Protein AF-A0A9W8XH09-F1 (afdb_monomer)

Radius of gyration: 34.44 Å; Cα contacts (8 Å, |Δi|>4): 381; chains: 1; bounding box: 134×80×91 Å

Organism: NCBI:txid1932322

Sequence (505 aa):
MRRDLTEDRRKELAERFPGVMVKEAPVPQAPKRQAAPEYPVKKPSGLRTAVFELDKDATTKDDALEVNIRKQFPWATIAPSVDVTTGPRKLDDVEILLQDLATFTADYPPDGVFDVDIPHTPMWKQVPLTQRFRFAYARAIQVGRCGEVRQPATRCGHCKIHNFTCKVFRNDFIERAASTVGINLSKRCQHCRLLGKRCDLQPRSRSIFPTAGNNLGFTESTGVARGNSMGLSTEATVASTRPSRQPSLADGTSKERLPSVSHPLSGKFNRRGDVVDLGRQLGLTLQQPDVLWSIYDGWDRTGEIRAKPDHMDLQDYYIYLVDLNIMARTIGNRKLEFVTLLKFQVTIFEQQDLPEIDKSVIRAFKHLPVDAPLCRWIVIVFSYDWDLVKGGDYNKFVEKNVDLDPLALSKFLYGVAYIRDPYTKGGIEAVLQRFYEVHDHSPGSAEDIQCMFARRACENIMEESEHLENKSKSAQNKSKKRALDECSGSKNRKKLKRNGQQHGT

Mean predicted aligned error: 18.7 Å

Solvent-accessible surface area (backbone atoms only — not comparable to full-atom values): 31672 Å² total; per-residue (Å²): 136,85,80,75,85,50,70,70,58,52,52,53,49,44,71,75,38,80,90,64,82,86,73,78,74,77,73,76,70,74,75,71,77,67,75,72,75,92,64,59,57,76,81,63,91,87,67,88,80,51,74,48,70,42,51,62,74,56,53,75,73,33,67,63,54,61,52,49,48,46,56,41,34,71,84,47,45,77,41,74,45,74,75,79,70,82,59,90,70,81,66,50,71,62,58,50,48,55,52,46,38,62,58,37,51,73,52,76,81,64,87,80,74,52,103,59,92,74,77,77,71,67,58,66,90,73,50,53,68,74,57,37,48,30,46,11,54,26,49,48,31,64,75,46,83,51,19,40,77,46,55,84,90,70,36,31,63,69,31,57,77,71,70,45,86,34,28,30,67,32,66,73,52,49,58,57,37,61,73,43,87,88,57,80,80,64,71,49,31,29,66,31,40,61,72,71,45,87,48,69,61,44,76,72,81,71,76,80,66,78,86,77,74,92,78,88,81,89,83,89,81,90,82,88,82,90,80,90,79,87,84,85,88,84,88,84,90,79,92,78,95,75,86,87,77,80,90,70,92,68,86,76,67,73,80,81,69,70,82,78,69,92,62,85,58,63,68,63,77,88,48,68,64,50,56,52,52,48,32,54,76,71,70,49,86,68,89,53,60,67,57,48,42,50,48,49,57,44,20,78,74,68,76,47,68,77,75,84,55,91,91,52,60,69,57,61,50,42,35,46,40,41,53,48,29,53,50,21,54,73,46,64,21,60,69,57,26,49,50,34,44,53,46,55,54,48,47,35,58,76,65,74,53,79,68,47,56,91,60,32,50,36,49,41,43,66,77,42,59,72,84,36,42,61,45,42,44,52,28,51,45,49,41,47,64,57,63,58,80,83,54,50,57,72,65,53,42,46,66,77,47,64,91,49,62,67,65,19,47,48,55,48,53,51,46,22,56,72,69,41,50,99,77,68,70,58,37,69,62,50,43,59,76,49,63,64,78,50,60,92,65,57,88,85,34,74,65,35,52,51,50,52,53,50,50,52,53,42,53,52,50,49,55,54,50,52,52,53,48,54,52,50,55,51,51,54,52,53,51,55,50,51,56,53,55,60,67,67,64,67,84,76,83,80,84,78,79,84,77,82,84,79,89,79,135

Secondary structure (DSSP, 8-state):
------HHHHHHHHHHSTT---PPPPP----------SSPPPPPTT----EEEE-HHHHHH-HHHHHHHHHH-TTSEEEE------S-----HHHHHHHHHHHHTSSPPPTTSSSSPPP--S-GGGS-HHHHHHHHHHHHHHTSSSEEEPPGGGS-HHHHHTT---EEE-HHHHHHHHTSTT----S--HHHHHTT---TTS------------------------------------------PPPPTTTT---------SS---SS--SHHHHHHHHHHTT---S-HHHHHHHHHHHHHHSSPPPPPTTS-HHHHHHHHHHHHHHHHHTT-HHHHHHHHHHHHHHHHHH--PPPIIIIIHHHHHHS-TTSHHHHHHHHHHHHH--HHHH-SHHHHHHHTTTS-HHHHHHHHHHHHHH--TT---HHHHHHHTTTTT----TTSHHHHHHHHHHHHHHHHHHHHHHHHHHHHHHHHHHHHHHHHHHHGGGG-------------

Structure (mmCIF, N/CA/C/O backbone):
data_AF-A0A9W8XH09-F1
#
_entry.id   AF-A0A9W8XH09-F1
#
loop_
_atom_site.group_PDB
_atom_site.id
_atom_site.type_symbol
_atom_site.label_atom_id
_atom_site.label_alt_id
_atom_site.label_comp_id
_atom_site.label_asym_id
_atom_site.label_entity_id
_atom_site.label_seq_id
_atom_site.pdbx_PDB_ins_code
_atom_site.Cartn_x
_atom_site.Cartn_y
_atom_site.Cartn_z
_atom_site.occupancy
_atom_site.B_iso_or_equiv
_atom_site.auth_seq_id
_atom_site.auth_comp_id
_atom_site.auth_asym_id
_atom_site.auth_atom_id
_atom_site.pdbx_PDB_model_num
ATOM 1 N N . MET A 1 1 ? 14.964 29.332 -19.547 1.00 32.59 1 MET A N 1
ATOM 2 C CA . MET A 1 1 ? 16.027 29.694 -20.511 1.00 32.59 1 MET A CA 1
ATOM 3 C C . MET A 1 1 ? 15.740 29.007 -21.839 1.00 32.59 1 MET A C 1
ATOM 5 O O . MET A 1 1 ? 15.958 27.806 -21.940 1.00 32.59 1 MET A O 1
ATOM 9 N N . ARG A 1 2 ? 15.188 29.721 -22.828 1.00 39.53 2 ARG A N 1
ATOM 10 C CA . ARG A 1 2 ? 15.147 29.232 -24.216 1.00 39.53 2 ARG A CA 1
ATOM 11 C C . ARG A 1 2 ? 16.499 29.573 -24.845 1.00 39.53 2 ARG A C 1
ATOM 13 O O . ARG A 1 2 ? 16.962 30.693 -24.673 1.00 39.53 2 ARG A O 1
ATOM 20 N N . ARG A 1 3 ? 17.168 28.591 -25.452 1.00 49.44 3 ARG A N 1
ATOM 21 C CA . ARG A 1 3 ? 18.398 28.823 -26.219 1.00 49.44 3 ARG A CA 1
ATOM 22 C C . ARG A 1 3 ? 17.966 29.139 -27.641 1.00 49.44 3 ARG A C 1
ATOM 24 O O . ARG A 1 3 ? 17.460 28.242 -28.313 1.00 49.44 3 ARG A O 1
ATOM 31 N N . ASP A 1 4 ? 18.117 30.390 -28.048 1.00 67.06 4 ASP A N 1
ATOM 32 C CA . ASP A 1 4 ? 17.911 30.779 -29.439 1.00 67.06 4 ASP A CA 1
ATOM 33 C C . ASP A 1 4 ? 18.874 29.985 -30.332 1.00 67.06 4 ASP A C 1
ATOM 35 O O . ASP A 1 4 ? 20.007 29.678 -29.937 1.00 67.06 4 ASP A O 1
ATOM 39 N N . LEU A 1 5 ? 18.394 29.568 -31.505 1.00 71.50 5 LEU A N 1
ATOM 40 C CA . LEU A 1 5 ? 19.206 28.828 -32.463 1.00 71.50 5 LEU A CA 1
ATOM 41 C C . LEU A 1 5 ? 20.270 29.791 -33.005 1.00 71.50 5 LEU A C 1
ATOM 43 O O . LEU A 1 5 ? 19.943 30.729 -33.723 1.00 71.50 5 LEU A O 1
ATOM 47 N N . THR A 1 6 ? 21.533 29.584 -32.641 1.00 84.38 6 THR A N 1
ATOM 48 C CA . THR A 1 6 ? 22.632 30.425 -33.125 1.00 84.38 6 THR A CA 1
ATOM 49 C C . THR A 1 6 ? 22.841 30.239 -34.627 1.00 84.38 6 THR A C 1
ATOM 51 O O . THR A 1 6 ? 22.601 29.158 -35.172 1.00 84.38 6 THR A O 1
ATOM 54 N N . GLU A 1 7 ? 23.322 31.284 -35.298 1.00 84.44 7 GLU A N 1
ATOM 55 C CA . GLU A 1 7 ? 23.490 31.302 -36.757 1.00 84.44 7 GLU A CA 1
ATOM 56 C C . GLU A 1 7 ? 24.423 30.186 -37.257 1.00 84.44 7 GLU A C 1
ATOM 58 O O . GLU A 1 7 ? 24.148 29.538 -38.268 1.00 84.44 7 GLU A O 1
ATOM 63 N N . ASP A 1 8 ? 25.449 29.857 -36.469 1.00 84.75 8 ASP A N 1
ATOM 64 C CA . ASP A 1 8 ? 26.358 28.736 -36.735 1.00 84.75 8 ASP A CA 1
ATOM 65 C C . ASP A 1 8 ? 25.615 27.397 -36.816 1.00 84.75 8 ASP A C 1
ATOM 67 O O . ASP A 1 8 ? 25.909 26.550 -37.661 1.00 84.75 8 ASP A O 1
ATOM 71 N N . ARG A 1 9 ? 24.593 27.216 -35.974 1.00 83.62 9 ARG A N 1
ATOM 72 C CA . ARG A 1 9 ? 23.804 25.984 -35.919 1.00 83.62 9 ARG A CA 1
ATOM 73 C C . ARG A 1 9 ? 22.805 25.889 -37.065 1.00 83.62 9 ARG A C 1
ATOM 75 O O . ARG A 1 9 ? 22.510 24.787 -37.520 1.00 83.62 9 ARG A O 1
ATOM 82 N N . ARG A 1 10 ? 22.313 27.026 -37.568 1.00 85.44 10 ARG A N 1
ATOM 83 C CA . ARG A 1 10 ? 21.518 27.068 -38.805 1.00 85.44 10 ARG A CA 1
ATOM 84 C C . ARG A 1 10 ? 22.362 26.671 -40.011 1.00 85.44 10 ARG A C 1
ATOM 86 O O . ARG A 1 10 ? 21.901 25.879 -40.828 1.00 85.44 10 ARG A O 1
ATOM 93 N N . LYS A 1 11 ? 23.597 27.175 -40.093 1.00 88.62 11 LYS A N 1
ATOM 94 C CA . LYS A 1 11 ? 24.523 26.844 -41.181 1.00 88.62 11 LYS A CA 1
ATOM 95 C C . LYS A 1 11 ? 24.895 25.357 -41.180 1.00 88.62 11 LYS A C 1
ATOM 97 O O . LYS A 1 11 ? 24.802 24.718 -42.223 1.00 88.62 11 LYS A O 1
ATOM 102 N N . GLU A 1 12 ? 25.191 24.787 -40.008 1.00 91.25 12 GLU A N 1
ATOM 103 C CA . GLU A 1 12 ? 25.455 23.346 -39.855 1.00 91.25 12 GLU A CA 1
ATOM 104 C C . GLU A 1 12 ? 24.270 22.485 -40.334 1.00 91.25 12 GLU A C 1
ATOM 106 O O . GLU A 1 12 ? 24.450 21.480 -41.024 1.00 91.25 12 GLU A O 1
ATOM 111 N N . LEU A 1 13 ? 23.039 22.879 -39.989 1.00 87.62 13 LEU A N 1
ATOM 112 C CA . LEU A 1 13 ? 21.832 22.152 -40.389 1.00 87.62 13 LEU A CA 1
ATOM 113 C C . LEU A 1 13 ? 21.556 22.258 -41.893 1.00 87.62 13 LEU A C 1
ATOM 115 O O . LEU A 1 13 ? 21.130 21.273 -42.494 1.00 87.62 13 LEU A O 1
ATOM 119 N N . ALA A 1 14 ? 21.825 23.412 -42.504 1.00 90.06 14 ALA A N 1
ATOM 120 C CA . ALA A 1 14 ? 21.671 23.607 -43.944 1.00 90.06 14 ALA A CA 1
ATOM 121 C C . ALA A 1 14 ? 22.675 22.769 -44.755 1.00 90.06 14 ALA A C 1
ATOM 123 O O . ALA A 1 14 ? 22.307 22.204 -45.783 1.00 90.06 14 ALA A O 1
ATOM 124 N N . GLU A 1 15 ? 23.917 22.639 -44.276 1.00 92.94 15 GLU A N 1
ATOM 125 C CA . GLU A 1 15 ? 24.933 21.779 -44.900 1.00 92.94 15 GLU A CA 1
ATOM 126 C C . GLU A 1 15 ? 24.602 20.288 -44.743 1.00 92.94 15 GLU A C 1
ATOM 128 O O . GLU A 1 15 ? 24.773 19.512 -45.683 1.00 92.94 15 GLU A O 1
ATOM 133 N N . ARG A 1 16 ? 24.095 19.874 -43.573 1.00 89.88 16 ARG A N 1
ATOM 134 C CA . ARG A 1 16 ? 23.740 18.468 -43.308 1.00 89.88 16 ARG A CA 1
ATOM 135 C C . ARG A 1 16 ? 22.474 18.002 -44.025 1.00 89.88 16 ARG A C 1
ATOM 137 O O . ARG A 1 16 ? 22.355 16.807 -44.288 1.00 89.88 16 ARG A O 1
ATOM 144 N N . PHE A 1 17 ? 21.539 18.903 -44.322 1.00 88.00 17 PHE A N 1
ATOM 145 C CA . PHE A 1 17 ? 20.239 18.562 -44.906 1.00 88.00 17 PHE A CA 1
ATOM 146 C C . PHE A 1 17 ? 19.896 19.463 -46.107 1.00 88.00 17 PHE A C 1
ATOM 148 O O . PHE A 1 17 ? 18.989 20.300 -46.018 1.00 88.00 17 PHE A O 1
ATOM 155 N N . PRO A 1 18 ? 20.589 19.298 -47.251 1.00 86.75 18 PRO A N 1
ATOM 156 C CA . PRO A 1 18 ? 20.316 20.084 -48.449 1.00 86.75 18 PRO A CA 1
ATOM 157 C C . PRO A 1 18 ? 18.881 19.829 -48.940 1.00 86.75 18 PRO A C 1
ATOM 159 O O . PRO A 1 18 ? 18.516 18.706 -49.279 1.00 86.75 18 PRO A O 1
ATOM 162 N N . GLY A 1 19 ? 18.053 20.880 -48.943 1.00 80.88 19 GLY A N 1
ATOM 163 C CA . GLY A 1 19 ? 16.637 20.836 -49.340 1.00 80.88 19 GLY A CA 1
ATOM 164 C C . GLY A 1 19 ? 15.627 21.014 -48.197 1.00 80.88 19 GLY A C 1
ATOM 165 O O . GLY A 1 19 ? 14.439 21.189 -48.464 1.00 80.88 19 GLY A O 1
ATOM 166 N N . VAL A 1 20 ? 16.066 21.033 -46.933 1.00 78.25 20 VAL A N 1
ATOM 167 C CA . VAL A 1 20 ? 15.184 21.290 -45.782 1.00 78.25 20 VAL A CA 1
ATOM 168 C C . VAL A 1 20 ? 15.178 22.783 -45.442 1.00 78.25 20 VAL A C 1
ATOM 170 O O . VAL A 1 20 ? 16.173 23.334 -44.979 1.00 78.25 20 VAL A O 1
ATOM 173 N N . MET A 1 21 ? 14.035 23.453 -45.630 1.00 81.44 21 MET A N 1
ATOM 174 C CA . MET A 1 21 ? 13.853 24.830 -45.158 1.00 81.44 21 MET A CA 1
ATOM 175 C C . MET A 1 21 ? 13.564 24.851 -43.653 1.00 81.44 21 MET A C 1
ATOM 177 O O . MET A 1 21 ? 12.467 24.497 -43.218 1.00 81.44 21 MET A O 1
ATOM 181 N N . VAL A 1 22 ? 14.524 25.317 -42.854 1.00 74.44 22 VAL A N 1
ATOM 182 C CA . VAL A 1 22 ? 14.325 25.567 -41.420 1.00 74.44 22 VAL A CA 1
ATOM 183 C C . VAL A 1 22 ? 13.508 26.852 -41.256 1.00 74.44 22 VAL A C 1
ATOM 185 O O . VAL A 1 22 ? 14.042 27.954 -41.339 1.00 74.44 22 VAL A O 1
ATOM 188 N N . LYS A 1 23 ? 12.191 26.723 -41.057 1.00 71.06 23 LYS A N 1
ATOM 189 C CA . LYS A 1 23 ? 11.326 27.848 -40.672 1.00 71.06 23 LYS A CA 1
ATOM 190 C C . LYS A 1 23 ? 11.345 27.990 -39.156 1.00 71.06 23 LYS A C 1
ATOM 192 O O . LYS A 1 23 ? 10.970 27.056 -38.449 1.00 71.06 23 LYS A O 1
ATOM 197 N N . GLU A 1 24 ? 11.735 29.156 -38.654 1.00 65.75 24 GLU A N 1
ATOM 198 C CA . GLU A 1 24 ? 11.471 29.484 -37.257 1.00 65.75 24 GLU A CA 1
ATOM 199 C C . GLU A 1 24 ? 9.967 29.602 -37.059 1.00 65.75 24 GLU A C 1
ATOM 201 O O . GLU A 1 24 ? 9.286 30.352 -37.763 1.00 65.75 24 GLU A O 1
ATOM 206 N N . ALA A 1 25 ? 9.434 28.823 -36.117 1.00 53.00 25 ALA A N 1
ATOM 207 C CA . ALA A 1 25 ? 8.063 29.016 -35.689 1.00 53.00 25 ALA A CA 1
ATOM 208 C C . ALA A 1 25 ? 7.937 30.468 -35.201 1.00 53.00 25 ALA A C 1
ATOM 210 O O . ALA A 1 25 ? 8.777 30.889 -34.397 1.00 53.00 25 ALA A O 1
ATOM 211 N N . PRO A 1 26 ? 6.940 31.243 -35.674 1.00 55.28 26 PRO A N 1
ATOM 212 C CA . PRO A 1 26 ? 6.743 32.600 -35.196 1.00 55.28 26 PRO A CA 1
ATOM 213 C C . PRO A 1 26 ? 6.675 32.544 -33.676 1.00 55.28 26 PRO A C 1
ATOM 215 O O . PRO A 1 26 ? 5.879 31.790 -33.110 1.00 55.28 26 PRO A O 1
ATOM 218 N N . VAL A 1 27 ? 7.576 33.289 -33.030 1.00 53.06 27 VAL A N 1
ATOM 219 C CA . VAL A 1 27 ? 7.622 33.419 -31.577 1.00 53.06 27 VAL A CA 1
ATOM 220 C C . VAL A 1 27 ? 6.189 33.699 -31.131 1.00 53.06 27 VAL A C 1
ATOM 222 O O . VAL A 1 27 ? 5.614 34.683 -31.607 1.00 53.06 27 VAL A O 1
ATOM 225 N N . PRO A 1 28 ? 5.576 32.854 -30.277 1.00 44.97 28 PRO A N 1
ATOM 226 C CA . PRO A 1 28 ? 4.298 33.197 -29.688 1.00 44.97 28 PRO A CA 1
ATOM 227 C C . PRO A 1 28 ? 4.548 34.523 -28.991 1.00 44.97 28 PRO A C 1
ATOM 229 O O . PRO A 1 28 ? 5.337 34.567 -28.042 1.00 44.97 28 PRO A O 1
ATOM 232 N N . GLN A 1 29 ? 3.980 35.610 -29.520 1.00 44.62 29 GLN A N 1
ATOM 233 C CA . GLN A 1 29 ? 4.029 36.891 -28.836 1.00 44.62 29 GLN A CA 1
ATOM 234 C C . GLN A 1 29 ? 3.569 36.588 -27.418 1.00 44.62 29 GLN A C 1
ATOM 236 O O . GLN A 1 29 ? 2.498 35.997 -27.243 1.00 44.62 29 GLN A O 1
ATOM 241 N N . ALA A 1 30 ? 4.416 36.894 -26.426 1.00 44.94 30 ALA A N 1
ATOM 242 C CA . ALA A 1 30 ? 4.004 36.841 -25.034 1.00 44.94 30 ALA A CA 1
ATOM 243 C C . ALA A 1 30 ? 2.627 37.503 -24.998 1.00 44.94 30 ALA A C 1
ATOM 245 O O . ALA A 1 30 ? 2.517 38.600 -25.561 1.00 44.94 30 ALA A O 1
ATOM 246 N N . PRO A 1 31 ? 1.579 36.817 -24.501 1.00 40.75 31 PRO A N 1
ATOM 247 C CA . PRO A 1 31 ? 0.228 37.325 -24.605 1.00 40.75 31 PRO A CA 1
ATOM 248 C C . PRO A 1 31 ? 0.280 38.743 -24.064 1.00 40.75 31 PRO A C 1
ATOM 250 O O . PRO A 1 31 ? 0.584 38.941 -22.885 1.00 40.75 31 PRO A O 1
ATOM 253 N N . LYS A 1 32 ? 0.079 39.738 -24.947 1.00 42.69 32 LYS A N 1
ATOM 254 C CA . LYS A 1 32 ? -0.253 41.094 -24.516 1.00 42.69 32 LYS A CA 1
ATOM 255 C C . LYS A 1 32 ? -1.310 40.856 -23.464 1.00 42.69 32 LYS A C 1
ATOM 257 O O . LYS A 1 32 ? -2.307 40.236 -23.832 1.00 42.69 32 LYS A O 1
ATOM 262 N N . ARG A 1 33 ? -1.028 41.199 -22.194 1.00 43.75 33 ARG A N 1
ATOM 263 C CA . ARG A 1 33 ? -1.964 41.065 -21.070 1.00 43.75 33 ARG A CA 1
ATOM 264 C C . ARG A 1 33 ? -3.312 41.497 -21.625 1.00 43.75 33 ARG A C 1
ATOM 266 O O . ARG A 1 33 ? -3.515 42.688 -21.850 1.00 43.75 33 ARG A O 1
ATOM 273 N N . GLN A 1 34 ? -4.158 40.530 -21.980 1.00 45.94 34 GLN A N 1
ATOM 274 C CA . GLN A 1 34 ? -5.501 40.845 -22.410 1.00 45.94 34 GLN A CA 1
ATOM 275 C C . GLN A 1 34 ? -6.070 41.500 -21.170 1.00 45.94 34 GLN A C 1
ATOM 277 O O . GLN A 1 34 ? -5.975 40.921 -20.082 1.00 45.94 34 GLN A O 1
ATOM 282 N N . ALA A 1 35 ? -6.485 42.760 -21.312 1.00 54.69 35 ALA A N 1
ATOM 283 C CA . ALA A 1 35 ? -7.133 43.480 -20.235 1.00 54.69 35 ALA A CA 1
ATOM 284 C C . ALA A 1 35 ? -8.139 42.510 -19.619 1.00 54.69 35 ALA A C 1
ATOM 286 O O . ALA A 1 35 ? -8.909 41.880 -20.351 1.00 54.69 35 ALA A O 1
ATOM 287 N N . ALA A 1 36 ? -8.004 42.283 -18.310 1.00 55.78 36 ALA A N 1
ATOM 288 C CA . ALA A 1 36 ? -8.826 41.311 -17.615 1.00 55.78 36 ALA A CA 1
ATOM 289 C C . ALA A 1 36 ? -10.294 41.548 -18.000 1.00 55.78 36 ALA A C 1
ATOM 291 O O . ALA A 1 36 ? -10.690 42.715 -18.094 1.00 55.78 36 ALA A O 1
ATOM 292 N N . PRO A 1 37 ? -11.074 40.486 -18.269 1.00 54.88 37 PRO A N 1
ATOM 293 C CA . PRO A 1 37 ? -12.463 40.636 -18.676 1.00 54.88 37 PRO A CA 1
ATOM 294 C C . PRO A 1 37 ? -13.169 41.587 -17.705 1.00 54.88 37 PRO A C 1
ATOM 296 O O . PRO A 1 37 ? -13.095 41.404 -16.493 1.00 54.88 37 PRO A O 1
ATOM 299 N N . GLU A 1 38 ? -13.823 42.624 -18.236 1.00 67.81 38 GLU A N 1
ATOM 300 C CA . GLU A 1 38 ? -14.448 43.690 -17.434 1.00 67.81 38 GLU A CA 1
ATOM 301 C C . GLU A 1 38 ? -15.616 43.207 -16.565 1.00 67.81 38 GLU A C 1
ATOM 303 O O . GLU A 1 38 ? -16.179 43.980 -15.789 1.00 67.81 38 GLU A O 1
ATOM 308 N N . TYR A 1 39 ? -15.979 41.931 -16.670 1.00 72.75 39 TYR A N 1
ATOM 309 C CA . TYR A 1 39 ? -17.110 41.364 -15.966 1.00 72.75 39 TYR A CA 1
ATOM 310 C C . TYR A 1 39 ? -16.687 40.791 -14.607 1.00 72.75 39 TYR A C 1
ATOM 312 O O . TYR A 1 39 ? -15.794 39.942 -14.551 1.00 72.75 39 TYR A O 1
ATOM 320 N N . PRO A 1 40 ? -17.349 41.198 -13.509 1.00 81.25 40 PRO A N 1
ATOM 321 C CA . PRO A 1 40 ? -17.086 40.647 -12.188 1.00 81.25 40 PRO A CA 1
ATOM 322 C C . PRO A 1 40 ? -17.399 39.146 -12.162 1.00 81.25 40 PRO A C 1
ATOM 324 O O . PRO A 1 40 ? -18.459 38.701 -12.617 1.00 81.25 40 PRO A O 1
ATOM 327 N N . VAL A 1 41 ? -16.488 38.354 -11.598 1.00 85.62 41 VAL A N 1
ATOM 328 C CA . VAL A 1 41 ? -16.666 36.906 -11.453 1.00 85.62 41 VAL A CA 1
ATOM 329 C C . VAL A 1 41 ? -17.727 36.654 -10.381 1.00 85.62 41 VAL A C 1
ATOM 331 O O . VAL A 1 41 ? -17.580 37.085 -9.237 1.00 85.62 41 VAL A O 1
ATOM 334 N N . LYS A 1 42 ? -18.812 35.946 -10.722 1.00 90.94 42 LYS A N 1
ATOM 335 C CA . LYS A 1 42 ? -19.855 35.575 -9.748 1.00 90.94 42 LYS A CA 1
ATOM 336 C C . LYS A 1 42 ? -19.301 34.614 -8.687 1.00 90.94 42 LYS A C 1
ATOM 338 O O . LYS A 1 42 ? -18.507 33.730 -9.001 1.00 90.94 42 LYS A O 1
ATOM 343 N N . LYS A 1 43 ? -19.766 34.760 -7.440 1.00 93.00 43 LYS A N 1
ATOM 344 C CA . LYS A 1 43 ? -19.405 33.881 -6.316 1.00 93.00 43 LYS A CA 1
ATOM 345 C C . LYS A 1 43 ? -19.815 32.426 -6.617 1.00 93.00 43 LYS A C 1
ATOM 347 O O . LYS A 1 43 ? -20.998 32.200 -6.879 1.00 93.00 43 LYS A O 1
ATOM 352 N N . PRO A 1 44 ? -18.898 31.443 -6.555 1.00 90.00 44 PRO A N 1
ATOM 353 C CA . PRO A 1 44 ? -19.244 30.034 -6.730 1.00 90.00 44 PRO A CA 1
ATOM 354 C C . PRO A 1 44 ? -20.244 29.551 -5.670 1.00 90.00 44 PRO A C 1
ATOM 356 O O . PRO A 1 44 ? -20.126 29.886 -4.487 1.00 90.00 44 PRO A O 1
ATOM 359 N N . SER A 1 45 ? -21.217 28.732 -6.073 1.00 86.44 45 SER A N 1
ATOM 360 C CA . SER A 1 45 ? -22.167 28.106 -5.148 1.00 86.44 45 SER A CA 1
ATOM 361 C C . SER A 1 45 ? -21.435 27.188 -4.163 1.00 86.44 45 SER A C 1
ATOM 363 O O . SER A 1 45 ? -20.711 26.292 -4.588 1.00 86.44 45 SER A O 1
ATOM 365 N N . GLY A 1 46 ? -21.639 27.395 -2.858 1.00 84.12 46 GLY A N 1
ATOM 366 C CA . GLY A 1 46 ? -21.048 26.580 -1.784 1.00 84.12 46 GLY A CA 1
ATOM 367 C C . GLY A 1 46 ? -19.823 27.194 -1.097 1.00 84.12 46 GLY A C 1
ATOM 368 O O . GLY A 1 46 ? -19.472 26.775 0.005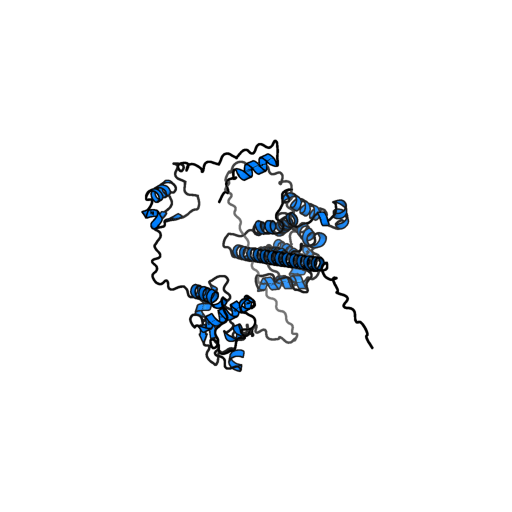 1.00 84.12 46 GLY A O 1
ATOM 369 N N . LEU A 1 47 ? -19.213 28.234 -1.672 1.00 82.56 47 LEU A N 1
ATOM 370 C CA . LEU A 1 47 ? -18.102 28.937 -1.033 1.00 82.56 47 LEU A CA 1
ATOM 371 C C . LEU A 1 47 ? -18.635 29.865 0.073 1.00 82.56 47 LEU A C 1
ATOM 373 O O . LEU A 1 47 ? -19.391 30.793 -0.209 1.00 82.56 47 LEU A O 1
ATOM 377 N N . ARG A 1 48 ? -18.264 29.648 1.340 1.00 84.25 48 ARG A N 1
ATOM 378 C CA . ARG A 1 48 ? -18.719 30.518 2.445 1.00 84.25 48 ARG A CA 1
ATOM 379 C C . ARG A 1 48 ? -17.972 31.854 2.446 1.00 84.25 48 ARG A C 1
ATOM 381 O O . ARG A 1 48 ? -18.620 32.898 2.340 1.00 84.25 48 ARG A O 1
ATOM 388 N N . THR A 1 49 ? -16.642 31.804 2.420 1.00 88.62 49 THR A N 1
ATOM 389 C CA . THR A 1 49 ? -15.751 32.971 2.519 1.00 88.62 49 THR A CA 1
ATOM 390 C C . THR A 1 49 ? -14.499 32.741 1.670 1.00 88.62 49 THR A C 1
ATOM 392 O O . THR A 1 49 ? -14.010 31.616 1.613 1.00 88.62 49 THR A O 1
ATOM 395 N N . ALA A 1 50 ? -13.972 33.787 1.034 1.00 88.69 50 ALA A N 1
ATOM 396 C CA . ALA A 1 50 ? -12.606 33.803 0.509 1.00 88.69 50 ALA A CA 1
ATOM 397 C C . ALA A 1 50 ? -11.897 35.044 1.030 1.00 88.69 50 ALA A C 1
ATOM 399 O O . ALA A 1 50 ? -12.486 36.129 1.024 1.00 88.69 50 ALA A O 1
ATOM 400 N N . VAL A 1 51 ? -10.654 34.858 1.465 1.00 92.69 51 VAL A N 1
ATOM 401 C CA . VAL A 1 51 ? -9.788 35.930 1.942 1.00 92.69 51 VAL A CA 1
ATOM 402 C C . VAL A 1 51 ? -8.546 35.953 1.062 1.00 92.69 51 VAL A C 1
ATOM 404 O O . VAL A 1 51 ? -7.862 34.940 0.944 1.00 92.69 51 VAL A O 1
ATOM 407 N N . PHE A 1 52 ? -8.285 37.086 0.414 1.00 89.81 52 PHE A N 1
ATOM 408 C CA . PHE A 1 52 ? -7.024 37.340 -0.274 1.00 89.81 52 PHE A CA 1
ATOM 409 C C . PHE A 1 52 ? -6.094 38.062 0.695 1.00 89.81 52 PHE A C 1
ATOM 411 O O . PHE A 1 52 ? -6.367 39.198 1.084 1.00 89.81 52 PHE A O 1
ATOM 418 N N . GLU A 1 53 ? -5.019 37.390 1.091 1.00 89.38 53 GLU A N 1
ATOM 419 C CA . GLU A 1 53 ? -3.944 37.993 1.872 1.00 89.38 53 GLU A CA 1
ATOM 420 C C . GLU A 1 53 ? -2.945 38.616 0.903 1.00 89.38 53 GLU A C 1
ATOM 422 O O . GLU A 1 53 ? -2.320 37.921 0.099 1.00 89.38 53 GLU A O 1
ATOM 427 N N . LEU A 1 54 ? -2.845 39.943 0.938 1.00 87.50 54 LEU A N 1
ATOM 428 C CA . LEU A 1 54 ? -1.882 40.675 0.129 1.00 87.50 54 LEU A CA 1
ATOM 429 C C . LEU A 1 54 ? -0.672 41.047 0.974 1.00 87.50 54 LEU A C 1
ATOM 431 O O . LEU A 1 54 ? -0.811 41.617 2.058 1.00 87.50 54 LEU A O 1
ATOM 435 N N . ASP A 1 55 ? 0.509 40.727 0.455 1.00 81.81 55 ASP A N 1
ATOM 436 C CA . ASP A 1 55 ? 1.778 41.130 1.046 1.00 81.81 55 ASP A CA 1
ATOM 437 C C . ASP A 1 55 ? 1.861 42.664 1.121 1.00 81.81 55 ASP A C 1
ATOM 439 O O . ASP A 1 55 ? 1.525 43.355 0.151 1.00 81.81 55 ASP A O 1
ATOM 443 N N . LYS A 1 56 ? 2.307 43.205 2.262 1.00 77.00 56 LYS A N 1
ATOM 444 C CA . LYS A 1 56 ? 2.346 44.657 2.500 1.00 77.00 56 LYS A CA 1
ATOM 445 C C . LYS A 1 56 ? 3.212 45.375 1.473 1.00 77.00 56 LYS A C 1
ATOM 447 O O . LYS A 1 56 ? 2.859 46.473 1.032 1.00 77.00 56 LYS A O 1
ATOM 452 N N . ASP A 1 57 ? 4.291 44.723 1.047 1.00 77.75 57 ASP A N 1
ATOM 453 C CA . ASP A 1 57 ? 5.218 45.232 0.036 1.00 77.75 57 ASP A CA 1
ATOM 454 C C . ASP A 1 57 ? 4.610 45.239 -1.372 1.00 77.75 57 ASP A C 1
ATOM 456 O O . ASP A 1 57 ? 5.010 46.039 -2.220 1.00 77.75 57 ASP A O 1
ATOM 460 N N . ALA A 1 58 ? 3.647 44.352 -1.639 1.00 73.19 58 ALA A N 1
ATOM 461 C CA . ALA A 1 58 ? 2.925 44.316 -2.905 1.00 73.19 58 ALA A CA 1
ATOM 462 C C . ALA A 1 58 ? 1.852 45.412 -2.955 1.00 73.19 58 ALA A C 1
ATOM 464 O O . ALA A 1 58 ? 1.725 46.087 -3.974 1.00 73.19 58 ALA A O 1
ATOM 465 N N . THR A 1 59 ? 1.138 45.648 -1.848 1.00 71.06 59 THR A N 1
ATOM 466 C CA . THR A 1 59 ? 0.126 46.717 -1.761 1.00 71.06 59 THR A CA 1
ATOM 467 C C . THR A 1 59 ? 0.720 48.118 -1.747 1.00 71.06 59 THR A C 1
ATOM 469 O O . THR A 1 59 ? 0.114 49.021 -2.298 1.00 71.06 59 THR A O 1
ATOM 472 N N . THR A 1 60 ? 1.914 48.322 -1.181 1.00 75.75 60 THR A N 1
ATOM 473 C CA . THR A 1 60 ? 2.564 49.651 -1.179 1.00 75.75 60 THR A CA 1
ATOM 474 C C . THR A 1 60 ? 3.174 50.037 -2.524 1.00 75.75 60 THR A C 1
ATOM 476 O O . THR A 1 60 ? 3.417 51.217 -2.768 1.00 75.75 60 THR A O 1
ATOM 479 N N . LYS A 1 61 ? 3.456 49.063 -3.397 1.00 78.81 61 LYS A N 1
ATOM 480 C CA . LYS A 1 61 ? 4.059 49.309 -4.716 1.00 78.81 61 LYS A CA 1
ATOM 481 C C . LYS A 1 61 ? 3.034 49.439 -5.835 1.00 78.81 61 LYS A C 1
ATOM 483 O O . LYS A 1 61 ? 3.369 50.001 -6.876 1.00 78.81 61 LYS A O 1
ATOM 488 N N . ASP A 1 62 ? 1.831 48.904 -5.650 1.00 84.19 62 ASP A N 1
ATOM 489 C CA . ASP A 1 62 ? 0.812 48.857 -6.694 1.00 84.19 62 ASP A CA 1
ATOM 490 C C . ASP A 1 62 ? -0.603 48.945 -6.103 1.00 84.19 62 ASP A C 1
ATOM 492 O O . ASP A 1 62 ? -1.291 47.937 -5.923 1.00 84.19 62 ASP A O 1
ATOM 496 N N . ASP A 1 63 ? -1.070 50.171 -5.854 1.00 80.50 63 ASP A N 1
ATOM 497 C CA . ASP A 1 63 ? -2.456 50.441 -5.441 1.00 80.50 63 ASP A CA 1
ATOM 498 C C . ASP A 1 63 ? -3.479 49.885 -6.457 1.00 80.50 63 ASP A C 1
ATOM 500 O O . ASP A 1 63 ? -4.618 49.556 -6.106 1.00 80.50 63 ASP A O 1
ATOM 504 N N . ALA A 1 64 ? -3.088 49.723 -7.730 1.00 86.88 64 ALA A N 1
ATOM 505 C CA . ALA A 1 64 ? -3.965 49.171 -8.756 1.00 86.88 64 ALA A CA 1
ATOM 506 C C . ALA A 1 64 ? -4.178 47.658 -8.591 1.00 86.88 64 ALA A C 1
ATOM 508 O O . ALA A 1 64 ? -5.165 47.126 -9.107 1.00 86.88 64 ALA A O 1
ATOM 509 N N . LEU A 1 65 ? -3.310 46.953 -7.859 1.00 86.31 65 LEU A N 1
ATOM 510 C CA . LEU A 1 65 ? -3.459 45.525 -7.588 1.00 86.31 65 LEU A CA 1
ATOM 511 C C . LEU A 1 65 ? -4.684 45.248 -6.712 1.00 86.31 65 LEU A C 1
ATOM 513 O O . LEU A 1 65 ? -5.511 44.405 -7.067 1.00 86.31 65 LEU A O 1
ATOM 517 N N . GLU A 1 66 ? -4.842 45.983 -5.607 1.00 89.00 66 GLU A N 1
ATOM 518 C CA . GLU A 1 66 ? -6.000 45.821 -4.724 1.00 89.00 66 GLU A CA 1
ATOM 519 C C . GLU A 1 66 ? -7.298 46.171 -5.464 1.00 89.00 66 GLU A C 1
ATOM 521 O O . GLU A 1 66 ? -8.269 45.408 -5.429 1.00 89.00 66 GLU A O 1
ATOM 526 N N . VAL A 1 67 ? -7.299 47.283 -6.207 1.00 90.12 67 VAL A N 1
ATOM 527 C CA . VAL A 1 67 ? -8.452 47.718 -7.010 1.00 90.12 67 VAL A CA 1
ATOM 528 C C . VAL A 1 67 ? -8.828 46.666 -8.057 1.00 90.12 67 VAL A C 1
ATOM 530 O O . VAL A 1 67 ? -10.011 46.364 -8.227 1.00 90.12 67 VAL A O 1
ATOM 533 N N . ASN A 1 68 ? -7.846 46.049 -8.720 1.00 91.56 68 ASN A N 1
ATOM 534 C CA . ASN A 1 68 ? -8.091 44.992 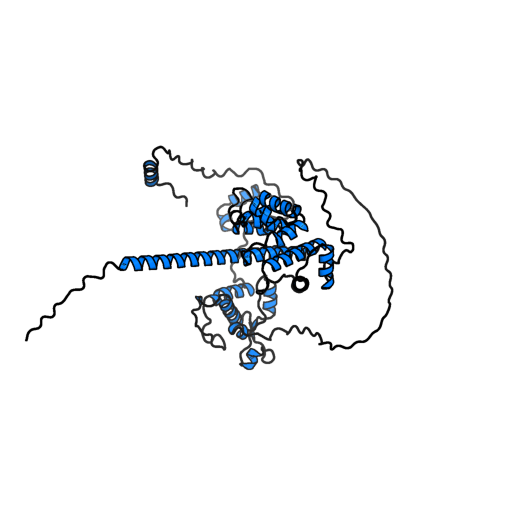-9.700 1.00 91.56 68 ASN A CA 1
ATOM 535 C C . ASN A 1 68 ? -8.684 43.729 -9.065 1.00 91.56 68 ASN A C 1
ATOM 537 O O . ASN A 1 68 ? -9.617 43.152 -9.628 1.00 91.56 68 ASN A O 1
ATOM 541 N N . ILE A 1 69 ? -8.204 43.319 -7.887 1.00 89.94 69 ILE A N 1
ATOM 542 C CA . ILE A 1 69 ? -8.751 42.160 -7.167 1.00 89.94 69 ILE A CA 1
ATOM 543 C C . ILE A 1 69 ? -10.184 42.446 -6.716 1.00 89.94 69 ILE A C 1
ATOM 545 O O . ILE A 1 69 ? -11.058 41.607 -6.928 1.00 89.94 69 ILE A O 1
ATOM 549 N N . ARG A 1 70 ? -10.470 43.644 -6.185 1.00 91.69 70 ARG A N 1
ATOM 550 C CA . ARG A 1 70 ? -11.839 44.046 -5.812 1.00 91.69 70 ARG A CA 1
ATOM 551 C C . ARG A 1 70 ? -12.775 44.109 -7.018 1.00 91.69 70 ARG A C 1
ATOM 553 O O . ARG A 1 70 ? -13.933 43.713 -6.903 1.00 91.69 70 ARG A O 1
ATOM 560 N N . LYS A 1 71 ? -12.282 44.570 -8.174 1.00 91.94 71 LYS A N 1
ATOM 561 C CA . LYS A 1 71 ? -13.058 44.624 -9.423 1.00 91.94 71 LYS A CA 1
ATOM 562 C C . LYS A 1 71 ? -13.383 43.222 -9.949 1.00 91.94 71 LYS A C 1
ATOM 564 O O . LYS A 1 71 ? -14.508 42.985 -10.382 1.00 91.94 71 LYS A O 1
ATOM 569 N N . GLN A 1 72 ? -12.429 42.289 -9.894 1.00 92.19 72 GLN A N 1
ATOM 570 C CA . GLN A 1 72 ? -12.624 40.913 -10.369 1.00 92.19 72 GLN A CA 1
ATOM 571 C C . GLN A 1 72 ? -13.433 40.049 -9.391 1.00 92.19 72 GLN A C 1
ATOM 573 O O . GLN A 1 72 ? -14.270 39.255 -9.826 1.00 92.19 72 GLN A O 1
ATOM 578 N N . PHE A 1 73 ? -13.218 40.218 -8.083 1.00 93.12 73 PHE A N 1
ATOM 579 C CA . PHE A 1 73 ? -13.782 39.386 -7.018 1.00 93.12 73 PHE A CA 1
ATOM 580 C C . PHE A 1 73 ? -14.489 40.236 -5.947 1.00 93.12 73 PHE A C 1
ATOM 582 O O . PHE A 1 73 ? -14.053 40.271 -4.795 1.00 93.12 73 PHE A O 1
ATOM 589 N N . PRO A 1 74 ? -15.624 40.885 -6.270 1.00 93.31 74 PRO A N 1
ATOM 590 C CA . PRO A 1 74 ? -16.311 41.793 -5.341 1.00 93.31 74 PRO A CA 1
ATOM 591 C C . PRO A 1 74 ? -16.880 41.096 -4.092 1.00 93.31 74 PRO A C 1
ATOM 593 O O . PRO A 1 74 ? -17.272 41.755 -3.135 1.00 93.31 74 PRO A O 1
ATOM 596 N N . TRP A 1 75 ? -16.953 39.763 -4.099 1.00 93.38 75 TRP A N 1
ATOM 597 C CA . TRP A 1 75 ? -17.463 38.941 -3.000 1.00 93.38 75 TRP A CA 1
ATOM 598 C C . TRP A 1 75 ? -16.372 38.410 -2.056 1.00 93.38 75 TRP A C 1
ATOM 600 O O . TRP A 1 75 ? -16.710 37.752 -1.070 1.00 93.38 75 TRP A O 1
ATOM 610 N N . ALA A 1 76 ? -15.092 38.633 -2.362 1.00 93.62 76 ALA A N 1
ATOM 611 C CA . ALA A 1 76 ? -13.978 38.200 -1.528 1.00 93.62 76 ALA A CA 1
ATOM 612 C C . ALA A 1 76 ? -13.523 39.326 -0.590 1.00 93.62 76 ALA A C 1
ATOM 614 O O . ALA A 1 76 ? -13.582 40.507 -0.930 1.00 93.62 76 ALA A O 1
ATOM 615 N N . THR A 1 77 ? -13.054 38.960 0.599 1.00 93.69 77 THR A N 1
ATOM 616 C CA . THR A 1 77 ? -12.463 39.906 1.549 1.00 93.69 77 THR A CA 1
ATOM 617 C C . THR A 1 77 ? -10.969 40.017 1.263 1.00 93.69 77 THR A C 1
ATOM 619 O O . THR A 1 77 ? -10.300 39.005 1.094 1.00 93.69 77 THR A O 1
ATOM 622 N N . ILE A 1 78 ? -10.428 41.231 1.210 1.00 90.38 78 ILE A N 1
ATOM 623 C CA . ILE A 1 78 ? -8.978 41.443 1.155 1.00 90.38 78 ILE A CA 1
ATOM 624 C C . ILE A 1 78 ? -8.532 41.784 2.569 1.00 90.38 78 ILE A C 1
ATOM 626 O O . ILE A 1 78 ? -9.051 42.733 3.160 1.00 90.38 78 ILE A O 1
ATOM 630 N N . ALA A 1 79 ? -7.621 40.987 3.117 1.00 87.56 79 ALA A N 1
ATOM 631 C CA . ALA A 1 79 ? -6.999 41.258 4.401 1.00 87.56 79 ALA A CA 1
ATOM 632 C C . ALA A 1 79 ? -5.549 41.694 4.149 1.00 87.56 79 ALA A C 1
ATOM 634 O O . ALA A 1 79 ? -4.856 41.045 3.358 1.00 87.56 79 ALA A O 1
ATOM 635 N N . PRO A 1 80 ? -5.071 42.779 4.787 1.00 78.38 80 PRO A N 1
ATOM 636 C CA . PRO A 1 80 ? -3.645 43.062 4.784 1.00 78.38 80 PRO A CA 1
ATOM 637 C C . PRO A 1 80 ? -2.939 41.856 5.399 1.00 78.38 80 PRO A C 1
ATOM 639 O O . PRO A 1 80 ? -3.403 41.350 6.426 1.00 78.38 80 PRO A O 1
ATOM 642 N N . SER A 1 81 ? -1.847 41.393 4.778 1.00 67.00 81 SER A N 1
ATOM 643 C CA . SER A 1 81 ? -0.975 40.401 5.401 1.00 67.00 81 SER A CA 1
ATOM 644 C C . SER A 1 81 ? -0.667 40.906 6.805 1.00 67.00 81 SER A C 1
ATOM 646 O O . SER A 1 81 ? -0.117 42.001 6.990 1.00 67.00 81 SER A O 1
ATOM 648 N N . VAL A 1 82 ? -1.157 40.180 7.810 1.00 62.81 82 VAL A N 1
ATOM 649 C CA . VAL A 1 82 ? -0.828 40.486 9.192 1.00 62.81 82 VAL A CA 1
ATOM 650 C C . VAL A 1 82 ? 0.652 40.198 9.259 1.00 62.81 82 VAL A C 1
ATOM 652 O O . VAL A 1 82 ? 1.036 39.030 9.230 1.00 62.81 82 VAL A O 1
ATOM 655 N N . ASP A 1 83 ? 1.468 41.257 9.274 1.00 47.19 83 ASP A N 1
ATOM 656 C CA . ASP A 1 83 ? 2.886 41.123 9.566 1.00 47.19 83 ASP A CA 1
ATOM 657 C C . ASP A 1 83 ? 2.959 40.222 10.782 1.00 47.19 83 ASP A C 1
ATOM 659 O O . ASP A 1 83 ? 2.517 40.571 11.881 1.00 47.19 83 ASP A O 1
ATOM 663 N N . VAL A 1 84 ? 3.485 39.024 10.562 1.00 47.00 84 VAL A N 1
ATOM 664 C CA . VAL A 1 84 ? 4.025 38.227 11.634 1.00 47.00 84 VAL A CA 1
ATOM 665 C C . VAL A 1 84 ? 5.231 39.027 12.085 1.00 47.00 84 VAL A C 1
ATOM 667 O O . VAL A 1 84 ? 6.357 38.795 11.654 1.00 47.00 84 VAL A O 1
ATOM 670 N N . THR A 1 85 ? 4.976 40.030 12.917 1.00 42.31 85 THR A N 1
ATOM 671 C CA . THR A 1 85 ? 5.995 40.747 13.644 1.00 42.31 85 THR A CA 1
ATOM 672 C C . THR A 1 85 ? 6.747 39.665 14.393 1.00 42.31 85 THR A C 1
ATOM 674 O O . THR A 1 85 ? 6.199 39.003 15.279 1.00 42.31 85 THR A O 1
ATOM 677 N N . THR A 1 86 ? 7.982 39.421 13.971 1.00 44.62 86 THR A N 1
ATOM 678 C CA . THR A 1 86 ? 8.950 38.551 14.624 1.00 44.62 86 THR A CA 1
ATOM 679 C C . THR A 1 86 ? 9.314 39.154 15.979 1.00 44.62 86 THR A C 1
ATOM 681 O O . THR A 1 86 ? 10.429 39.612 16.205 1.00 44.62 86 THR A O 1
ATOM 684 N N . GLY A 1 87 ? 8.366 39.153 16.913 1.00 44.03 87 GLY A N 1
ATOM 685 C CA . GLY A 1 87 ? 8.715 38.840 18.285 1.00 44.03 87 GLY A CA 1
ATOM 686 C C . GLY A 1 87 ? 9.256 37.407 18.314 1.00 44.03 87 GLY A C 1
ATOM 687 O O . GLY A 1 87 ? 8.968 36.633 17.394 1.00 44.03 87 GLY A O 1
ATOM 688 N N . PRO A 1 88 ? 10.050 37.026 19.327 1.00 42.56 88 PRO A N 1
ATOM 689 C CA . PRO A 1 88 ? 10.473 35.645 19.487 1.00 42.56 88 PRO A CA 1
ATOM 690 C C . PRO A 1 88 ? 9.216 34.777 19.572 1.00 42.56 88 PRO A C 1
ATOM 692 O O . PRO A 1 88 ? 8.561 34.707 20.615 1.00 42.56 88 PRO A O 1
ATOM 695 N N . ARG A 1 89 ? 8.837 34.148 18.451 1.00 46.41 89 ARG A N 1
ATOM 696 C CA . ARG A 1 89 ? 7.832 33.096 18.448 1.00 46.41 89 ARG A CA 1
ATOM 697 C C . ARG A 1 89 ? 8.359 32.079 19.445 1.00 46.41 89 ARG A C 1
ATOM 699 O O . ARG A 1 89 ? 9.474 31.580 19.287 1.00 46.41 89 ARG A O 1
ATOM 706 N N . LYS A 1 90 ? 7.592 31.820 20.505 1.00 54.72 90 LYS A N 1
ATOM 707 C CA . LYS A 1 90 ? 7.784 30.600 21.282 1.00 54.72 90 LYS A CA 1
ATOM 708 C C . LYS A 1 90 ? 7.519 29.474 20.292 1.00 54.72 90 LYS A C 1
ATOM 710 O O . LYS A 1 90 ? 6.361 29.179 20.016 1.00 54.72 90 LYS A O 1
ATOM 715 N N . LEU A 1 91 ? 8.590 28.985 19.667 1.00 67.00 91 LEU A N 1
ATOM 716 C CA . LEU A 1 91 ? 8.554 27.814 18.805 1.00 67.00 91 LEU A CA 1
ATOM 717 C C . LEU A 1 91 ? 7.839 26.721 19.595 1.00 67.00 91 LEU A C 1
ATOM 719 O O . LEU A 1 91 ? 8.130 26.534 20.781 1.00 67.00 91 LEU A O 1
ATOM 723 N N . ASP A 1 92 ? 6.872 26.066 18.959 1.00 83.50 92 ASP A N 1
ATOM 724 C CA . ASP A 1 92 ? 6.204 24.926 19.572 1.00 83.50 92 ASP A CA 1
ATOM 725 C C . ASP A 1 92 ? 7.269 23.873 19.914 1.00 83.50 92 ASP A C 1
ATOM 727 O O . ASP A 1 92 ? 8.232 23.682 19.165 1.00 83.50 92 ASP A O 1
ATOM 731 N N . ASP A 1 93 ? 7.122 23.183 21.044 1.00 83.31 93 ASP A N 1
ATOM 732 C CA . ASP A 1 93 ? 8.090 22.179 21.492 1.00 83.31 93 ASP A CA 1
ATOM 733 C C . ASP A 1 93 ? 8.317 21.109 20.402 1.00 83.31 93 ASP A C 1
ATOM 735 O O . ASP A 1 93 ? 9.405 20.537 20.300 1.00 83.31 93 ASP A O 1
ATOM 739 N N . VAL A 1 94 ? 7.294 20.829 19.581 1.00 86.25 94 VAL A N 1
ATOM 740 C CA . VAL A 1 94 ? 7.375 19.896 18.445 1.00 86.25 94 VAL A CA 1
ATOM 741 C C . VAL A 1 94 ? 8.265 20.444 17.329 1.00 86.25 94 VAL A C 1
ATOM 743 O O . VAL A 1 94 ? 9.099 19.711 16.800 1.00 86.25 94 VAL A O 1
ATOM 746 N N . GLU A 1 95 ? 8.137 21.726 16.994 1.00 88.06 95 GLU A N 1
ATOM 747 C CA . GLU A 1 95 ? 8.975 22.386 15.989 1.00 88.06 95 GLU A CA 1
ATOM 748 C C . GLU A 1 95 ? 10.439 22.417 16.442 1.00 88.06 95 GLU A C 1
ATOM 750 O O . GLU A 1 95 ? 11.338 22.062 15.675 1.00 88.06 95 GLU A O 1
ATOM 755 N N . ILE A 1 96 ? 10.670 22.714 17.726 1.00 88.62 96 ILE A N 1
ATOM 756 C CA . ILE A 1 96 ? 11.999 22.640 18.345 1.00 88.62 96 ILE A CA 1
ATOM 757 C C . ILE A 1 96 ? 12.555 21.217 18.245 1.00 88.62 96 ILE A C 1
ATOM 759 O O . ILE A 1 96 ? 13.709 21.051 17.860 1.00 88.62 96 ILE A O 1
ATOM 763 N N . LEU A 1 97 ? 11.758 20.181 18.539 1.00 91.44 97 LEU A N 1
ATOM 764 C CA . LEU A 1 97 ? 12.211 18.797 18.390 1.00 91.44 97 LEU A CA 1
ATOM 765 C C . LEU A 1 97 ? 12.606 18.491 16.942 1.00 91.44 97 LEU A C 1
ATOM 767 O O . LEU A 1 97 ? 13.629 17.849 16.723 1.00 91.44 97 LEU A O 1
ATOM 771 N N . LEU A 1 98 ? 11.814 18.903 15.952 1.00 90.62 98 LEU A N 1
ATOM 772 C CA . LEU A 1 98 ? 12.130 18.649 14.544 1.00 90.62 98 LEU A CA 1
ATOM 773 C C . LEU A 1 98 ? 13.435 19.344 14.131 1.00 90.62 98 LEU A C 1
ATOM 775 O O . LEU A 1 98 ? 14.266 18.734 13.454 1.00 90.62 98 LEU A O 1
ATOM 779 N N . GLN A 1 99 ? 13.656 20.572 14.602 1.00 91.88 99 GLN A N 1
ATOM 780 C CA . GLN A 1 99 ? 14.902 21.306 14.388 1.00 91.88 99 GLN A CA 1
ATOM 781 C C . GLN A 1 99 ? 16.096 20.638 15.090 1.00 91.88 99 GLN A C 1
ATOM 783 O O . GLN A 1 99 ? 17.166 20.484 14.492 1.00 91.88 99 GLN A O 1
ATOM 788 N N . ASP A 1 100 ? 15.905 20.169 16.324 1.00 93.06 100 ASP A N 1
ATOM 789 C CA . ASP A 1 100 ? 16.895 19.402 17.080 1.00 93.06 100 ASP A CA 1
ATOM 790 C C . ASP A 1 100 ? 17.231 18.092 16.356 1.00 93.06 100 ASP A C 1
ATOM 792 O O . ASP A 1 100 ? 18.400 17.742 16.228 1.00 93.06 100 ASP A O 1
ATOM 796 N N . LEU A 1 101 ? 16.243 17.371 15.819 1.00 93.31 101 LEU A N 1
ATOM 797 C CA . LEU A 1 101 ? 16.470 16.134 15.068 1.00 93.31 101 LEU A CA 1
ATOM 798 C C . LEU A 1 101 ? 17.236 16.387 13.767 1.00 93.31 101 LEU A C 1
ATOM 800 O O . LEU A 1 101 ? 18.174 15.645 13.466 1.00 93.31 101 LEU A O 1
ATOM 804 N N . ALA A 1 102 ? 16.885 17.432 13.016 1.00 92.19 102 ALA A N 1
ATOM 805 C CA . ALA A 1 102 ? 17.624 17.828 11.818 1.00 92.19 102 ALA A CA 1
ATOM 806 C C . ALA A 1 102 ? 19.087 18.166 12.153 1.00 92.19 102 ALA A C 1
ATOM 808 O O . ALA A 1 102 ? 20.006 17.714 11.474 1.00 92.19 102 ALA A O 1
ATOM 809 N N . THR A 1 103 ? 19.312 18.872 13.262 1.00 95.06 103 THR A N 1
ATOM 810 C CA . THR A 1 103 ? 20.655 19.244 13.726 1.00 95.06 103 THR A CA 1
ATOM 811 C C . THR A 1 103 ? 21.439 18.026 14.223 1.00 95.06 103 THR A C 1
ATOM 813 O O . THR A 1 103 ? 22.589 17.805 13.854 1.00 95.06 103 THR A O 1
ATOM 816 N N . PHE A 1 104 ? 20.824 17.180 15.047 1.00 95.81 104 PHE A N 1
ATOM 817 C CA . PHE A 1 104 ? 21.486 16.049 15.696 1.00 95.81 104 PHE A CA 1
ATOM 818 C C . PHE A 1 104 ? 21.693 14.838 14.788 1.00 95.81 104 PHE A C 1
ATOM 820 O O . PHE A 1 104 ? 22.446 13.939 15.157 1.00 95.81 104 PHE A O 1
ATOM 827 N N . THR A 1 105 ? 21.051 14.792 13.619 1.00 95.44 105 THR A N 1
ATOM 828 C CA . THR A 1 105 ? 21.328 13.779 12.589 1.00 95.44 105 THR A CA 1
ATOM 829 C C . THR A 1 105 ? 22.523 14.134 11.701 1.00 95.44 105 THR A C 1
ATOM 831 O O . THR A 1 105 ? 22.965 13.274 10.934 1.00 95.44 105 THR A O 1
ATOM 834 N N . ALA A 1 106 ? 23.074 15.349 11.810 1.00 94.75 106 ALA A N 1
ATOM 835 C CA . ALA A 1 106 ? 24.198 15.801 10.994 1.00 94.75 106 ALA A CA 1
ATOM 836 C C . ALA A 1 106 ? 25.530 15.141 11.379 1.00 94.75 106 ALA A C 1
ATOM 838 O O . ALA A 1 106 ? 26.284 14.790 10.476 1.00 94.75 106 ALA A O 1
ATOM 839 N N . ASP A 1 107 ? 25.759 14.877 12.673 1.00 95.44 107 ASP A N 1
ATOM 840 C CA . ASP A 1 107 ? 27.024 14.352 13.208 1.00 95.44 107 ASP A CA 1
ATOM 841 C C . ASP A 1 107 ? 26.835 13.431 14.426 1.00 95.44 107 ASP A C 1
ATOM 843 O O . ASP A 1 107 ? 25.789 13.437 15.089 1.00 95.44 107 ASP A O 1
ATOM 847 N N . TYR A 1 108 ? 27.892 12.678 14.764 1.00 95.06 108 TYR A N 1
ATOM 848 C CA . TYR A 1 108 ? 27.957 11.918 16.013 1.00 95.06 108 TYR A CA 1
ATOM 849 C C . TYR A 1 108 ? 27.735 12.835 17.234 1.00 95.06 108 TYR A C 1
ATOM 851 O O . TYR A 1 108 ? 28.144 14.000 17.228 1.00 95.06 108 TYR A O 1
ATOM 859 N N . PRO A 1 109 ? 27.087 12.341 18.306 1.00 94.00 109 PRO A N 1
ATOM 860 C CA . PRO A 1 109 ? 27.158 13.007 19.600 1.00 94.00 109 PRO A CA 1
ATOM 861 C C . PRO A 1 109 ? 28.625 13.193 20.027 1.00 94.00 109 PRO A C 1
ATOM 863 O O . PRO A 1 109 ? 29.397 12.239 19.912 1.00 94.00 109 PRO A O 1
ATOM 866 N N . PRO A 1 110 ? 28.997 14.382 20.537 1.00 93.81 110 PRO A N 1
ATOM 867 C CA . PRO A 1 110 ? 30.285 14.582 21.192 1.00 93.81 110 PRO A CA 1
ATOM 868 C C . PRO A 1 110 ? 30.503 13.598 22.348 1.00 93.81 110 PRO A C 1
ATOM 870 O O . PRO A 1 110 ? 29.541 13.161 22.991 1.00 93.81 110 PRO A O 1
ATOM 873 N N . ASP A 1 111 ? 31.766 13.294 22.638 1.00 92.88 111 ASP A N 1
ATOM 874 C CA . ASP A 1 111 ? 32.129 12.461 23.784 1.00 92.88 111 ASP A CA 1
ATOM 875 C C . ASP A 1 111 ? 31.680 13.103 25.101 1.00 92.88 111 ASP A C 1
ATOM 877 O O . ASP A 1 111 ? 31.640 14.327 25.245 1.00 92.88 111 ASP A O 1
ATOM 881 N N . GLY A 1 112 ? 31.280 12.268 26.061 1.00 92.94 112 GLY A N 1
ATOM 882 C CA . GLY A 1 112 ? 30.780 12.717 27.364 1.00 92.94 112 GLY A CA 1
ATOM 883 C C . GLY A 1 112 ? 29.354 13.284 27.362 1.00 92.94 112 GLY A C 1
ATOM 884 O O . GLY A 1 112 ? 28.839 13.637 28.420 1.00 92.94 112 GLY A O 1
ATOM 885 N N . VAL A 1 113 ? 28.665 13.346 26.213 1.00 94.19 113 VAL A N 1
ATOM 886 C CA . VAL A 1 113 ? 27.241 13.740 26.175 1.00 94.19 113 VAL A CA 1
ATOM 887 C C . VAL A 1 113 ? 26.345 12.706 26.860 1.00 94.19 113 VAL A C 1
ATOM 889 O O . VAL A 1 113 ? 25.292 13.066 27.392 1.00 94.19 113 VAL A O 1
ATOM 892 N N . PHE A 1 114 ? 26.746 11.437 26.855 1.00 94.81 114 PHE A N 1
ATOM 893 C CA . PHE A 1 114 ? 26.015 10.329 27.462 1.00 94.81 114 PHE A CA 1
ATOM 894 C C . PHE A 1 114 ? 26.891 9.568 28.454 1.00 94.81 114 PHE A C 1
ATOM 896 O O . PHE A 1 114 ? 28.110 9.569 28.324 1.00 94.81 114 PHE A O 1
ATOM 903 N N . ASP A 1 115 ? 26.255 8.832 29.369 1.00 91.00 115 ASP A N 1
ATOM 904 C CA . ASP A 1 115 ? 26.931 7.955 30.341 1.00 91.00 115 ASP A CA 1
ATOM 905 C C . ASP A 1 115 ? 27.483 6.663 29.682 1.00 91.00 115 ASP A C 1
ATOM 907 O O . ASP A 1 115 ? 27.818 5.699 30.370 1.00 91.00 115 ASP A O 1
ATOM 911 N N . VAL A 1 116 ? 27.501 6.596 28.344 1.00 90.88 116 VAL A N 1
ATOM 912 C CA . VAL A 1 116 ? 27.924 5.435 27.553 1.00 90.88 116 VAL A CA 1
ATOM 913 C C . VAL A 1 116 ? 28.840 5.865 26.419 1.00 90.88 116 VAL A C 1
ATOM 915 O O . VAL A 1 116 ? 28.540 6.823 25.704 1.00 90.88 116 VAL A O 1
ATOM 918 N N . ASP A 1 117 ? 29.903 5.094 26.208 1.00 92.19 117 ASP A N 1
ATOM 919 C CA . ASP A 1 117 ? 30.799 5.279 25.072 1.00 92.19 117 ASP A CA 1
ATOM 920 C C . ASP A 1 117 ? 30.094 4.857 23.780 1.00 92.19 117 ASP A C 1
ATOM 922 O O . ASP A 1 117 ? 29.611 3.726 23.639 1.00 92.19 117 ASP A O 1
ATOM 926 N N . ILE A 1 118 ? 30.013 5.782 22.824 1.00 91.12 118 ILE A N 1
ATOM 927 C CA . ILE A 1 118 ? 29.447 5.523 21.501 1.00 91.12 118 ILE A CA 1
ATOM 928 C C . ILE A 1 118 ? 30.615 5.378 20.528 1.00 91.12 118 ILE A C 1
ATOM 930 O O . ILE A 1 118 ? 31.332 6.350 20.311 1.00 91.12 118 ILE A O 1
ATOM 934 N N . PRO A 1 119 ? 30.807 4.208 19.897 1.00 89.38 119 PRO A N 1
ATOM 935 C CA . PRO A 1 119 ? 31.877 4.057 18.924 1.00 89.38 119 PRO A CA 1
ATOM 936 C C . PRO A 1 119 ? 31.635 4.985 17.724 1.00 89.38 119 PRO A C 1
ATOM 938 O O . PRO A 1 119 ? 30.599 4.902 17.057 1.00 89.38 119 PRO A O 1
ATOM 941 N N . HIS A 1 120 ? 32.611 5.846 17.416 1.00 90.75 120 HIS A N 1
ATOM 942 C CA . HIS A 1 120 ? 32.621 6.696 16.210 1.00 90.75 120 HIS A CA 1
ATOM 943 C C . HIS A 1 120 ? 33.076 5.957 14.946 1.00 90.75 120 HIS A C 1
ATOM 945 O O . HIS A 1 120 ? 33.412 6.569 13.932 1.00 90.75 120 HIS A O 1
ATOM 951 N N . THR A 1 121 ? 33.110 4.629 15.005 1.00 84.19 121 THR A N 1
ATOM 952 C CA . THR A 1 121 ? 33.346 3.753 13.864 1.00 84.19 121 THR A CA 1
ATOM 953 C C . THR A 1 121 ? 32.056 2.981 13.584 1.00 84.19 121 THR A C 1
ATOM 955 O O . THR A 1 121 ? 31.500 2.366 14.499 1.00 84.19 121 THR A O 1
ATOM 958 N N . PRO A 1 122 ? 31.521 3.005 12.346 1.00 88.25 122 PRO A N 1
ATOM 959 C CA . PRO A 1 122 ? 32.060 3.575 11.097 1.00 88.25 122 PRO A CA 1
ATOM 960 C C . PRO A 1 122 ? 31.925 5.111 10.977 1.00 88.25 122 PRO A C 1
ATOM 962 O O . PRO A 1 122 ? 31.369 5.754 11.851 1.00 88.25 122 PRO A O 1
ATOM 965 N N . MET A 1 123 ? 32.398 5.724 9.879 1.00 90.19 123 MET A N 1
ATOM 966 C CA . MET A 1 123 ? 32.171 7.163 9.629 1.00 90.19 123 MET A CA 1
ATOM 967 C C . MET A 1 123 ? 30.670 7.499 9.681 1.00 90.19 123 MET A C 1
ATOM 969 O O . MET A 1 123 ? 29.862 6.744 9.146 1.00 90.19 123 MET A O 1
ATOM 973 N N . TRP A 1 124 ? 30.285 8.664 10.217 1.00 93.38 124 TRP A N 1
ATOM 974 C CA . TRP A 1 124 ? 28.870 9.018 10.442 1.00 93.38 124 TRP A CA 1
ATOM 975 C C . TRP A 1 124 ? 27.966 8.840 9.211 1.00 93.38 124 TRP A C 1
ATOM 977 O O . TRP A 1 124 ? 26.869 8.293 9.302 1.00 93.38 124 TRP A O 1
ATOM 987 N N . LYS A 1 125 ? 28.455 9.226 8.026 1.00 90.38 125 LYS A N 1
ATOM 988 C CA . LYS A 1 125 ? 27.726 9.085 6.751 1.00 90.38 125 LYS A CA 1
ATOM 989 C C . LYS A 1 125 ? 27.429 7.628 6.363 1.00 90.38 125 LYS A C 1
ATOM 991 O O . LYS A 1 125 ? 26.541 7.395 5.551 1.00 90.38 125 LYS A O 1
ATOM 996 N N . GLN A 1 126 ? 28.167 6.667 6.917 1.00 93.31 126 GLN A N 1
ATOM 997 C CA . GLN A 1 126 ? 27.991 5.228 6.696 1.00 93.31 126 GLN A CA 1
ATOM 998 C C . GLN A 1 126 ? 27.036 4.593 7.716 1.00 93.31 126 GLN A C 1
ATOM 1000 O O . GLN A 1 126 ? 26.572 3.474 7.503 1.00 93.31 126 GLN A O 1
ATOM 1005 N N . VAL A 1 127 ? 26.714 5.291 8.809 1.00 91.31 127 VAL A N 1
ATOM 1006 C CA . VAL A 1 127 ? 25.742 4.818 9.798 1.00 91.31 127 VAL A CA 1
ATOM 1007 C C . VAL A 1 127 ? 24.341 4.814 9.163 1.00 91.31 127 VAL A C 1
ATOM 1009 O O . VAL A 1 127 ? 23.920 5.836 8.599 1.00 91.31 127 VAL A O 1
ATOM 1012 N N . PRO A 1 128 ? 23.573 3.710 9.260 1.00 93.88 128 PRO A N 1
ATOM 1013 C CA . PRO A 1 128 ? 22.207 3.655 8.746 1.00 93.88 128 PRO A CA 1
ATOM 1014 C C . PRO A 1 128 ? 21.355 4.816 9.264 1.00 93.88 128 PRO A C 1
ATOM 1016 O O . PRO A 1 128 ? 21.437 5.186 10.438 1.00 93.88 128 PRO A O 1
ATOM 1019 N N . LEU A 1 129 ? 20.505 5.387 8.405 1.00 90.31 129 LEU A N 1
ATOM 1020 C CA . LEU A 1 129 ? 19.678 6.549 8.755 1.00 90.31 129 LEU A CA 1
ATOM 1021 C C . LEU A 1 129 ? 18.816 6.289 10.003 1.00 90.31 129 LEU A C 1
ATOM 1023 O O . LEU A 1 129 ? 18.718 7.136 10.888 1.00 90.31 129 LEU A O 1
ATOM 1027 N N . THR A 1 130 ? 18.271 5.079 10.131 1.00 89.62 130 THR A N 1
ATOM 1028 C CA . THR A 1 130 ? 17.498 4.647 11.305 1.00 89.62 130 THR 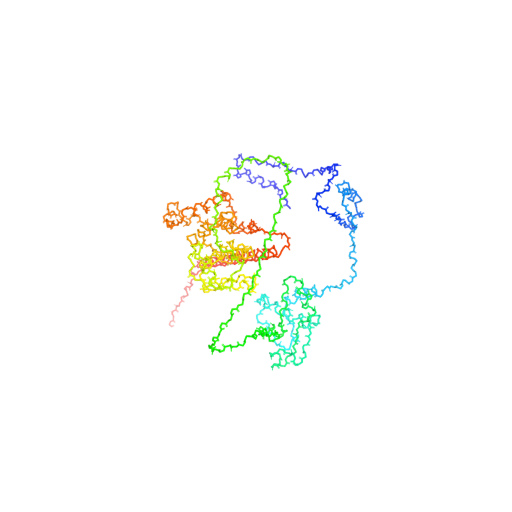A CA 1
ATOM 1029 C C . THR A 1 130 ? 18.307 4.705 12.604 1.00 89.62 130 THR A C 1
ATOM 1031 O O . THR A 1 130 ? 17.767 5.059 13.653 1.00 89.62 130 THR A O 1
ATOM 1034 N N . GLN A 1 131 ? 19.603 4.396 12.557 1.00 93.75 131 GLN A N 1
ATOM 1035 C CA . GLN A 1 131 ? 20.504 4.490 13.704 1.00 93.75 131 GLN A CA 1
ATOM 1036 C C . GLN A 1 131 ? 20.908 5.943 13.987 1.00 93.75 131 GLN A C 1
ATOM 1038 O O . GLN A 1 131 ? 20.887 6.349 15.149 1.00 93.75 131 GLN A O 1
ATOM 1043 N N . ARG A 1 132 ? 21.149 6.759 12.951 1.00 95.19 132 ARG A N 1
ATOM 1044 C CA . ARG A 1 132 ? 21.366 8.212 13.097 1.00 95.19 132 ARG A CA 1
ATOM 1045 C C . ARG A 1 132 ? 20.185 8.896 13.790 1.00 95.19 132 ARG A C 1
ATOM 1047 O O . ARG A 1 132 ? 20.386 9.645 14.742 1.00 95.19 132 ARG A O 1
ATOM 1054 N N . PHE A 1 133 ? 18.950 8.553 13.418 1.00 93.69 133 PHE A N 1
ATOM 1055 C CA . PHE A 1 133 ? 17.756 9.043 14.114 1.00 93.69 133 PHE A CA 1
ATOM 1056 C C . PHE A 1 133 ? 17.682 8.580 15.573 1.00 93.69 133 PHE A C 1
ATOM 1058 O O . PHE A 1 133 ? 17.297 9.365 16.435 1.00 93.69 133 PHE A O 1
ATOM 1065 N N . ARG A 1 134 ? 18.072 7.339 15.903 1.00 93.56 134 ARG A N 1
ATOM 1066 C CA . ARG A 1 134 ? 18.115 6.883 17.310 1.00 93.56 134 ARG A CA 1
ATOM 1067 C C . ARG A 1 134 ? 19.064 7.733 18.151 1.00 93.56 134 ARG A C 1
ATOM 1069 O O . ARG A 1 134 ? 18.696 8.096 19.269 1.00 93.56 134 ARG A O 1
ATOM 1076 N N . PHE A 1 135 ? 20.235 8.065 17.610 1.00 95.25 135 PHE A N 1
ATOM 1077 C CA . PHE A 1 135 ? 21.187 8.968 18.253 1.00 95.25 135 PHE A CA 1
ATOM 1078 C C . PHE A 1 135 ? 20.611 10.380 18.404 1.00 95.25 135 PHE A C 1
ATOM 1080 O O . PHE A 1 135 ? 20.657 10.934 19.501 1.00 95.25 135 PHE A O 1
ATOM 1087 N N . ALA A 1 136 ? 19.974 10.920 17.363 1.00 95.25 136 ALA A N 1
ATOM 1088 C CA . ALA A 1 136 ? 19.333 12.232 17.413 1.00 95.25 136 ALA A CA 1
ATOM 1089 C C . ALA A 1 136 ? 18.216 12.312 18.469 1.00 95.25 136 ALA A C 1
ATOM 1091 O O . ALA A 1 136 ? 18.212 13.219 19.298 1.00 95.25 136 ALA A O 1
ATOM 1092 N N . TYR A 1 137 ? 17.327 11.314 18.530 1.00 94.94 137 TYR A N 1
ATOM 1093 C CA . TYR A 1 137 ? 16.292 11.233 19.565 1.00 94.94 137 TYR A CA 1
ATOM 1094 C C . TYR A 1 137 ? 16.884 11.145 20.977 1.00 94.94 137 TYR A C 1
ATOM 1096 O O . TYR A 1 137 ? 16.374 11.769 21.905 1.00 94.94 137 TYR A O 1
ATOM 1104 N N . ALA A 1 138 ? 17.953 10.369 21.166 1.00 96.00 138 ALA A N 1
ATOM 1105 C CA . ALA A 1 138 ? 18.618 10.268 22.461 1.00 96.00 138 ALA A CA 1
ATOM 1106 C C . ALA A 1 138 ? 19.271 11.594 22.889 1.00 96.00 138 ALA A C 1
ATOM 1108 O O . ALA A 1 138 ? 19.204 11.943 24.071 1.00 96.00 138 ALA A O 1
ATOM 1109 N N . ARG A 1 139 ? 19.851 12.344 21.940 1.00 95.94 139 ARG A N 1
ATOM 1110 C CA . ARG A 1 139 ? 20.398 13.692 22.169 1.00 95.94 139 ARG A CA 1
ATOM 1111 C C . ARG A 1 139 ? 19.295 14.683 22.530 1.00 95.94 139 ARG A C 1
ATOM 1113 O O . ARG A 1 139 ? 19.444 15.391 23.518 1.00 95.94 139 ARG A O 1
ATOM 1120 N N . ALA A 1 140 ? 18.164 14.662 21.824 1.00 95.06 140 ALA A N 1
ATOM 1121 C CA . ALA A 1 140 ? 17.012 15.505 22.147 1.00 95.06 140 ALA A CA 1
ATOM 1122 C C . ALA A 1 140 ? 16.529 15.283 23.593 1.00 95.06 140 ALA A C 1
ATOM 1124 O O . ALA A 1 140 ? 16.371 16.236 24.354 1.00 95.06 140 ALA A O 1
ATOM 1125 N N . ILE A 1 141 ? 16.421 14.018 24.024 1.00 95.31 141 ILE A N 1
ATOM 1126 C CA . ILE A 1 141 ? 16.113 13.679 25.424 1.00 95.31 141 ILE A CA 1
ATOM 1127 C C . ILE A 1 141 ? 17.203 14.205 26.386 1.00 95.31 141 ILE A C 1
ATOM 1129 O O . ILE A 1 141 ? 16.878 14.635 27.493 1.00 95.31 141 ILE A O 1
ATOM 1133 N N . GLN A 1 142 ? 18.486 14.185 25.992 1.00 95.44 142 GLN A N 1
ATOM 1134 C CA . GLN A 1 142 ? 19.608 14.600 26.853 1.00 95.44 142 GLN A CA 1
ATOM 1135 C C . GLN A 1 142 ? 19.571 16.080 27.204 1.00 95.44 142 GLN A C 1
ATOM 1137 O O . GLN A 1 142 ? 19.811 16.426 28.361 1.00 95.44 142 GLN A O 1
ATOM 1142 N N . VAL A 1 143 ? 19.273 16.917 26.205 1.00 89.81 143 VAL A N 1
ATOM 1143 C CA . VAL A 1 143 ? 19.302 18.387 26.284 1.00 89.81 143 VAL A CA 1
ATOM 1144 C C . VAL A 1 143 ? 18.193 18.932 27.202 1.00 89.81 143 VAL A C 1
ATOM 1146 O O . VAL A 1 143 ? 18.203 20.101 27.569 1.00 89.81 143 VAL A O 1
ATOM 1149 N N . GLY A 1 144 ? 17.262 18.080 27.649 1.00 78.12 144 GLY A N 1
ATOM 1150 C CA . GLY A 1 144 ? 16.356 18.362 28.768 1.00 78.12 144 GLY A CA 1
ATOM 1151 C C . GLY A 1 144 ? 15.120 19.195 28.422 1.00 78.12 144 GLY A C 1
ATOM 1152 O O . GLY A 1 144 ? 14.238 19.331 29.260 1.00 78.12 144 GLY A O 1
ATOM 1153 N N . ARG A 1 145 ? 14.994 19.702 27.188 1.00 86.06 145 ARG A N 1
ATOM 1154 C CA . ARG A 1 145 ? 13.800 20.454 26.747 1.00 86.06 145 ARG A CA 1
ATOM 1155 C C . ARG A 1 145 ? 12.566 19.565 26.593 1.00 86.06 145 ARG A C 1
ATOM 1157 O O . ARG A 1 145 ? 11.466 19.921 27.001 1.00 86.06 145 ARG A O 1
ATOM 1164 N N . CYS A 1 146 ? 12.752 18.379 26.024 1.00 91.62 146 CYS A N 1
ATOM 1165 C CA . CYS A 1 146 ? 11.685 17.402 25.802 1.00 91.62 146 CYS A CA 1
ATOM 1166 C C . CYS A 1 146 ? 11.824 16.157 26.694 1.00 91.62 146 CYS A C 1
ATOM 1168 O O . CYS A 1 146 ? 10.939 15.302 26.688 1.00 91.62 146 CYS A O 1
ATOM 1170 N N . GLY A 1 147 ? 12.909 16.052 27.471 1.00 93.75 147 GLY A N 1
ATOM 1171 C CA . GLY A 1 147 ? 13.220 14.904 28.319 1.00 93.75 147 GLY A CA 1
ATOM 1172 C C . GLY A 1 147 ? 13.032 15.152 29.819 1.00 93.75 147 GLY A C 1
ATOM 1173 O O . GLY A 1 147 ? 13.160 16.274 30.292 1.00 93.75 147 GLY A O 1
ATOM 1174 N N . GLU A 1 148 ? 12.784 14.090 30.580 1.00 95.75 148 GLU A N 1
ATOM 1175 C CA . GLU A 1 148 ? 12.799 14.064 32.047 1.00 95.75 148 GLU A CA 1
ATOM 1176 C C . GLU A 1 148 ? 13.653 12.905 32.570 1.00 95.75 148 GLU A C 1
ATOM 1178 O O . GLU A 1 148 ? 13.777 11.855 31.932 1.00 95.75 148 GLU A O 1
ATOM 1183 N N . VAL A 1 149 ? 14.229 13.084 33.761 1.00 96.88 149 VAL A N 1
ATOM 1184 C CA . VAL A 1 149 ? 14.956 12.034 34.483 1.00 96.88 149 VAL A CA 1
ATOM 1185 C C . VAL A 1 149 ? 13.963 11.209 35.298 1.00 96.88 149 VAL A C 1
ATOM 1187 O O . VAL A 1 149 ? 13.232 11.742 36.129 1.00 96.88 149 VAL A O 1
ATOM 1190 N N . ARG A 1 150 ? 13.962 9.887 35.113 1.00 95.81 150 ARG A N 1
ATOM 1191 C CA . ARG A 1 150 ? 13.192 8.973 35.962 1.00 95.81 150 ARG A CA 1
ATOM 1192 C C . ARG A 1 150 ? 13.867 8.798 37.321 1.00 95.81 150 ARG A C 1
ATOM 1194 O O . ARG A 1 150 ? 15.083 8.598 37.410 1.00 95.81 150 ARG A O 1
ATOM 1201 N N . GLN A 1 151 ? 13.054 8.786 38.374 1.00 95.75 151 GLN A N 1
ATOM 1202 C CA . GLN A 1 151 ? 13.497 8.443 39.725 1.00 95.75 151 GLN A CA 1
ATOM 1203 C C . GLN A 1 151 ? 14.126 7.035 39.752 1.00 95.75 151 GLN A C 1
ATOM 1205 O O . GLN A 1 151 ? 13.702 6.172 38.980 1.00 95.75 151 GLN A O 1
ATOM 1210 N N . PRO A 1 152 ? 15.098 6.751 40.643 1.00 94.75 152 PRO A N 1
ATOM 1211 C CA . PRO A 1 152 ? 15.772 5.448 40.723 1.00 94.75 152 PRO A CA 1
ATOM 1212 C C . PRO A 1 152 ? 14.821 4.240 40.726 1.00 94.75 152 PRO A C 1
ATOM 1214 O O . PRO A 1 152 ? 15.038 3.275 39.989 1.00 94.75 152 PRO A O 1
ATOM 1217 N N . ALA A 1 153 ? 13.711 4.331 41.467 1.00 94.81 153 ALA A N 1
ATOM 1218 C CA . ALA A 1 153 ? 12.695 3.281 41.552 1.00 94.81 153 ALA A CA 1
ATOM 1219 C C . ALA A 1 153 ? 11.975 3.008 40.215 1.00 94.81 153 ALA A C 1
ATOM 1221 O O . ALA A 1 153 ? 11.604 1.865 39.940 1.00 94.81 153 ALA A O 1
ATOM 1222 N N . THR A 1 154 ? 11.836 4.015 39.347 1.00 94.25 154 THR A N 1
ATOM 1223 C CA . THR A 1 154 ? 11.090 3.947 38.076 1.00 94.25 154 THR A CA 1
ATOM 1224 C C . THR A 1 154 ? 11.987 3.878 36.838 1.00 94.25 154 THR A C 1
ATOM 1226 O O . THR A 1 154 ? 11.494 3.931 35.712 1.00 94.25 154 THR A O 1
ATOM 1229 N N . ARG A 1 155 ? 13.307 3.726 37.012 1.00 96.00 155 ARG A N 1
ATOM 1230 C CA . ARG A 1 155 ? 14.242 3.480 35.902 1.00 96.00 155 ARG A CA 1
ATOM 1231 C C . ARG A 1 155 ? 13.947 2.141 35.212 1.00 96.00 155 ARG A C 1
ATOM 1233 O O . ARG A 1 155 ? 13.512 1.182 35.853 1.00 96.00 155 ARG A O 1
ATOM 1240 N N . CYS A 1 156 ? 14.255 2.074 33.917 1.00 96.50 156 CYS A N 1
ATOM 1241 C CA . CYS A 1 156 ? 14.208 0.828 33.148 1.00 96.50 156 CYS A CA 1
ATOM 1242 C C . CYS A 1 156 ? 15.217 -0.187 33.712 1.00 96.50 156 CYS A C 1
ATOM 1244 O O . CYS A 1 156 ? 16.267 0.225 34.215 1.00 96.50 156 CYS A O 1
ATOM 1246 N N . GLY A 1 157 ? 14.940 -1.487 33.613 1.00 95.62 157 GLY A N 1
ATOM 1247 C CA . GLY A 1 157 ? 15.797 -2.554 34.130 1.00 95.62 157 GLY A CA 1
ATOM 1248 C C . GLY A 1 157 ? 17.232 -2.460 33.612 1.00 95.62 157 GLY A C 1
ATOM 1249 O O . GLY A 1 157 ? 18.172 -2.562 34.393 1.00 95.62 157 GLY A O 1
ATOM 1250 N N . HIS A 1 158 ? 17.417 -2.136 32.329 1.00 95.75 158 HIS A N 1
ATOM 1251 C CA . HIS A 1 158 ? 18.751 -1.956 31.748 1.00 95.75 158 HIS A CA 1
ATOM 1252 C C . HIS A 1 158 ? 19.524 -0.793 32.397 1.00 95.75 158 HIS A C 1
ATOM 1254 O O . HIS A 1 158 ? 20.661 -0.966 32.821 1.00 95.75 158 HIS A O 1
ATOM 1260 N N . CYS A 1 159 ? 18.897 0.377 32.555 1.00 96.75 159 CYS A N 1
ATOM 1261 C CA . CYS A 1 159 ? 19.532 1.513 33.229 1.00 96.75 159 CYS A CA 1
ATOM 1262 C C . CYS A 1 159 ? 19.784 1.243 34.717 1.00 96.75 159 CYS A C 1
ATOM 1264 O O . CYS A 1 159 ? 20.753 1.762 35.253 1.00 96.75 159 CYS A O 1
ATOM 1266 N N . LYS A 1 160 ? 18.940 0.448 35.392 1.00 96.69 160 LYS A N 1
ATOM 1267 C CA . LYS A 1 160 ? 19.174 0.045 36.789 1.00 96.69 160 LYS A CA 1
ATOM 1268 C C . LYS A 1 160 ? 20.422 -0.824 36.917 1.00 96.69 160 LYS A C 1
ATOM 1270 O O . LYS A 1 160 ? 21.263 -0.528 37.753 1.00 96.69 160 LYS A O 1
ATOM 1275 N N . ILE A 1 161 ? 20.550 -1.846 36.067 1.00 96.75 161 ILE A N 1
ATOM 1276 C CA . ILE A 1 161 ? 21.670 -2.801 36.093 1.00 96.75 161 ILE A CA 1
ATOM 1277 C C . ILE A 1 161 ? 23.015 -2.094 35.900 1.00 96.75 161 ILE A C 1
ATOM 1279 O O . ILE A 1 161 ? 23.971 -2.394 36.602 1.00 96.75 161 ILE A O 1
ATOM 1283 N N . HIS A 1 162 ? 23.079 -1.141 34.971 1.00 95.62 162 HIS A N 1
ATOM 1284 C CA . HIS A 1 162 ? 24.319 -0.429 34.647 1.00 95.62 162 HIS A CA 1
ATOM 1285 C C . HIS A 1 162 ? 24.471 0.914 35.374 1.00 95.62 162 HIS A C 1
ATOM 1287 O O . HIS A 1 162 ? 25.364 1.687 35.051 1.00 95.62 162 HIS A O 1
ATOM 1293 N N . ASN A 1 163 ? 23.587 1.211 36.331 1.00 95.50 163 ASN A N 1
ATOM 1294 C CA . ASN A 1 163 ? 23.556 2.478 37.062 1.00 95.50 163 ASN A CA 1
ATOM 1295 C C . ASN A 1 163 ? 23.511 3.743 36.169 1.00 95.50 163 ASN A C 1
ATOM 1297 O O . ASN A 1 163 ? 23.989 4.807 36.553 1.00 95.50 163 ASN A O 1
ATOM 1301 N N . PHE A 1 164 ? 22.895 3.658 34.987 1.00 95.75 164 PHE A N 1
ATOM 1302 C CA . PHE A 1 164 ? 22.741 4.799 34.080 1.00 95.75 164 PHE A CA 1
ATOM 1303 C C . PHE A 1 164 ? 21.621 5.745 34.521 1.00 95.75 164 PHE A C 1
ATOM 1305 O O . PHE A 1 164 ? 20.580 5.321 35.052 1.00 95.75 164 PHE A O 1
ATOM 1312 N N . THR A 1 165 ? 21.766 7.031 34.191 1.00 96.06 165 THR A N 1
ATOM 1313 C CA . THR A 1 165 ? 20.688 8.010 34.358 1.00 96.06 165 THR A CA 1
ATOM 1314 C C . THR A 1 165 ? 19.586 7.744 33.329 1.00 96.06 165 THR A C 1
ATOM 1316 O O . THR A 1 165 ? 19.745 7.930 32.123 1.00 96.06 165 THR A O 1
ATOM 1319 N N . CYS A 1 166 ? 18.428 7.263 33.784 1.00 96.81 166 CYS A N 1
ATOM 1320 C CA . CYS A 1 166 ? 17.341 6.895 32.879 1.00 96.81 166 CYS A CA 1
ATOM 1321 C C . CYS A 1 166 ? 16.510 8.125 32.496 1.00 96.81 166 CYS A C 1
ATOM 1323 O O . CYS A 1 166 ? 15.628 8.530 33.252 1.00 96.81 166 CYS A O 1
ATOM 1325 N N . LYS A 1 167 ? 16.774 8.703 31.320 1.00 97.44 167 LYS A N 1
ATOM 1326 C CA . LYS A 1 167 ? 15.971 9.801 30.764 1.00 97.44 167 LYS A CA 1
ATOM 1327 C C . LYS A 1 167 ? 14.960 9.311 29.726 1.00 97.44 167 LYS A C 1
ATOM 1329 O O . LYS A 1 167 ? 15.273 8.432 28.917 1.00 97.44 167 LYS A O 1
ATOM 1334 N N . VAL A 1 168 ? 13.756 9.872 29.734 1.00 96.25 168 VAL A N 1
ATOM 1335 C CA . VAL A 1 168 ? 12.667 9.601 28.773 1.00 96.25 168 VAL A CA 1
ATOM 1336 C C . VAL A 1 168 ? 12.081 10.912 28.263 1.00 96.25 168 VAL A C 1
ATOM 1338 O O . VAL A 1 168 ? 12.352 11.947 28.852 1.00 96.25 168 VAL A O 1
ATOM 1341 N N . PHE A 1 169 ? 11.277 10.885 27.199 1.00 95.44 169 PHE A N 1
ATOM 1342 C CA . PHE A 1 169 ? 10.447 12.045 26.858 1.00 95.44 169 PHE A CA 1
ATOM 1343 C C . PHE A 1 169 ? 9.443 12.331 27.979 1.00 95.44 169 PHE A C 1
ATOM 1345 O O . PHE A 1 169 ? 8.892 11.388 28.552 1.00 95.44 169 PHE A O 1
ATOM 1352 N N . ARG A 1 170 ? 9.198 13.612 28.268 1.00 93.50 170 ARG A N 1
ATOM 1353 C CA . ARG A 1 170 ? 8.144 14.025 29.202 1.00 93.50 170 ARG A CA 1
ATOM 1354 C C . ARG A 1 170 ? 6.781 13.573 28.681 1.00 93.50 170 ARG A C 1
ATOM 1356 O O . ARG A 1 170 ? 6.540 13.604 27.474 1.00 93.50 170 ARG A O 1
ATOM 1363 N N . ASN A 1 171 ? 5.892 13.149 29.575 1.00 89.38 171 ASN A N 1
ATOM 1364 C CA . ASN A 1 171 ? 4.569 12.662 2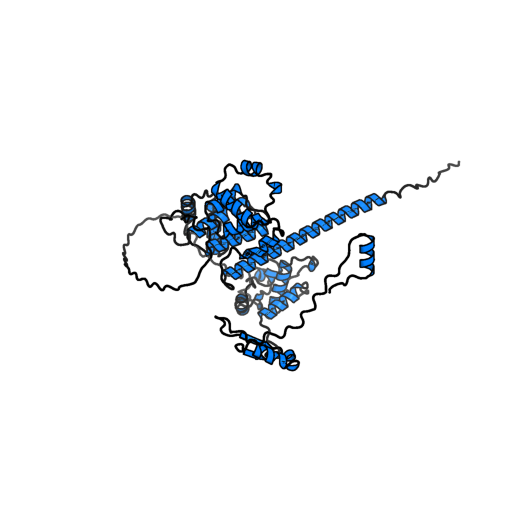9.171 1.00 89.38 171 ASN A CA 1
ATOM 1365 C C . ASN A 1 171 ? 3.737 13.755 28.481 1.00 89.38 171 ASN A C 1
ATOM 1367 O O . ASN A 1 171 ? 3.132 13.479 27.451 1.00 89.38 171 ASN A O 1
ATOM 1371 N N . ASP A 1 172 ? 3.774 14.990 28.991 1.00 88.81 172 ASP A N 1
ATOM 1372 C CA . ASP A 1 172 ? 3.064 16.133 28.399 1.00 88.81 172 ASP A CA 1
ATOM 1373 C C . ASP A 1 172 ? 3.549 16.421 26.969 1.00 88.81 172 ASP A C 1
ATOM 1375 O O . ASP A 1 172 ? 2.762 16.727 26.077 1.00 88.81 172 ASP A O 1
ATOM 1379 N N . PHE A 1 173 ? 4.850 16.256 26.726 1.00 90.44 173 PHE A N 1
ATOM 1380 C CA . PHE A 1 173 ? 5.430 16.379 25.397 1.00 90.44 173 PHE A CA 1
ATOM 1381 C C . PHE A 1 173 ? 5.000 15.239 24.464 1.00 90.44 173 PHE A C 1
ATOM 1383 O O . PHE A 1 173 ? 4.699 15.489 23.301 1.00 90.44 173 PHE A O 1
ATOM 1390 N N . ILE A 1 174 ? 4.936 13.995 24.957 1.00 87.94 174 ILE A N 1
ATOM 1391 C CA . ILE A 1 174 ? 4.439 12.854 24.169 1.00 87.94 174 ILE A CA 1
ATOM 1392 C C . ILE A 1 174 ? 2.985 13.082 23.754 1.00 87.94 174 ILE A C 1
ATOM 1394 O O . ILE A 1 174 ? 2.651 12.819 22.606 1.00 87.94 174 ILE A O 1
ATOM 1398 N N . GLU A 1 175 ? 2.134 13.568 24.655 1.00 84.56 175 GLU A N 1
ATOM 1399 C CA . GLU A 1 175 ? 0.726 13.852 24.359 1.00 84.56 175 GLU A CA 1
ATOM 1400 C C . GLU A 1 175 ? 0.580 14.952 23.300 1.00 84.56 175 GLU A C 1
ATOM 1402 O O . GLU A 1 175 ? -0.166 14.774 22.336 1.00 84.56 175 GLU A O 1
ATOM 1407 N N . ARG A 1 176 ? 1.361 16.039 23.412 1.00 83.50 176 ARG A N 1
ATOM 1408 C CA . ARG A 1 176 ? 1.409 17.092 22.385 1.00 83.50 176 ARG A CA 1
ATOM 1409 C C . ARG A 1 176 ? 1.895 16.546 21.042 1.00 83.50 176 ARG A C 1
ATOM 1411 O O . ARG A 1 176 ? 1.216 16.712 20.035 1.00 83.50 176 ARG A O 1
ATOM 1418 N N . ALA A 1 177 ? 3.014 15.828 21.021 1.00 83.12 177 ALA A N 1
ATOM 1419 C CA . ALA A 1 177 ? 3.577 15.276 19.791 1.00 83.12 177 ALA A CA 1
ATOM 1420 C C . ALA A 1 177 ? 2.714 14.166 19.170 1.00 83.12 177 ALA A C 1
ATOM 1422 O O . ALA A 1 177 ? 2.726 14.004 17.957 1.00 83.12 177 ALA A O 1
ATOM 1423 N N . ALA A 1 178 ? 1.943 13.418 19.966 1.00 75.12 178 ALA A N 1
ATOM 1424 C CA . ALA A 1 178 ? 1.016 12.403 19.465 1.00 75.12 178 ALA A CA 1
ATOM 1425 C C . ALA A 1 178 ? -0.142 13.011 18.660 1.00 75.12 178 ALA A C 1
ATOM 1427 O O . ALA A 1 178 ? -0.706 12.332 17.804 1.00 75.12 178 ALA A O 1
ATOM 1428 N N . SER A 1 179 ? -0.476 14.284 18.903 1.00 69.88 179 SER A N 1
ATOM 1429 C CA . SER A 1 179 ? -1.418 15.029 18.060 1.00 69.88 179 SER A CA 1
ATOM 1430 C C . SER A 1 179 ? -0.824 15.403 16.694 1.00 69.88 179 SER A C 1
ATOM 1432 O O . SER A 1 179 ? -1.561 15.661 15.744 1.00 69.88 179 SER A O 1
ATOM 1434 N N . THR A 1 180 ? 0.507 15.381 16.565 1.00 70.88 180 THR A N 1
ATOM 1435 C CA . THR A 1 180 ? 1.223 15.604 15.309 1.00 70.88 180 THR A CA 1
ATOM 1436 C C . THR A 1 180 ? 1.403 14.278 14.570 1.00 70.88 180 THR A C 1
ATOM 1438 O O . THR A 1 180 ? 2.191 13.410 14.956 1.00 70.88 180 THR A O 1
ATOM 1441 N N . VAL A 1 181 ? 0.659 14.113 13.477 1.00 64.62 181 VAL A N 1
ATOM 1442 C CA . VAL A 1 181 ? 0.659 12.890 12.664 1.00 64.62 181 VAL A CA 1
ATOM 1443 C C . VAL A 1 181 ? 2.083 12.540 12.205 1.00 64.62 181 VAL A C 1
ATOM 1445 O O . VAL A 1 181 ? 2.767 13.351 11.587 1.00 64.62 181 VAL A O 1
ATOM 1448 N N . GLY A 1 182 ? 2.521 11.308 12.487 1.00 66.12 182 GLY A N 1
ATOM 1449 C CA . GLY A 1 182 ? 3.780 10.747 11.978 1.00 66.12 182 GLY A CA 1
ATOM 1450 C C . GLY A 1 182 ? 4.975 10.764 12.941 1.00 66.12 182 GLY A C 1
ATOM 1451 O O . GLY A 1 182 ? 5.988 10.130 12.643 1.00 66.12 182 GLY A O 1
ATOM 1452 N N . ILE A 1 183 ? 4.882 11.399 14.117 1.00 76.38 183 ILE A N 1
ATOM 1453 C CA . ILE A 1 183 ? 5.984 11.404 15.096 1.00 76.38 183 ILE A CA 1
ATOM 1454 C C . ILE A 1 183 ? 5.785 10.291 16.137 1.00 76.38 183 ILE A C 1
ATOM 1456 O O . ILE A 1 183 ? 5.138 10.464 17.167 1.00 76.38 183 ILE A O 1
ATOM 1460 N N . ASN A 1 184 ? 6.398 9.123 15.913 1.00 78.50 184 ASN A N 1
ATOM 1461 C CA . ASN A 1 184 ? 6.402 8.047 16.910 1.00 78.50 184 ASN A CA 1
ATOM 1462 C C . ASN A 1 184 ? 7.543 8.227 17.929 1.00 78.50 184 ASN A C 1
ATOM 1464 O O . ASN A 1 184 ? 8.643 7.672 17.799 1.00 78.50 184 ASN A O 1
ATOM 1468 N N . LEU A 1 185 ? 7.261 8.972 18.998 1.00 83.69 185 LEU A N 1
ATOM 1469 C CA . LEU A 1 185 ? 8.133 9.085 20.166 1.00 83.69 185 LEU A CA 1
ATOM 1470 C C . LEU A 1 185 ? 8.058 7.807 21.011 1.00 83.69 185 LEU A C 1
ATOM 1472 O O . LEU A 1 185 ? 7.467 7.785 22.086 1.00 83.69 185 LEU A O 1
ATOM 1476 N N . SER A 1 186 ? 8.653 6.710 20.529 1.00 79.81 186 SER A N 1
ATOM 1477 C CA . SER A 1 186 ? 8.644 5.420 21.239 1.00 79.81 186 SER A CA 1
ATOM 1478 C C . SER A 1 186 ? 8.917 5.564 22.753 1.00 79.81 186 SER A C 1
ATOM 1480 O O . SER A 1 186 ? 9.764 6.351 23.178 1.00 79.81 186 SER A O 1
ATOM 1482 N N . LYS A 1 187 ? 8.286 4.746 23.598 1.00 84.75 187 LYS A N 1
ATOM 1483 C CA . LYS A 1 187 ? 8.463 4.801 25.069 1.00 84.75 187 LYS A CA 1
ATOM 1484 C C . LYS A 1 187 ? 9.835 4.300 25.571 1.00 84.75 187 LYS A C 1
ATOM 1486 O O . LYS A 1 187 ? 9.984 3.922 26.730 1.00 84.75 187 LYS A O 1
ATOM 1491 N N . ARG A 1 188 ? 10.843 4.221 24.696 1.00 93.56 188 ARG A N 1
ATOM 1492 C CA . ARG A 1 188 ? 12.203 3.805 25.057 1.00 93.56 188 ARG A CA 1
ATOM 1493 C C . ARG A 1 188 ? 12.955 4.966 25.702 1.00 93.56 188 ARG A C 1
ATOM 1495 O O . ARG A 1 188 ? 12.911 6.082 25.182 1.00 93.56 188 ARG A O 1
ATOM 1502 N N . CYS A 1 189 ? 13.688 4.680 26.776 1.00 96.00 189 CYS A N 1
ATOM 1503 C CA . CYS A 1 189 ? 14.611 5.640 27.374 1.00 96.00 189 CYS A CA 1
ATOM 1504 C C . CYS A 1 189 ? 15.799 5.933 26.450 1.00 96.00 189 CYS A C 1
ATOM 1506 O O . CYS A 1 189 ? 16.096 5.172 25.524 1.00 96.00 189 CYS A O 1
ATOM 1508 N N . GLN A 1 190 ? 16.494 7.026 26.743 1.00 96.12 190 GLN A N 1
ATOM 1509 C CA . GLN A 1 190 ? 17.688 7.489 26.045 1.00 96.12 190 GLN A CA 1
ATOM 1510 C C . GLN A 1 190 ? 18.728 6.377 25.828 1.00 96.12 190 GLN A C 1
ATOM 1512 O O . GLN A 1 190 ? 19.036 6.049 24.686 1.00 96.12 190 GLN A O 1
ATOM 1517 N N . HIS A 1 191 ? 19.207 5.735 26.896 1.00 96.12 191 HIS A N 1
ATOM 1518 C CA . HIS A 1 191 ? 20.256 4.710 26.813 1.00 96.12 191 HIS A CA 1
ATOM 1519 C C . HIS A 1 191 ? 19.826 3.469 26.016 1.00 96.12 191 HIS A C 1
ATOM 1521 O O . HIS A 1 191 ? 20.576 2.970 25.179 1.00 96.12 191 HIS A O 1
ATOM 1527 N N . CYS A 1 192 ? 18.584 3.000 26.185 1.00 95.44 192 CYS A N 1
ATOM 1528 C CA . CYS A 1 192 ? 18.078 1.875 25.392 1.00 95.44 192 CYS A CA 1
ATOM 1529 C C . CYS A 1 192 ? 17.947 2.220 23.899 1.00 95.44 192 CYS A C 1
ATOM 1531 O O . CYS A 1 192 ? 18.105 1.339 23.055 1.00 95.44 192 CYS A O 1
ATOM 1533 N N . ARG A 1 193 ? 17.657 3.485 23.555 1.00 93.88 193 ARG A N 1
ATOM 1534 C CA . ARG A 1 193 ? 17.655 3.954 22.158 1.00 93.88 193 ARG A CA 1
ATOM 1535 C C . ARG A 1 193 ? 19.064 3.951 21.574 1.00 93.88 193 ARG A C 1
ATOM 1537 O O . ARG A 1 193 ? 19.232 3.406 20.486 1.00 93.88 193 ARG A O 1
ATOM 1544 N N . LEU A 1 194 ? 20.039 4.498 22.306 1.00 93.81 194 LEU A N 1
ATOM 1545 C CA . LEU A 1 194 ? 21.451 4.553 21.902 1.00 93.81 194 LEU A CA 1
ATOM 1546 C C . LEU A 1 194 ? 22.019 3.159 21.630 1.00 93.81 194 LEU A C 1
ATOM 1548 O O . LEU A 1 194 ? 22.564 2.904 20.563 1.00 93.81 194 LEU A O 1
ATOM 1552 N N . LEU A 1 195 ? 21.823 2.238 22.575 1.00 92.81 195 LEU A N 1
ATOM 1553 C CA . LEU A 1 195 ? 22.412 0.898 22.542 1.00 92.81 195 LEU A CA 1
ATOM 1554 C C . LEU A 1 195 ? 21.573 -0.123 21.756 1.00 92.81 195 LEU A C 1
ATOM 1556 O O . LEU A 1 195 ? 21.893 -1.311 21.729 1.00 92.81 195 LEU A O 1
ATOM 1560 N N . GLY A 1 196 ? 20.444 0.302 21.176 1.00 89.81 196 GLY A N 1
ATOM 1561 C CA . GLY A 1 196 ? 19.517 -0.584 20.467 1.00 89.81 196 GLY A CA 1
ATOM 1562 C C . GLY A 1 196 ? 18.881 -1.675 21.343 1.00 89.81 196 GLY A C 1
ATOM 1563 O O . GLY A 1 196 ? 18.365 -2.658 20.811 1.00 89.81 196 GLY A O 1
ATOM 1564 N N . LYS A 1 197 ? 18.895 -1.528 22.673 1.00 92.88 197 LYS A N 1
ATOM 1565 C CA . LYS A 1 197 ? 18.349 -2.512 23.619 1.00 92.88 197 LYS A CA 1
ATOM 1566 C C . LYS A 1 197 ? 16.832 -2.364 23.782 1.00 92.88 197 LYS A C 1
ATOM 1568 O O . LYS A 1 197 ? 16.232 -1.323 23.495 1.00 92.88 197 LYS A O 1
ATOM 1573 N N . ARG A 1 198 ? 16.184 -3.439 24.243 1.00 89.81 198 ARG A N 1
ATOM 1574 C CA . ARG A 1 198 ? 14.765 -3.410 24.631 1.00 89.81 198 ARG A CA 1
ATOM 1575 C C . ARG A 1 198 ? 14.620 -2.611 25.929 1.00 89.81 198 ARG A C 1
ATOM 1577 O O . ARG A 1 198 ? 15.398 -2.804 26.854 1.00 89.81 198 ARG A O 1
ATOM 1584 N N . CYS A 1 199 ? 13.626 -1.728 25.978 1.00 94.50 199 CYS A N 1
ATOM 1585 C CA . CYS A 1 199 ? 13.321 -0.903 27.144 1.00 94.50 199 CYS A CA 1
ATOM 1586 C C . CYS A 1 199 ? 12.022 -1.400 27.779 1.00 94.50 199 CYS A C 1
ATOM 1588 O O . CYS A 1 199 ? 10.977 -1.389 27.131 1.00 94.50 199 CYS A O 1
ATOM 1590 N N . ASP A 1 200 ? 12.086 -1.804 29.039 1.00 92.62 200 ASP A N 1
ATOM 1591 C CA . ASP A 1 200 ? 10.975 -2.327 29.842 1.00 92.62 200 ASP A CA 1
ATOM 1592 C C . ASP A 1 200 ? 10.144 -1.229 30.533 1.00 92.62 200 ASP A C 1
ATOM 1594 O O . ASP A 1 200 ? 9.259 -1.535 31.321 1.00 92.62 200 ASP A O 1
ATOM 1598 N N . LEU A 1 201 ? 10.380 0.049 30.207 1.00 89.06 201 LEU A N 1
ATOM 1599 C CA . LEU A 1 201 ? 9.505 1.164 30.614 1.00 89.06 201 LEU A CA 1
ATOM 1600 C C . LEU A 1 201 ? 8.165 1.188 29.892 1.00 89.06 201 LEU A C 1
ATOM 1602 O O . LEU A 1 201 ? 7.295 1.982 30.253 1.00 89.06 201 LEU A O 1
ATOM 1606 N N . GLN A 1 202 ? 7.981 0.361 28.860 1.00 72.44 202 GLN A N 1
ATOM 1607 C CA . GLN A 1 202 ? 6.624 0.119 28.411 1.00 72.44 202 GLN A CA 1
ATOM 1608 C C . GLN A 1 202 ? 5.872 -0.484 29.594 1.00 72.44 202 GLN A C 1
ATOM 1610 O O . GLN A 1 202 ? 6.382 -1.446 30.174 1.00 72.44 202 GLN A O 1
ATOM 1615 N N . PRO A 1 203 ? 4.676 0.020 29.961 1.00 52.84 203 PRO A N 1
ATOM 1616 C CA . PRO A 1 203 ? 3.792 -0.827 30.732 1.00 52.84 203 PRO A CA 1
ATOM 1617 C C . PRO A 1 203 ? 3.730 -2.112 29.918 1.00 52.84 203 PRO A C 1
ATOM 1619 O O . PRO A 1 203 ? 3.336 -2.067 28.750 1.00 52.84 203 PRO A O 1
ATOM 1622 N N . ARG A 1 204 ? 4.228 -3.228 30.479 1.00 41.03 204 ARG A N 1
ATOM 1623 C CA . ARG A 1 204 ? 3.846 -4.543 29.977 1.00 41.03 204 ARG A CA 1
ATOM 1624 C C . ARG A 1 204 ? 2.349 -4.387 29.840 1.00 41.03 204 ARG A C 1
ATOM 1626 O O . ARG A 1 204 ? 1.688 -4.166 30.857 1.00 41.03 204 ARG A O 1
ATOM 1633 N N . SER A 1 205 ? 1.843 -4.380 28.614 1.00 38.09 205 SER A N 1
ATOM 1634 C CA . SER A 1 205 ? 0.444 -4.624 28.355 1.00 38.09 205 SER A CA 1
ATOM 1635 C C . SER A 1 205 ? 0.240 -5.996 28.969 1.00 38.09 205 SER A C 1
ATOM 1637 O O . SER A 1 205 ? 0.513 -7.028 28.363 1.00 38.09 205 SER A O 1
ATOM 1639 N N . ARG A 1 206 ? -0.070 -5.995 30.270 1.00 33.69 206 ARG A N 1
ATOM 1640 C CA . ARG A 1 206 ? -0.478 -7.146 31.038 1.00 33.69 206 ARG A CA 1
ATOM 1641 C C . ARG A 1 206 ? -1.852 -7.429 30.464 1.00 33.69 206 ARG A C 1
ATOM 1643 O O . ARG A 1 206 ? -2.870 -7.045 31.015 1.00 33.69 206 ARG A O 1
ATOM 1650 N N . SER A 1 207 ? -1.841 -8.063 29.301 1.00 34.44 207 SER A N 1
ATOM 1651 C CA . SER A 1 207 ? -2.804 -9.076 28.947 1.00 34.44 207 SER A CA 1
ATOM 1652 C C . SER A 1 207 ? -2.718 -10.111 30.069 1.00 34.44 207 SER A C 1
ATOM 1654 O O . SER A 1 207 ? -1.976 -11.087 29.983 1.00 34.44 207 SER A O 1
ATOM 1656 N N . ILE A 1 208 ? -3.385 -9.814 31.186 1.00 34.41 208 ILE A N 1
ATOM 1657 C CA . ILE A 1 208 ? -3.723 -10.789 32.210 1.00 34.41 208 ILE A CA 1
ATOM 1658 C C . ILE A 1 208 ? -4.808 -11.638 31.557 1.00 34.41 208 ILE A C 1
ATOM 1660 O O . ILE A 1 208 ? -5.991 -11.384 31.732 1.00 34.41 208 ILE A O 1
ATOM 1664 N N . PHE A 1 209 ? -4.399 -12.607 30.745 1.00 33.03 209 PHE A N 1
ATOM 1665 C CA . PHE A 1 209 ? -5.194 -13.812 30.617 1.00 33.03 209 PHE A CA 1
ATOM 1666 C C . PHE A 1 209 ? -4.599 -14.799 31.614 1.00 33.03 209 PHE A C 1
ATOM 1668 O O . PHE A 1 209 ? -3.401 -15.088 31.531 1.00 33.03 209 PHE A O 1
ATOM 1675 N N . PRO A 1 210 ? -5.377 -15.262 32.603 1.00 31.78 210 PRO A N 1
ATOM 1676 C CA . PRO A 1 210 ? -4.959 -16.403 33.387 1.00 31.78 210 PRO A CA 1
ATOM 1677 C C . PRO A 1 210 ? -4.844 -17.591 32.430 1.00 31.78 210 PRO A C 1
ATOM 1679 O O . PRO A 1 210 ? -5.731 -17.836 31.612 1.00 31.78 210 PRO A O 1
ATOM 1682 N N . THR A 1 211 ? -3.734 -18.315 32.520 1.00 33.94 211 THR A N 1
ATOM 1683 C CA . THR A 1 211 ? -3.591 -19.639 31.924 1.00 33.94 211 THR A CA 1
ATOM 1684 C C . THR A 1 211 ? -4.659 -20.533 32.552 1.00 33.94 211 THR A C 1
ATOM 1686 O O . THR A 1 211 ? -4.485 -21.021 33.667 1.00 33.94 211 THR A O 1
ATOM 1689 N N . ALA A 1 212 ? -5.802 -20.683 31.884 1.00 31.72 212 ALA A N 1
ATOM 1690 C CA . ALA A 1 212 ? -6.840 -21.610 32.301 1.00 31.72 212 ALA A CA 1
ATOM 1691 C C . ALA A 1 212 ? -6.374 -23.024 31.948 1.00 31.72 212 ALA A C 1
ATOM 1693 O O . ALA A 1 212 ? -6.298 -23.401 30.779 1.00 31.72 212 ALA A O 1
ATOM 1694 N N . GLY A 1 213 ? -6.011 -23.776 32.986 1.00 28.12 213 GLY A N 1
ATOM 1695 C CA . GLY A 1 213 ? -5.895 -25.220 32.918 1.00 28.12 213 GLY A CA 1
ATOM 1696 C C . GLY A 1 213 ? -7.253 -25.837 32.597 1.00 28.12 213 GLY A C 1
ATOM 1697 O O . GLY A 1 213 ? -8.293 -25.378 33.071 1.00 28.12 213 GLY A O 1
ATOM 1698 N N . ASN A 1 214 ? -7.208 -26.879 31.777 1.00 31.38 214 ASN A N 1
ATOM 1699 C CA . ASN A 1 214 ? -8.320 -27.772 31.498 1.00 31.38 214 ASN A CA 1
ATOM 1700 C C . ASN A 1 214 ? -8.991 -28.217 32.803 1.00 31.38 214 ASN A C 1
ATOM 1702 O O . ASN A 1 214 ? -8.313 -28.783 33.655 1.00 31.38 214 ASN A O 1
ATOM 1706 N N . ASN A 1 215 ? -10.306 -28.020 32.920 1.00 27.50 215 ASN A N 1
ATOM 1707 C CA . ASN A 1 215 ? -11.202 -28.995 33.536 1.00 27.50 215 ASN A CA 1
ATOM 1708 C C . ASN A 1 215 ? -12.661 -28.738 33.136 1.00 27.50 215 ASN A C 1
ATOM 1710 O O . ASN A 1 215 ? -13.143 -27.609 33.104 1.00 27.50 215 ASN A O 1
ATOM 1714 N N . LEU A 1 216 ? -13.308 -29.847 32.791 1.00 31.06 216 LEU A N 1
ATOM 1715 C CA . LEU A 1 216 ? -14.696 -30.021 32.381 1.00 31.06 216 LEU A CA 1
ATOM 1716 C C . LEU A 1 216 ? -15.684 -29.683 33.507 1.00 31.06 216 LEU A C 1
ATOM 1718 O O . LEU A 1 216 ? -15.398 -29.928 34.676 1.00 31.06 216 LEU A O 1
ATOM 1722 N N . GLY A 1 217 ? -16.886 -29.238 33.133 1.00 24.56 217 GLY A N 1
ATOM 1723 C CA . GLY A 1 217 ? -18.034 -29.157 34.037 1.00 24.56 217 GLY A CA 1
ATOM 1724 C C . GLY A 1 217 ? -19.265 -28.538 33.375 1.00 24.56 217 GLY A C 1
ATOM 1725 O O . GLY A 1 217 ? -19.310 -27.334 33.160 1.00 24.56 217 GLY A O 1
ATOM 1726 N N . PHE A 1 218 ? -20.235 -29.387 33.041 1.00 28.03 218 PHE A N 1
ATOM 1727 C CA . PHE A 1 218 ? -21.593 -29.074 32.578 1.00 28.03 218 PHE A CA 1
ATOM 1728 C C . PHE A 1 218 ? -22.334 -28.063 33.477 1.00 28.03 218 PHE A C 1
ATOM 1730 O O . PHE A 1 218 ? -22.198 -28.148 34.693 1.00 28.03 218 PHE A O 1
ATOM 1737 N N . THR A 1 219 ? -23.208 -27.226 32.895 1.00 27.75 219 THR A N 1
ATOM 1738 C CA . THR A 1 219 ? -24.688 -27.353 32.981 1.00 27.75 219 THR A CA 1
ATOM 1739 C C . THR A 1 219 ? -25.413 -26.237 32.215 1.00 27.75 219 THR A C 1
ATOM 1741 O O . THR A 1 219 ? -24.947 -25.106 32.100 1.00 27.75 219 THR A O 1
ATOM 1744 N N . GLU A 1 220 ? -26.567 -26.607 31.658 1.00 25.78 220 GLU A N 1
ATOM 1745 C CA . GLU A 1 220 ? -27.545 -25.766 30.967 1.00 25.78 220 GLU A CA 1
ATOM 1746 C C . GLU A 1 220 ? -28.188 -24.703 31.874 1.00 25.78 220 GLU A C 1
ATOM 1748 O O . GLU A 1 220 ? -28.466 -24.942 33.050 1.00 25.78 220 GLU A O 1
ATOM 1753 N N . SER A 1 221 ? -28.592 -23.579 31.275 1.00 26.78 221 SER A N 1
ATOM 1754 C CA . SER A 1 221 ? -29.869 -22.958 31.635 1.00 26.78 221 SER A CA 1
ATOM 1755 C C . SER A 1 221 ? -30.451 -22.112 30.507 1.00 26.78 221 SER A C 1
ATOM 1757 O O . SER A 1 221 ? -29.834 -21.191 29.977 1.00 26.78 221 SER A O 1
ATOM 1759 N N . THR A 1 222 ? -31.684 -22.475 30.181 1.00 29.19 222 THR A N 1
ATOM 1760 C CA . THR A 1 222 ? -32.698 -21.779 29.390 1.00 29.19 222 THR A CA 1
ATOM 1761 C C . THR A 1 222 ? -33.010 -20.378 29.915 1.00 29.19 222 THR A C 1
ATOM 1763 O O . THR A 1 222 ? -33.137 -20.179 31.120 1.00 29.19 222 THR A O 1
ATOM 1766 N N . GLY A 1 223 ? -33.258 -19.431 29.007 1.00 28.00 223 GLY A N 1
ATOM 1767 C CA . GLY A 1 223 ? -33.741 -18.094 29.356 1.00 28.00 223 GLY A CA 1
ATOM 1768 C C . GLY A 1 223 ? -34.330 -17.354 28.160 1.00 28.00 223 GLY A C 1
ATOM 1769 O O . GLY A 1 223 ? -33.620 -16.715 27.395 1.00 28.00 223 GLY A O 1
ATOM 1770 N N . VAL A 1 224 ? -35.645 -17.477 28.013 1.00 31.42 224 VAL A N 1
ATOM 1771 C CA . VAL A 1 224 ? -36.525 -16.807 27.048 1.00 31.42 224 VAL A CA 1
ATOM 1772 C C . VAL A 1 224 ? -36.555 -15.291 27.282 1.00 31.42 224 VAL A C 1
ATOM 1774 O O . VAL A 1 224 ? -36.767 -14.873 28.414 1.00 31.42 224 VAL A O 1
ATOM 1777 N N . ALA A 1 225 ? -36.507 -14.477 26.219 1.00 28.75 225 ALA A N 1
ATOM 1778 C CA . ALA A 1 225 ? -37.268 -13.222 26.157 1.00 28.75 225 ALA A CA 1
ATOM 1779 C C . ALA A 1 225 ? -37.470 -12.734 24.712 1.00 28.75 225 ALA A C 1
ATOM 1781 O O . ALA A 1 225 ? -36.529 -12.496 23.960 1.00 28.75 225 ALA A O 1
ATOM 1782 N N . ARG A 1 226 ? -38.752 -12.591 24.365 1.00 32.31 226 ARG A N 1
ATOM 1783 C CA . ARG A 1 226 ? -39.320 -11.979 23.159 1.00 32.31 226 ARG A CA 1
ATOM 1784 C C . ARG A 1 226 ? -39.032 -10.476 23.093 1.00 32.31 226 ARG A C 1
ATOM 1786 O O . ARG A 1 226 ? -39.054 -9.802 24.116 1.00 32.31 226 ARG A O 1
ATOM 1793 N N . GLY A 1 227 ? -38.978 -9.951 21.872 1.00 28.62 227 GLY A N 1
ATOM 1794 C CA . GLY A 1 227 ? -39.164 -8.531 21.583 1.00 28.62 227 GLY A CA 1
ATOM 1795 C C . GLY A 1 227 ? -39.538 -8.319 20.119 1.00 28.62 227 GLY A C 1
ATOM 1796 O O . GLY A 1 227 ? -38.668 -8.095 19.288 1.00 28.62 227 GLY A O 1
ATOM 1797 N N . ASN A 1 228 ? -40.832 -8.429 19.805 1.00 29.66 228 ASN A N 1
ATOM 1798 C CA . ASN A 1 228 ? -41.400 -7.993 18.527 1.00 29.66 228 ASN A CA 1
ATOM 1799 C C . ASN A 1 228 ? -41.409 -6.459 18.463 1.00 29.66 228 ASN A C 1
ATOM 1801 O O . ASN A 1 228 ? -41.824 -5.816 19.424 1.00 29.66 228 ASN A O 1
ATOM 1805 N N . SER A 1 229 ? -41.078 -5.889 17.304 1.00 26.94 229 SER A N 1
ATOM 1806 C CA . SER A 1 229 ? -41.532 -4.551 16.914 1.00 26.94 229 SER A CA 1
ATOM 1807 C C . SER A 1 229 ? -41.759 -4.510 15.398 1.00 26.94 229 SER A C 1
ATOM 1809 O O . SER A 1 229 ? -40.814 -4.481 14.613 1.00 26.94 229 SER A O 1
ATOM 1811 N N . MET A 1 230 ? -43.035 -4.577 14.999 1.00 31.08 230 MET A N 1
ATOM 1812 C CA . MET A 1 230 ? -43.539 -3.952 13.767 1.00 31.08 230 MET A CA 1
ATOM 1813 C C . MET A 1 230 ? -43.530 -2.442 14.043 1.00 31.08 230 MET A C 1
ATOM 1815 O O . MET A 1 230 ? -43.895 -2.036 15.138 1.00 31.08 230 MET A O 1
ATOM 1819 N N . GLY A 1 231 ? -43.099 -1.541 13.174 1.00 29.39 231 GLY A N 1
ATOM 1820 C CA . GLY A 1 231 ? -43.399 -1.387 11.759 1.00 29.39 231 GLY A CA 1
ATOM 1821 C C . GLY A 1 231 ? -43.717 0.103 11.560 1.00 29.39 231 GLY A C 1
ATOM 1822 O O . GLY A 1 231 ? -44.207 0.735 12.490 1.00 29.39 231 GLY A O 1
ATOM 1823 N N . LEU A 1 232 ? -43.394 0.666 10.395 1.00 29.08 232 LEU A N 1
ATOM 1824 C CA . LEU A 1 232 ? -44.226 1.601 9.621 1.00 29.08 232 LEU A CA 1
ATOM 1825 C C . LEU A 1 232 ? -43.390 2.329 8.562 1.00 29.08 232 LEU A C 1
ATOM 1827 O O . LEU A 1 232 ? -42.328 2.891 8.812 1.00 29.08 232 LEU A O 1
ATOM 1831 N N . SER A 1 233 ? -43.947 2.253 7.362 1.00 27.16 233 SER A N 1
ATOM 1832 C CA . SER A 1 233 ? -43.600 2.928 6.120 1.00 27.16 233 SER A CA 1
ATOM 1833 C C . SER A 1 233 ? -44.043 4.391 6.152 1.00 27.16 233 SER A C 1
ATOM 1835 O O . SER A 1 233 ? -45.077 4.683 6.751 1.00 27.16 233 SER A O 1
ATOM 1837 N N . THR A 1 234 ? -43.345 5.289 5.448 1.00 29.56 234 THR A N 1
ATOM 1838 C CA . THR A 1 234 ? -43.995 6.160 4.447 1.00 29.56 234 THR A CA 1
ATOM 1839 C C . THR A 1 234 ? -42.986 6.875 3.550 1.00 29.56 234 THR A C 1
ATOM 1841 O O . THR A 1 234 ? -41.960 7.390 3.989 1.00 29.56 234 THR A O 1
ATOM 1844 N N . GLU A 1 235 ? -43.321 6.862 2.264 1.00 32.28 235 GLU A N 1
ATOM 1845 C CA . GLU A 1 235 ? -42.656 7.511 1.141 1.00 32.28 235 GLU A CA 1
ATOM 1846 C C . GLU A 1 235 ? -42.905 9.029 1.127 1.00 32.28 235 GLU A C 1
ATOM 1848 O O . GLU A 1 235 ? -43.964 9.496 1.543 1.00 32.28 235 GLU A O 1
ATOM 1853 N N . ALA A 1 236 ? -41.980 9.788 0.531 1.00 29.75 236 ALA A N 1
ATOM 1854 C CA . ALA A 1 236 ? -42.306 11.061 -0.109 1.00 29.75 236 ALA A CA 1
ATOM 1855 C C . ALA A 1 236 ? -41.375 11.313 -1.305 1.00 29.75 236 ALA A C 1
ATOM 1857 O O . ALA A 1 236 ? -40.187 11.603 -1.172 1.00 29.75 236 ALA A O 1
ATOM 1858 N N . THR A 1 237 ? -41.967 11.177 -2.487 1.00 29.00 237 THR A N 1
ATOM 1859 C CA . THR A 1 237 ? -41.415 11.452 -3.812 1.00 29.00 237 THR A CA 1
ATOM 1860 C C . THR A 1 237 ? -41.388 12.959 -4.069 1.00 29.00 237 THR A C 1
ATOM 1862 O O . THR A 1 237 ? -42.422 13.615 -3.970 1.00 29.00 237 THR A O 1
ATOM 1865 N N . VAL A 1 238 ? -40.241 13.509 -4.481 1.00 29.36 238 VAL A N 1
ATOM 1866 C CA . VAL A 1 238 ? -40.172 14.834 -5.121 1.00 29.36 238 VAL A CA 1
ATOM 1867 C C . VAL A 1 238 ? -39.394 14.701 -6.425 1.00 29.36 238 VAL A C 1
ATOM 1869 O O . VAL A 1 238 ? -38.189 14.453 -6.439 1.00 29.36 238 VAL A O 1
ATOM 1872 N N . ALA A 1 239 ? -40.122 14.834 -7.531 1.00 27.73 239 ALA A N 1
ATOM 1873 C CA . ALA A 1 239 ? -39.589 14.843 -8.882 1.00 27.73 239 ALA A CA 1
ATOM 1874 C C . ALA A 1 239 ? -38.882 16.177 -9.168 1.00 27.73 239 ALA A C 1
ATOM 1876 O O . ALA A 1 239 ? -39.447 17.248 -8.951 1.00 27.73 239 ALA A O 1
ATOM 1877 N N . SER A 1 240 ? -37.657 16.113 -9.694 1.00 29.16 240 SER A N 1
ATOM 1878 C CA . SER A 1 240 ? -36.946 17.268 -10.243 1.00 29.16 240 SER A CA 1
ATOM 1879 C C . SER A 1 240 ? -36.424 16.924 -11.636 1.00 29.16 240 SER A C 1
ATOM 1881 O O . SER A 1 240 ? -35.556 16.071 -11.818 1.00 29.16 240 SER A O 1
ATOM 1883 N N . THR A 1 241 ? -37.020 17.574 -12.630 1.00 32.03 241 THR A N 1
ATOM 1884 C CA . THR A 1 241 ? -36.695 17.521 -14.056 1.00 32.03 241 THR A CA 1
ATOM 1885 C C . THR A 1 241 ? -35.310 18.104 -14.338 1.00 32.03 241 THR A C 1
ATOM 1887 O O . THR A 1 241 ? -35.062 19.282 -14.083 1.00 32.03 241 THR A O 1
ATOM 1890 N N . ARG A 1 242 ? -34.422 17.299 -14.937 1.00 31.77 242 ARG A N 1
ATOM 1891 C CA . ARG A 1 242 ? -33.128 17.727 -15.495 1.00 31.77 242 ARG A CA 1
ATOM 1892 C C . ARG A 1 242 ? -33.033 17.263 -16.959 1.00 31.77 242 ARG A C 1
ATOM 1894 O O . ARG A 1 242 ? -33.474 16.149 -17.241 1.00 31.77 242 ARG A O 1
ATOM 1901 N N . PRO A 1 243 ? -32.496 18.067 -17.895 1.00 37.78 243 PRO A N 1
ATOM 1902 C CA . PRO A 1 243 ? -32.580 17.743 -19.312 1.00 37.78 243 PRO A CA 1
ATOM 1903 C C . PRO A 1 243 ? -31.453 16.808 -19.784 1.00 37.78 243 PRO A C 1
ATOM 1905 O O . PRO A 1 243 ? -30.295 16.962 -19.404 1.00 37.78 243 PRO A O 1
ATOM 1908 N N . SER A 1 244 ? -31.854 15.868 -20.646 1.00 37.38 244 SER A N 1
ATOM 1909 C CA . SER A 1 244 ? -31.127 15.248 -21.767 1.00 37.38 244 SER A CA 1
ATOM 1910 C C . SER A 1 244 ? -29.658 14.843 -21.553 1.00 37.38 244 SER A C 1
ATOM 1912 O O . SER A 1 244 ? -28.735 15.601 -21.853 1.00 37.38 244 SER A O 1
ATOM 1914 N N . ARG A 1 245 ? -29.443 13.580 -21.157 1.00 34.78 245 ARG A N 1
ATOM 1915 C CA . ARG A 1 245 ? -28.181 12.845 -21.357 1.00 34.78 245 ARG A CA 1
ATOM 1916 C C . ARG A 1 245 ? -28.280 11.971 -22.610 1.00 34.78 245 ARG A C 1
ATOM 1918 O O . ARG A 1 245 ? -29.304 11.340 -22.843 1.00 34.78 245 ARG A O 1
ATOM 1925 N N . GLN A 1 246 ? -27.198 11.958 -23.386 1.00 36.12 246 GLN A N 1
ATOM 1926 C CA . GLN A 1 246 ? -26.996 11.101 -24.556 1.00 36.12 246 GLN A CA 1
ATOM 1927 C C . GLN A 1 246 ? -27.158 9.605 -24.214 1.00 36.12 246 GLN A C 1
ATOM 1929 O O . GLN A 1 246 ? -26.855 9.212 -23.084 1.00 36.12 246 GLN A O 1
ATOM 1934 N N . PRO A 1 247 ? -27.614 8.771 -25.167 1.00 33.34 247 PRO A N 1
ATOM 1935 C CA . PRO A 1 247 ? -27.884 7.358 -24.926 1.00 33.34 247 PRO A CA 1
ATOM 1936 C C . PRO A 1 247 ? -26.580 6.581 -24.687 1.00 33.34 247 PRO A C 1
ATOM 1938 O O . PRO A 1 247 ? -25.698 6.547 -25.542 1.00 33.34 247 PRO A O 1
ATOM 1941 N N . SER A 1 248 ? -26.467 5.956 -23.512 1.00 34.69 248 SER A N 1
ATOM 1942 C CA . SER A 1 248 ? -25.406 5.002 -23.175 1.00 34.69 248 SER A CA 1
ATOM 1943 C C . SER A 1 248 ? -25.850 3.595 -23.572 1.00 34.69 248 SER A C 1
ATOM 1945 O O . SER A 1 248 ? -26.883 3.117 -23.115 1.00 34.69 248 SER A O 1
ATOM 1947 N N . LEU A 1 249 ? -25.044 2.914 -24.386 1.00 36.59 249 LEU A N 1
ATOM 1948 C CA . LEU A 1 249 ? -25.232 1.527 -24.841 1.00 36.59 249 LEU A CA 1
ATOM 1949 C C . LEU A 1 249 ? -24.971 0.466 -23.742 1.00 36.59 249 LEU A C 1
ATOM 1951 O O . LEU A 1 249 ? -24.814 -0.712 -24.047 1.00 36.59 249 LEU A O 1
ATOM 1955 N N . ALA A 1 250 ? -24.926 0.866 -22.467 1.00 40.75 250 ALA A N 1
ATOM 1956 C CA . ALA A 1 250 ? -24.647 -0.013 -21.328 1.00 40.75 250 ALA A CA 1
ATOM 1957 C C . ALA A 1 250 ? -25.899 -0.588 -20.630 1.00 40.75 250 ALA A C 1
ATOM 1959 O O . ALA A 1 250 ? -25.753 -1.373 -19.699 1.00 40.75 250 ALA A O 1
ATOM 1960 N N . ASP A 1 251 ? -27.118 -0.268 -21.076 1.00 32.84 251 ASP A N 1
ATOM 1961 C CA . ASP A 1 251 ? -28.364 -0.733 -20.427 1.00 32.84 251 ASP A CA 1
ATOM 1962 C C . ASP A 1 251 ? -28.716 -2.219 -20.685 1.00 32.84 251 ASP A C 1
ATOM 1964 O O . ASP A 1 251 ? -29.797 -2.685 -20.330 1.00 32.84 251 ASP A O 1
ATOM 1968 N N . GLY A 1 252 ? -27.797 -2.996 -21.271 1.00 33.16 252 GLY A N 1
ATOM 1969 C CA . GLY A 1 252 ? -27.968 -4.430 -21.530 1.00 33.16 252 GLY A CA 1
ATOM 1970 C C . GLY A 1 252 ? -27.342 -5.374 -20.497 1.00 33.16 252 GLY A C 1
ATOM 1971 O O . GLY A 1 252 ? -27.551 -6.583 -20.586 1.00 33.16 252 GLY A O 1
ATOM 1972 N N . THR A 1 253 ? -26.572 -4.886 -19.519 1.00 40.56 253 THR A N 1
ATOM 1973 C CA . THR A 1 253 ? -26.008 -5.758 -18.480 1.00 40.56 253 THR A CA 1
ATOM 1974 C C . THR A 1 253 ? -27.023 -5.952 -17.364 1.00 40.56 253 THR A C 1
ATOM 1976 O O . THR A 1 253 ? -27.141 -5.159 -16.430 1.00 40.56 253 THR A O 1
ATOM 1979 N N . SER A 1 254 ? -27.771 -7.053 -17.458 1.00 42.50 254 SER A N 1
ATOM 1980 C CA . SER A 1 254 ? -28.449 -7.683 -16.325 1.00 42.50 254 SER A CA 1
ATOM 1981 C C . SER A 1 254 ? -27.559 -7.531 -15.094 1.00 42.50 254 SER A C 1
ATOM 1983 O O . SER A 1 254 ? -26.432 -8.022 -15.113 1.00 42.50 254 SER A O 1
ATOM 1985 N N . LYS A 1 255 ? -28.025 -6.817 -14.057 1.00 49.41 255 LYS A N 1
ATOM 1986 C CA . LYS A 1 255 ? -27.348 -6.758 -12.754 1.00 49.41 255 LYS A CA 1
ATOM 1987 C C . LYS A 1 255 ? -27.017 -8.197 -12.368 1.00 49.41 255 LYS A C 1
ATOM 1989 O O . LYS A 1 255 ? -27.928 -8.918 -11.960 1.00 49.41 255 LYS A O 1
ATOM 1994 N N . GLU A 1 256 ? -25.758 -8.607 -12.527 1.00 53.78 256 GLU A N 1
ATOM 1995 C CA . GLU A 1 256 ? -25.208 -9.839 -11.964 1.00 53.78 256 GLU A CA 1
ATOM 1996 C C . GLU A 1 256 ? -25.391 -9.692 -10.452 1.00 53.78 256 GLU A C 1
ATOM 1998 O O . GLU A 1 256 ? -24.570 -9.110 -9.742 1.00 53.78 256 GLU A O 1
ATOM 2003 N N . ARG A 1 257 ? -26.564 -10.097 -9.958 1.00 57.16 257 ARG A N 1
ATOM 2004 C CA . ARG A 1 257 ? -26.830 -10.162 -8.532 1.00 57.16 257 ARG A CA 1
ATOM 2005 C C . ARG A 1 257 ? -25.971 -11.305 -8.038 1.00 57.16 257 ARG A C 1
ATOM 2007 O O . ARG A 1 257 ? -26.240 -12.460 -8.361 1.00 57.16 257 ARG A O 1
ATOM 2014 N N . LEU A 1 258 ? -24.943 -10.960 -7.267 1.00 61.12 258 LEU A N 1
ATOM 2015 C CA . LEU A 1 258 ? -24.245 -11.924 -6.430 1.00 61.12 258 LEU A CA 1
ATOM 2016 C C . LEU A 1 258 ? -25.291 -12.772 -5.687 1.00 61.12 258 LEU A C 1
ATOM 2018 O O . LEU A 1 258 ? -26.335 -12.227 -5.300 1.00 61.12 258 LEU A O 1
ATOM 2022 N N . PRO A 1 259 ? -25.052 -14.086 -5.526 1.00 64.44 259 PRO A N 1
ATOM 2023 C CA . PRO A 1 259 ? -25.979 -14.963 -4.827 1.00 64.44 259 PRO A CA 1
ATOM 2024 C C . PRO A 1 259 ? -26.354 -14.328 -3.486 1.00 64.44 259 PRO A C 1
ATOM 2026 O O . PRO A 1 259 ? -25.483 -13.937 -2.709 1.00 64.44 259 PRO A O 1
ATOM 2029 N N . SER A 1 260 ? -27.659 -14.150 -3.253 1.00 58.69 260 SER A N 1
ATOM 2030 C CA . SER A 1 260 ? -28.146 -13.502 -2.036 1.00 58.69 260 SER A CA 1
ATOM 2031 C C . SER A 1 260 ? -27.789 -14.394 -0.854 1.00 58.69 260 SER A C 1
ATOM 2033 O O . SER A 1 260 ? -28.391 -15.452 -0.675 1.00 58.69 260 SER A O 1
ATOM 2035 N N . VAL A 1 261 ? -26.797 -13.985 -0.065 1.00 72.81 261 VAL A N 1
ATOM 2036 C CA . VAL A 1 261 ? -26.394 -14.708 1.143 1.00 72.81 261 VAL A CA 1
ATOM 2037 C C . VAL A 1 261 ? -27.583 -14.700 2.107 1.00 72.81 261 VAL A C 1
ATOM 2039 O O . VAL A 1 261 ? -28.077 -13.642 2.495 1.00 72.81 261 VAL A O 1
ATOM 2042 N N . SER A 1 262 ? -28.093 -15.886 2.442 1.00 64.81 262 SER A N 1
ATOM 2043 C CA . SER A 1 262 ? -29.367 -16.094 3.149 1.00 64.81 262 SER A CA 1
ATOM 2044 C C . SER A 1 262 ? -29.370 -15.616 4.605 1.00 64.81 262 SER A C 1
ATOM 2046 O O . SER A 1 262 ? -30.433 -15.517 5.217 1.00 64.81 262 SER A O 1
ATOM 2048 N N . HIS A 1 263 ? -28.208 -15.253 5.146 1.00 62.06 263 HIS A N 1
ATOM 2049 C CA . HIS A 1 263 ? -28.080 -14.589 6.433 1.00 62.06 263 HIS A CA 1
ATOM 2050 C C . HIS A 1 263 ? -27.179 -13.364 6.271 1.00 62.06 263 HIS A C 1
ATOM 2052 O O . HIS A 1 263 ? -26.031 -13.531 5.857 1.00 62.06 263 HIS A O 1
ATOM 2058 N N . PRO A 1 264 ? -27.654 -12.143 6.588 1.00 57.06 264 PRO A N 1
ATOM 2059 C CA . PRO A 1 264 ? -26.781 -10.985 6.646 1.00 57.06 264 PRO A CA 1
ATOM 2060 C C . PRO A 1 264 ?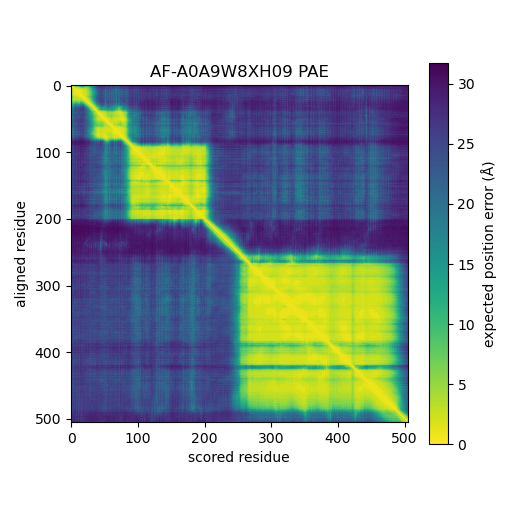 -25.789 -11.234 7.777 1.00 57.06 264 PRO A C 1
ATOM 2062 O O . PRO A 1 264 ? -26.103 -11.057 8.956 1.00 57.06 264 PRO A O 1
ATOM 2065 N N . LEU A 1 265 ? -24.599 -11.715 7.420 1.00 66.56 265 LEU A N 1
ATOM 2066 C CA . LEU A 1 265 ? -23.480 -11.727 8.337 1.00 66.56 265 LEU A CA 1
ATOM 2067 C C . LEU A 1 265 ? -23.321 -10.278 8.796 1.00 66.56 265 LEU A C 1
ATOM 2069 O O . LEU A 1 265 ? -23.143 -9.370 7.983 1.00 66.56 265 LEU A O 1
ATOM 2073 N N . SER A 1 266 ? -23.442 -10.074 10.111 1.00 67.75 266 SER A N 1
ATOM 2074 C CA . SER A 1 266 ? -22.839 -8.936 10.806 1.00 67.75 266 SER A CA 1
ATOM 2075 C C . SER A 1 266 ? -21.516 -8.642 10.104 1.00 67.75 266 SER A C 1
ATOM 2077 O O . SER A 1 266 ? -20.782 -9.593 9.858 1.00 67.75 266 SER A O 1
ATOM 2079 N N . GLY A 1 267 ? -21.239 -7.394 9.711 1.00 83.56 267 GLY A N 1
ATOM 2080 C CA . GLY A 1 267 ? -20.126 -7.010 8.821 1.00 83.56 267 GLY A CA 1
ATOM 2081 C C . GLY A 1 267 ? -18.704 -7.325 9.325 1.00 83.56 267 GLY A C 1
ATOM 2082 O O . GLY A 1 267 ? -17.751 -6.658 8.933 1.00 83.56 267 GLY A O 1
ATOM 2083 N N . LYS A 1 268 ? -18.545 -8.306 10.213 1.00 90.25 268 LYS A N 1
ATOM 2084 C CA . LYS A 1 268 ? -17.329 -8.873 10.772 1.00 90.25 268 LYS A CA 1
ATOM 2085 C C . LYS A 1 268 ? -17.445 -10.398 10.879 1.00 90.25 268 LYS A C 1
ATOM 2087 O O . LYS A 1 268 ? -18.489 -10.927 11.257 1.00 90.25 268 LYS A O 1
ATOM 2092 N N . PHE A 1 269 ? -16.332 -11.088 10.659 1.00 91.00 269 PHE A N 1
ATOM 2093 C CA . PHE A 1 269 ? -16.165 -12.486 11.056 1.00 91.00 269 PHE A CA 1
ATOM 2094 C C . PHE A 1 269 ? -15.829 -12.551 12.546 1.00 91.00 269 PHE A C 1
ATOM 2096 O O . PHE A 1 269 ? -14.902 -11.880 13.003 1.00 91.00 269 PHE A O 1
ATOM 2103 N N . ASN A 1 270 ? -16.576 -13.348 13.303 1.00 90.88 270 ASN A N 1
ATOM 2104 C CA . ASN A 1 270 ? -16.382 -13.515 14.744 1.00 90.88 270 ASN A CA 1
ATOM 2105 C C . ASN A 1 270 ? -15.522 -14.737 15.055 1.00 90.88 270 ASN A C 1
ATOM 2107 O O . ASN A 1 270 ? -14.875 -14.808 16.099 1.00 90.88 270 ASN A O 1
ATOM 2111 N N . ARG A 1 271 ? -15.548 -15.735 14.171 1.00 93.38 271 ARG A N 1
ATOM 2112 C CA . ARG A 1 271 ? -14.814 -16.986 14.329 1.00 93.38 271 ARG A CA 1
ATOM 2113 C C . ARG A 1 271 ? -14.206 -17.403 13.004 1.00 93.38 271 ARG A C 1
ATOM 2115 O O . ARG A 1 271 ? -14.718 -17.090 11.935 1.00 93.38 271 ARG A O 1
ATOM 2122 N N . ARG A 1 272 ? -13.158 -18.219 13.098 1.00 93.69 272 ARG A N 1
ATOM 2123 C CA . ARG A 1 272 ? -12.518 -18.845 11.939 1.00 93.69 272 ARG A CA 1
ATOM 2124 C C . ARG A 1 272 ? -13.506 -19.600 11.043 1.00 93.69 272 ARG A C 1
ATOM 2126 O O . ARG A 1 272 ? -13.360 -19.562 9.825 1.00 93.69 272 ARG A O 1
ATOM 2133 N N . GLY A 1 273 ? -14.498 -20.262 11.644 1.00 94.38 273 GLY A N 1
ATOM 2134 C CA . GLY A 1 273 ? -15.555 -20.966 10.911 1.00 94.38 273 GLY A CA 1
ATOM 2135 C C . GLY A 1 273 ? -16.296 -20.059 9.928 1.00 94.38 273 GLY A C 1
ATOM 2136 O O . GLY A 1 273 ? -16.514 -20.464 8.794 1.00 94.38 273 GLY A O 1
ATOM 2137 N N . ASP A 1 274 ? -16.545 -18.801 10.302 1.00 93.50 274 ASP A N 1
ATOM 2138 C CA . ASP A 1 274 ? -17.300 -17.847 9.484 1.00 93.50 274 ASP A CA 1
ATOM 2139 C C . ASP A 1 274 ? -16.599 -17.556 8.143 1.00 93.50 274 ASP A C 1
ATOM 2141 O O . ASP A 1 274 ? -17.255 -17.461 7.108 1.00 93.50 274 ASP A O 1
ATOM 2145 N N . VAL A 1 275 ? -15.262 -17.461 8.141 1.00 93.94 275 VAL A N 1
ATOM 2146 C CA . VAL A 1 275 ? -14.461 -17.253 6.917 1.00 93.94 275 VAL A CA 1
ATOM 2147 C C . VAL A 1 275 ? -14.515 -18.479 6.007 1.00 93.94 275 VAL A C 1
ATOM 2149 O O . VAL A 1 275 ? -14.672 -18.348 4.794 1.00 93.94 275 VAL A O 1
ATOM 2152 N N . VAL A 1 276 ? -14.407 -19.678 6.587 1.00 95.44 276 VAL A N 1
ATOM 2153 C CA . VAL A 1 276 ? -14.478 -20.941 5.836 1.00 95.44 276 VAL A CA 1
ATOM 2154 C C . VAL A 1 276 ? -15.865 -21.125 5.227 1.00 95.44 276 VAL A C 1
ATOM 2156 O O . VAL A 1 276 ? -15.984 -21.470 4.051 1.00 95.44 276 VAL A O 1
ATOM 2159 N N . ASP A 1 277 ? -16.910 -20.882 6.015 1.00 95.62 277 ASP A N 1
ATOM 2160 C CA . ASP A 1 277 ? -18.290 -21.067 5.591 1.00 95.62 277 ASP A CA 1
ATOM 2161 C C . ASP A 1 277 ? -18.688 -20.038 4.533 1.00 95.62 277 ASP A C 1
ATOM 2163 O O . ASP A 1 277 ? -19.279 -20.423 3.523 1.00 95.62 277 ASP A O 1
ATOM 2167 N N . LEU A 1 278 ? -18.290 -18.768 4.685 1.00 95.94 278 LEU A N 1
ATOM 2168 C CA . LEU A 1 278 ? -18.506 -17.762 3.645 1.00 95.94 278 LEU A CA 1
ATOM 2169 C C . LEU A 1 278 ? -17.731 -18.101 2.367 1.00 95.94 278 LEU A C 1
ATOM 2171 O O . LEU A 1 278 ? -18.294 -18.026 1.277 1.00 95.94 278 LEU A O 1
ATOM 2175 N N . GLY A 1 279 ? -16.465 -18.514 2.477 1.00 96.12 279 GLY A N 1
ATOM 2176 C CA . GLY A 1 279 ? -15.680 -18.943 1.318 1.00 96.12 279 GLY A CA 1
ATOM 2177 C C . GLY A 1 279 ? -16.356 -20.077 0.555 1.00 96.12 279 GLY A C 1
ATOM 2178 O O . GLY A 1 279 ? -16.509 -19.993 -0.662 1.00 96.12 279 GLY A O 1
ATOM 2179 N N . ARG A 1 280 ? -16.864 -21.086 1.273 1.00 96.62 280 ARG A N 1
ATOM 2180 C CA . ARG A 1 280 ? -17.635 -22.186 0.682 1.00 96.62 280 ARG A CA 1
ATOM 2181 C C . ARG A 1 280 ? -18.915 -21.689 0.003 1.00 96.62 280 ARG A C 1
ATOM 2183 O O . ARG A 1 280 ? -19.186 -22.100 -1.121 1.00 96.62 280 ARG A O 1
ATOM 2190 N N . GLN A 1 281 ? -19.678 -20.804 0.648 1.00 96.19 281 GLN A N 1
ATOM 2191 C CA . GLN A 1 281 ? -20.907 -20.222 0.082 1.00 96.19 281 GLN A CA 1
ATOM 2192 C C . GLN A 1 281 ? -20.645 -19.424 -1.201 1.00 96.19 281 GLN A C 1
ATOM 2194 O O . GLN A 1 281 ? -21.461 -19.445 -2.118 1.00 96.19 281 GLN A O 1
ATOM 2199 N N . LEU A 1 282 ? -19.495 -18.755 -1.281 1.00 95.69 282 LEU A N 1
ATOM 2200 C CA . LEU A 1 282 ? -19.062 -17.990 -2.448 1.00 95.69 282 LEU A CA 1
ATOM 2201 C C . LEU A 1 282 ? -18.434 -18.850 -3.555 1.00 95.69 282 LEU A C 1
ATOM 2203 O O . LEU A 1 282 ? -18.094 -18.323 -4.615 1.00 95.69 282 LEU A O 1
ATOM 2207 N N . GLY A 1 283 ? -18.258 -20.155 -3.326 1.00 96.44 283 GLY A N 1
ATOM 2208 C CA . GLY A 1 283 ? -17.553 -21.046 -4.248 1.00 96.44 283 GLY A CA 1
ATOM 2209 C C . GLY A 1 283 ? -16.044 -20.780 -4.322 1.00 96.44 283 GLY A C 1
ATOM 2210 O O . GLY A 1 283 ? -15.407 -21.143 -5.311 1.00 96.44 283 GLY A O 1
ATOM 2211 N N . LEU A 1 284 ? -15.464 -20.140 -3.302 1.00 96.50 284 LEU A N 1
ATOM 2212 C CA . LEU A 1 284 ? -14.025 -19.908 -3.206 1.00 96.50 284 LEU A CA 1
ATOM 2213 C C . LEU A 1 284 ? -13.318 -21.187 -2.752 1.00 96.50 284 LEU A C 1
ATOM 2215 O O . LEU A 1 284 ? -13.642 -21.773 -1.718 1.00 96.50 284 LEU A O 1
ATOM 2219 N N . THR A 1 285 ? -12.294 -21.594 -3.502 1.00 96.31 285 THR A N 1
ATOM 2220 C CA . THR A 1 285 ? -11.384 -22.666 -3.078 1.00 96.31 285 THR A CA 1
ATOM 2221 C C . THR A 1 285 ? -10.256 -22.051 -2.252 1.00 96.31 285 THR A C 1
ATOM 2223 O O . THR A 1 285 ? -9.271 -21.547 -2.804 1.00 96.31 285 THR A O 1
ATOM 2226 N N . LEU A 1 286 ? -10.437 -22.046 -0.929 1.00 96.31 286 LEU A N 1
ATOM 2227 C CA . LEU A 1 286 ? -9.476 -21.504 0.032 1.00 96.31 286 LEU A CA 1
ATOM 2228 C C . LEU A 1 286 ? -8.332 -22.503 0.249 1.00 96.31 286 LEU A C 1
ATOM 2230 O O . LEU A 1 286 ? -8.554 -23.570 0.817 1.00 96.31 286 LEU A O 1
ATOM 2234 N N . GLN A 1 287 ? -7.114 -22.157 -0.172 1.00 94.06 287 GLN A N 1
ATOM 2235 C CA . GLN A 1 287 ? -5.957 -23.052 -0.041 1.00 94.06 287 GLN A CA 1
ATOM 2236 C C . GLN A 1 287 ? -5.577 -23.303 1.426 1.00 94.06 287 GLN A C 1
ATOM 2238 O O . GLN A 1 287 ? -5.420 -24.448 1.843 1.00 94.06 287 GLN A O 1
ATOM 2243 N N . GLN A 1 288 ? -5.454 -22.236 2.224 1.00 95.81 288 GLN A N 1
ATOM 2244 C CA . GLN A 1 288 ? -5.133 -22.317 3.653 1.00 95.81 288 GLN A CA 1
ATOM 2245 C C . GLN A 1 288 ? -6.021 -21.351 4.451 1.00 95.81 288 GLN A C 1
ATOM 2247 O O . GLN A 1 288 ? -5.636 -20.210 4.721 1.00 95.81 288 GLN A O 1
ATOM 2252 N N . PRO A 1 289 ? -7.221 -21.788 4.873 1.00 96.44 289 PRO A N 1
ATOM 2253 C CA . PRO A 1 289 ? -8.145 -20.924 5.605 1.00 96.44 289 PRO A CA 1
ATOM 2254 C C . PRO A 1 289 ? -7.587 -20.402 6.936 1.00 96.44 289 PRO A C 1
ATOM 2256 O O . PRO A 1 289 ? -8.027 -19.363 7.417 1.00 96.44 289 PRO A O 1
ATOM 2259 N N . ASP A 1 290 ? -6.623 -21.111 7.535 1.00 96.44 290 ASP A N 1
ATOM 2260 C CA . ASP A 1 290 ? -5.871 -20.662 8.716 1.00 96.44 290 ASP A CA 1
ATOM 2261 C C . ASP A 1 290 ? -5.114 -19.359 8.475 1.00 96.44 290 ASP A C 1
ATOM 2263 O O . ASP A 1 290 ? -5.170 -18.435 9.287 1.00 96.44 290 ASP A O 1
ATOM 2267 N N . VAL A 1 291 ? -4.412 -19.288 7.346 1.00 97.00 291 VAL A N 1
ATOM 2268 C CA . VAL A 1 291 ? -3.611 -18.125 6.971 1.00 97.00 291 VAL A CA 1
ATOM 2269 C C . VAL A 1 291 ? -4.525 -16.952 6.659 1.00 97.00 291 VAL A C 1
ATOM 2271 O O . VAL A 1 291 ? -4.323 -15.866 7.198 1.00 97.00 291 VAL A O 1
ATOM 2274 N N . LEU A 1 292 ? -5.581 -17.184 5.874 1.00 97.12 292 LEU A N 1
ATOM 2275 C CA . LEU A 1 292 ? -6.576 -16.158 5.565 1.00 97.12 292 LEU A CA 1
ATOM 2276 C C . LEU A 1 292 ? -7.240 -15.610 6.838 1.00 97.12 292 LEU A C 1
ATOM 2278 O O . LEU A 1 292 ? -7.345 -14.395 7.010 1.00 97.12 292 LEU A O 1
ATOM 2282 N N . TRP A 1 293 ? -7.621 -16.495 7.766 1.00 97.31 293 TRP A N 1
ATOM 2283 C CA . TRP A 1 293 ? -8.135 -16.099 9.076 1.00 97.31 293 TRP A CA 1
ATOM 2284 C C . TRP A 1 293 ? -7.111 -15.284 9.866 1.00 97.31 293 TRP A C 1
ATOM 2286 O O . TRP A 1 293 ? -7.470 -14.261 10.435 1.00 97.31 293 TRP A O 1
ATOM 2296 N N . SER A 1 294 ? -5.840 -15.691 9.884 1.00 97.44 294 SER A N 1
ATOM 2297 C CA . SER A 1 294 ? -4.784 -14.958 10.587 1.00 97.44 294 SER A CA 1
ATOM 2298 C C . SER A 1 294 ? -4.554 -13.557 10.009 1.00 97.44 294 SER A C 1
ATOM 2300 O O . SER A 1 294 ? -4.317 -12.620 10.773 1.00 97.44 294 SER A O 1
ATOM 2302 N N . ILE A 1 295 ? -4.659 -13.396 8.686 1.00 97.81 295 ILE A N 1
ATOM 2303 C CA . ILE A 1 295 ? -4.594 -12.093 8.012 1.00 97.81 295 ILE A CA 1
ATOM 2304 C C . ILE A 1 295 ? -5.771 -11.214 8.454 1.00 97.81 295 ILE A C 1
ATOM 2306 O O . ILE A 1 295 ? -5.556 -10.077 8.879 1.00 97.81 295 ILE A O 1
ATOM 2310 N N . TYR A 1 296 ? -6.996 -11.749 8.413 1.00 97.88 296 TYR A N 1
ATOM 2311 C CA . TYR A 1 296 ? -8.198 -11.036 8.849 1.00 97.88 296 TYR A CA 1
ATOM 2312 C C . TYR A 1 296 ? -8.162 -10.665 10.341 1.00 97.88 296 TYR A C 1
ATOM 2314 O O . TYR A 1 296 ? -8.394 -9.514 10.693 1.00 97.88 296 TYR A O 1
ATOM 2322 N N . ASP A 1 297 ? -7.844 -11.612 11.223 1.00 96.94 297 ASP A N 1
ATOM 2323 C CA . ASP A 1 297 ? -7.755 -11.405 12.674 1.00 96.94 297 ASP A CA 1
ATOM 2324 C C . ASP A 1 297 ? -6.639 -10.411 13.028 1.00 96.94 297 ASP A C 1
ATOM 2326 O O . ASP A 1 297 ? -6.788 -9.581 13.925 1.00 96.94 297 ASP A O 1
ATOM 2330 N N . GLY A 1 298 ? -5.533 -10.435 12.277 1.00 96.81 298 GLY A N 1
ATOM 2331 C CA . GLY A 1 298 ? -4.508 -9.400 12.341 1.00 96.81 298 GLY A CA 1
ATOM 2332 C C . GLY A 1 298 ? -5.086 -8.015 12.054 1.00 96.81 298 GLY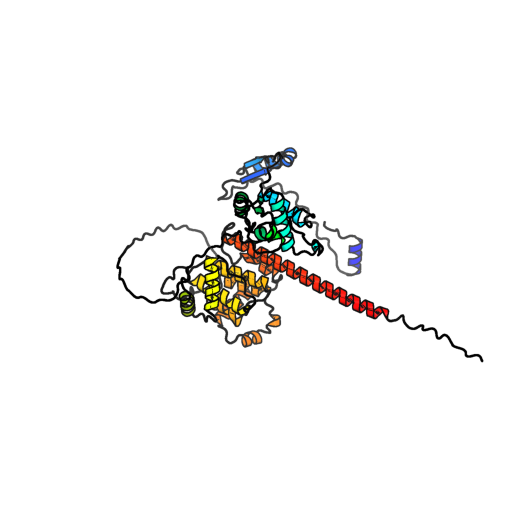 A C 1
ATOM 2333 O O . GLY A 1 298 ? -4.902 -7.106 12.864 1.00 96.81 298 GLY A O 1
ATOM 2334 N N . TRP A 1 299 ? -5.829 -7.884 10.954 1.00 97.44 299 TRP A N 1
ATOM 2335 C CA . TRP A 1 299 ? -6.484 -6.637 10.569 1.00 97.44 299 TRP A CA 1
ATOM 2336 C C . TRP A 1 299 ? -7.552 -6.180 11.567 1.00 97.44 299 TRP A C 1
ATOM 2338 O O . TRP A 1 299 ? -7.549 -5.009 11.928 1.00 97.44 299 TRP A O 1
ATOM 2348 N N . ASP A 1 300 ? -8.436 -7.047 12.061 1.00 96.69 300 ASP A N 1
ATOM 2349 C CA . ASP A 1 300 ? -9.496 -6.623 12.992 1.00 96.69 300 ASP A CA 1
ATOM 2350 C C . ASP A 1 300 ? -8.901 -6.072 14.302 1.00 96.69 300 ASP A C 1
ATOM 2352 O O . ASP A 1 300 ? -9.437 -5.131 14.888 1.00 96.69 300 ASP A O 1
ATOM 2356 N N . ARG A 1 301 ? -7.727 -6.577 14.712 1.00 95.69 301 ARG A N 1
ATOM 2357 C CA . ARG A 1 301 ? -6.999 -6.091 15.895 1.00 95.69 301 ARG A CA 1
ATOM 2358 C C . ARG A 1 301 ? -6.223 -4.797 15.666 1.00 95.69 301 ARG A C 1
ATOM 2360 O O . ARG A 1 301 ? -6.146 -3.985 16.586 1.00 95.69 301 ARG A O 1
ATOM 2367 N N . THR A 1 302 ? -5.576 -4.626 14.512 1.00 96.56 302 THR A N 1
ATOM 2368 C CA . THR A 1 302 ? -4.650 -3.495 14.281 1.00 96.56 302 THR A CA 1
ATOM 2369 C C . THR A 1 302 ? -5.193 -2.430 13.336 1.00 96.56 302 THR A C 1
ATOM 2371 O O . THR A 1 302 ? -4.646 -1.335 13.285 1.00 96.56 302 THR A O 1
ATOM 2374 N N . GLY A 1 303 ? -6.252 -2.732 12.590 1.00 95.06 303 GLY A N 1
ATOM 2375 C CA . GLY A 1 303 ? -6.756 -1.925 11.482 1.00 95.06 303 GLY A CA 1
ATOM 2376 C C . GLY A 1 303 ? -5.918 -2.018 10.203 1.00 95.06 303 GLY A C 1
ATOM 2377 O O . GLY A 1 303 ? -6.230 -1.325 9.239 1.00 95.06 303 GLY A O 1
ATOM 2378 N N . GLU A 1 304 ? -4.883 -2.864 10.172 1.00 95.38 304 GLU A N 1
ATOM 2379 C CA . GLU A 1 304 ? -3.898 -2.938 9.087 1.00 95.38 304 GLU A CA 1
ATOM 2380 C C . GLU A 1 304 ? -3.629 -4.388 8.681 1.00 95.38 304 GLU A C 1
ATOM 2382 O O . GLU A 1 304 ? -3.472 -5.266 9.532 1.00 95.38 304 GLU A O 1
ATOM 2387 N N . ILE A 1 305 ? -3.508 -4.640 7.376 1.00 97.56 305 ILE A N 1
ATOM 2388 C CA . ILE A 1 305 ? -3.047 -5.935 6.870 1.00 97.56 305 ILE A CA 1
ATOM 2389 C C . ILE A 1 305 ? -1.518 -5.927 6.831 1.00 97.56 305 ILE A C 1
ATOM 2391 O O . ILE A 1 305 ? -0.893 -5.091 6.177 1.00 97.56 305 ILE A O 1
ATOM 2395 N N . ARG A 1 306 ? -0.908 -6.879 7.543 1.00 96.12 306 ARG A N 1
ATOM 2396 C CA . ARG A 1 306 ? 0.553 -7.021 7.621 1.00 96.12 306 ARG A CA 1
ATOM 2397 C C . ARG A 1 306 ? 1.156 -7.308 6.251 1.00 96.12 306 ARG A C 1
ATOM 2399 O O . ARG A 1 306 ? 0.515 -7.936 5.415 1.00 96.12 306 ARG A O 1
ATOM 2406 N N . ALA A 1 307 ? 2.412 -6.905 6.063 1.00 96.12 307 ALA A N 1
ATOM 2407 C CA . ALA A 1 307 ? 3.209 -7.280 4.899 1.00 96.12 307 ALA A CA 1
ATOM 2408 C C . ALA A 1 307 ? 3.307 -8.799 4.708 1.00 96.12 307 ALA A C 1
ATOM 2410 O O . ALA A 1 307 ? 3.166 -9.561 5.671 1.00 96.12 307 ALA A O 1
ATOM 2411 N N . LYS A 1 308 ? 3.563 -9.210 3.458 1.00 96.75 308 LYS A N 1
ATOM 2412 C CA . LYS A 1 308 ? 3.800 -10.607 3.101 1.00 96.75 308 LYS A CA 1
ATOM 2413 C C . LYS A 1 308 ? 4.891 -11.184 4.012 1.00 96.75 308 LYS A C 1
ATOM 2415 O O . LYS A 1 308 ? 5.985 -10.622 4.056 1.00 96.75 308 LYS A O 1
ATOM 2420 N N . PRO A 1 309 ? 4.638 -12.296 4.716 1.00 95.38 309 PRO A N 1
ATOM 2421 C CA . PRO A 1 309 ? 5.692 -12.985 5.446 1.00 95.38 309 PRO A CA 1
ATOM 2422 C C . PRO A 1 309 ? 6.793 -13.491 4.500 1.00 95.38 309 PRO A C 1
ATOM 2424 O O . PRO A 1 309 ? 6.508 -13.937 3.387 1.00 95.38 309 PRO A O 1
ATOM 2427 N N . ASP A 1 310 ? 8.049 -13.484 4.950 1.00 94.31 310 ASP A N 1
ATOM 2428 C CA . ASP A 1 310 ? 9.196 -13.902 4.120 1.00 94.31 310 ASP A CA 1
ATOM 2429 C C . ASP A 1 310 ? 9.063 -15.340 3.594 1.00 94.31 310 ASP A C 1
ATOM 2431 O O . ASP A 1 310 ? 9.477 -15.637 2.480 1.00 94.31 310 ASP A O 1
ATOM 2435 N N . HIS A 1 311 ? 8.438 -16.221 4.379 1.00 94.69 311 HIS A N 1
ATOM 2436 C CA . HIS A 1 311 ? 8.240 -17.639 4.065 1.00 94.69 311 HIS A CA 1
ATOM 2437 C C . HIS A 1 311 ? 6.968 -17.936 3.255 1.00 94.69 311 HIS A C 1
ATOM 2439 O O . HIS A 1 311 ? 6.705 -19.096 2.954 1.00 94.69 311 HIS A O 1
ATOM 2445 N N . MET A 1 312 ? 6.148 -16.925 2.963 1.00 97.19 312 MET A N 1
ATOM 2446 C CA . MET A 1 312 ? 4.934 -17.093 2.169 1.00 97.19 312 MET A CA 1
ATOM 2447 C C . MET A 1 312 ? 5.242 -16.821 0.701 1.00 97.19 312 MET A C 1
ATOM 2449 O O . MET A 1 312 ? 5.885 -15.816 0.386 1.00 97.19 312 MET A O 1
ATOM 2453 N N . ASP A 1 313 ? 4.763 -17.687 -0.186 1.00 97.56 313 ASP A N 1
ATOM 2454 C CA . ASP A 1 313 ? 4.821 -17.429 -1.620 1.00 97.56 313 ASP A CA 1
ATOM 2455 C C . ASP A 1 313 ? 4.038 -16.151 -1.974 1.00 97.56 313 ASP A C 1
ATOM 2457 O O . ASP A 1 313 ? 3.004 -15.840 -1.375 1.00 97.56 313 ASP A O 1
ATOM 2461 N N . LEU A 1 314 ? 4.565 -15.361 -2.910 1.00 97.69 314 LEU A N 1
ATOM 2462 C CA . LEU A 1 314 ? 3.951 -14.088 -3.289 1.00 97.69 314 LEU A CA 1
ATOM 2463 C C . LEU A 1 314 ? 2.593 -14.286 -3.967 1.00 97.69 314 LEU A C 1
ATOM 2465 O O . LEU A 1 314 ? 1.657 -13.530 -3.698 1.00 97.69 314 LEU A O 1
ATOM 2469 N N . GLN A 1 315 ? 2.468 -15.312 -4.800 1.00 98.06 315 GLN A N 1
ATOM 2470 C CA . GLN A 1 315 ? 1.245 -15.581 -5.539 1.00 98.06 315 GLN A CA 1
ATOM 2471 C C . GLN A 1 315 ? 0.157 -16.096 -4.601 1.00 98.06 315 GLN A C 1
ATOM 2473 O O . GLN A 1 315 ? -0.972 -15.610 -4.665 1.00 98.06 315 GLN A O 1
ATOM 2478 N N . ASP A 1 316 ? 0.508 -16.950 -3.638 1.00 97.81 316 ASP A N 1
ATOM 2479 C CA . ASP A 1 316 ? -0.417 -17.355 -2.572 1.00 97.81 316 ASP A CA 1
ATOM 2480 C C . ASP A 1 316 ? -0.886 -16.150 -1.739 1.00 97.81 316 ASP A C 1
ATOM 2482 O O . ASP A 1 316 ? -2.071 -16.026 -1.419 1.00 97.81 316 ASP A O 1
ATOM 2486 N N . TYR A 1 317 ? 0.012 -15.207 -1.433 1.00 98.38 317 TYR A N 1
ATOM 2487 C CA . TYR A 1 317 ? -0.358 -13.977 -0.730 1.00 98.38 317 TYR A CA 1
ATOM 2488 C C . TYR A 1 317 ? -1.344 -13.116 -1.531 1.00 98.38 317 TYR A C 1
ATOM 2490 O O . TYR A 1 317 ? -2.326 -12.632 -0.961 1.00 98.38 317 TYR A O 1
ATOM 2498 N N . TYR A 1 318 ? -1.152 -12.975 -2.847 1.00 98.62 318 TYR A N 1
ATOM 2499 C CA . TYR A 1 318 ? -2.130 -12.306 -3.708 1.00 98.62 318 TYR A CA 1
ATOM 2500 C C . TYR A 1 318 ? -3.488 -13.013 -3.710 1.00 98.62 318 TYR A C 1
ATOM 2502 O O . TYR A 1 318 ? -4.508 -12.326 -3.630 1.00 98.62 318 TYR A O 1
ATOM 2510 N N . ILE A 1 319 ? -3.523 -14.351 -3.726 1.00 98.31 319 ILE A N 1
ATOM 2511 C CA . ILE A 1 319 ? -4.774 -15.118 -3.620 1.00 98.31 319 ILE A CA 1
ATOM 2512 C C . ILE A 1 319 ? -5.487 -14.790 -2.304 1.00 98.31 319 ILE A C 1
ATOM 2514 O O . ILE A 1 319 ? -6.682 -14.498 -2.327 1.00 98.31 319 ILE A O 1
ATOM 2518 N N . TYR A 1 320 ? -4.775 -14.762 -1.170 1.00 98.50 320 TYR A N 1
ATOM 2519 C CA . TYR A 1 320 ? -5.388 -14.422 0.119 1.00 98.50 320 TYR A CA 1
ATOM 2520 C C . TYR A 1 320 ? -5.957 -13.001 0.145 1.00 98.50 320 TYR A C 1
ATOM 2522 O O . TYR A 1 320 ? -7.041 -12.790 0.689 1.00 98.50 320 TYR A O 1
ATOM 2530 N N . LEU A 1 321 ? -5.267 -12.026 -0.453 1.00 98.56 321 LEU A N 1
ATOM 2531 C CA . LEU A 1 321 ? -5.783 -10.660 -0.560 1.00 98.56 321 LEU A CA 1
ATOM 2532 C C . LEU A 1 321 ? -7.022 -10.590 -1.467 1.00 98.56 321 LEU A C 1
ATOM 2534 O O . LEU A 1 321 ? -7.990 -9.917 -1.121 1.00 98.56 321 LEU A O 1
ATOM 2538 N N . VAL A 1 322 ? -7.035 -11.304 -2.596 1.00 98.62 322 VAL A N 1
ATOM 2539 C CA . VAL A 1 322 ? -8.204 -11.372 -3.490 1.00 98.62 322 VAL A CA 1
ATOM 2540 C C . VAL A 1 322 ? -9.394 -12.020 -2.779 1.00 98.62 322 VAL A C 1
ATOM 2542 O O . VAL A 1 322 ? -10.477 -11.435 -2.762 1.00 98.62 322 VAL A O 1
ATOM 2545 N N . ASP A 1 323 ? -9.195 -13.173 -2.136 1.00 98.44 323 ASP A N 1
ATOM 2546 C CA . ASP A 1 323 ? -10.235 -13.882 -1.381 1.00 98.44 323 ASP A CA 1
ATOM 2547 C C . ASP A 1 323 ? -10.817 -12.993 -0.276 1.00 98.44 323 ASP A C 1
ATOM 2549 O O . ASP A 1 323 ? -12.038 -12.875 -0.143 1.00 98.44 323 ASP A O 1
ATOM 2553 N N . LEU A 1 324 ? -9.954 -12.308 0.482 1.00 98.31 324 LEU A N 1
ATOM 2554 C CA . LEU A 1 324 ? -10.380 -11.406 1.547 1.00 98.31 324 LEU A CA 1
ATOM 2555 C C . LEU A 1 324 ? -11.162 -10.207 1.001 1.00 98.31 324 LEU A C 1
ATOM 2557 O O . LEU A 1 324 ? -12.152 -9.804 1.607 1.00 98.31 324 LEU A O 1
ATOM 2561 N N . ASN A 1 325 ? -10.764 -9.660 -0.152 1.00 98.50 325 ASN A N 1
ATOM 2562 C CA . ASN A 1 325 ? -11.466 -8.547 -0.790 1.00 98.50 325 ASN A CA 1
ATOM 2563 C C . ASN A 1 325 ? -12.861 -8.970 -1.284 1.00 98.50 325 ASN A C 1
ATOM 2565 O O . ASN A 1 325 ? -13.844 -8.270 -1.023 1.00 98.50 325 ASN A O 1
ATOM 2569 N N . ILE A 1 326 ? -12.966 -10.148 -1.914 1.00 98.44 326 ILE A N 1
ATOM 2570 C CA . ILE A 1 326 ? -14.240 -10.744 -2.347 1.00 98.44 326 ILE A CA 1
ATOM 2571 C C . ILE A 1 326 ? -15.180 -10.918 -1.149 1.00 98.44 326 ILE A C 1
ATOM 2573 O O . ILE A 1 326 ? -16.342 -10.493 -1.184 1.00 98.44 326 ILE A O 1
ATOM 2577 N N . MET A 1 327 ? -14.673 -11.507 -0.065 1.00 97.69 327 MET A N 1
ATOM 2578 C CA . MET A 1 327 ? -15.436 -11.706 1.164 1.00 97.69 327 MET A CA 1
ATOM 2579 C C . MET A 1 327 ? -15.873 -10.376 1.786 1.00 97.69 327 MET A C 1
ATOM 2581 O O . MET A 1 327 ? -17.048 -10.218 2.113 1.00 97.69 327 MET A O 1
ATOM 2585 N N . ALA A 1 328 ? -14.960 -9.405 1.899 1.00 97.25 328 ALA A N 1
ATOM 2586 C CA . ALA A 1 328 ? -15.226 -8.086 2.468 1.00 97.25 328 ALA A CA 1
ATOM 2587 C C . ALA A 1 328 ? -16.356 -7.358 1.736 1.00 97.25 328 ALA A C 1
ATOM 2589 O O . ALA A 1 328 ? -17.276 -6.840 2.372 1.00 97.25 328 ALA A O 1
ATOM 2590 N N . ARG A 1 329 ? -16.322 -7.366 0.399 1.00 96.38 329 ARG A N 1
ATOM 2591 C CA . ARG A 1 329 ? -17.365 -6.753 -0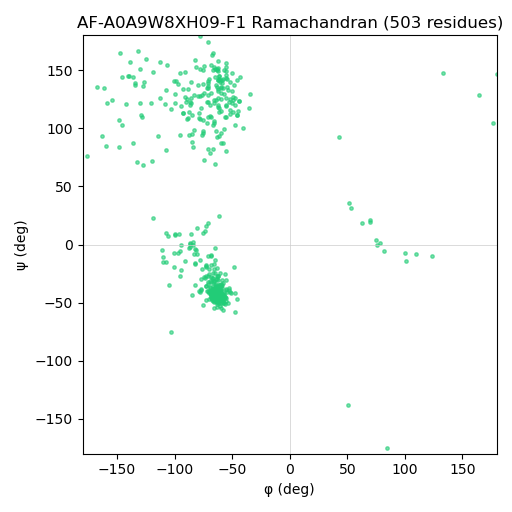.425 1.00 96.38 329 ARG A CA 1
ATOM 2592 C C . ARG A 1 329 ? -18.703 -7.471 -0.267 1.00 96.38 329 ARG A C 1
ATOM 2594 O O . ARG A 1 329 ? -19.729 -6.805 -0.148 1.00 96.38 329 ARG A O 1
ATOM 2601 N N . THR A 1 330 ? -18.692 -8.804 -0.216 1.00 95.62 330 THR A N 1
ATOM 2602 C CA . THR A 1 330 ? -19.904 -9.622 -0.040 1.00 95.62 330 THR A CA 1
ATOM 2603 C C . THR A 1 330 ? -20.625 -9.294 1.269 1.00 95.62 330 THR A C 1
ATOM 2605 O O . THR A 1 330 ? -21.842 -9.131 1.270 1.00 95.62 330 THR A O 1
ATOM 2608 N N . ILE A 1 331 ? -19.887 -9.139 2.374 1.00 95.56 331 ILE A N 1
ATOM 2609 C CA . ILE A 1 331 ? -20.467 -8.779 3.682 1.00 95.56 331 ILE A CA 1
ATOM 2610 C C . ILE A 1 331 ? -20.685 -7.265 3.859 1.00 95.56 331 ILE A C 1
ATOM 2612 O O . ILE A 1 331 ? -21.072 -6.818 4.936 1.00 95.56 331 ILE A O 1
ATOM 2616 N N . GLY A 1 332 ? -20.392 -6.452 2.838 1.00 95.00 332 GLY A N 1
ATOM 2617 C CA . GLY A 1 332 ? -20.524 -4.995 2.896 1.00 95.00 332 GLY A CA 1
ATOM 2618 C C . GLY A 1 332 ? -19.513 -4.289 3.811 1.00 95.00 332 GLY A C 1
ATOM 2619 O O . GLY A 1 332 ? -19.734 -3.139 4.193 1.00 95.00 332 GLY A O 1
ATOM 2620 N N . ASN A 1 333 ? -18.396 -4.929 4.165 1.00 96.06 333 ASN A N 1
ATOM 2621 C CA . ASN A 1 333 ? -17.350 -4.325 4.990 1.00 96.06 333 ASN A CA 1
ATOM 2622 C C . ASN A 1 333 ? -16.393 -3.484 4.130 1.00 96.06 333 ASN A C 1
ATOM 2624 O O . ASN A 1 333 ? -15.316 -3.928 3.727 1.00 96.06 333 ASN A O 1
ATOM 2628 N N . ARG A 1 334 ? -16.794 -2.233 3.876 1.00 95.81 334 ARG A N 1
ATOM 2629 C CA . ARG A 1 334 ? -16.040 -1.276 3.045 1.00 95.81 334 ARG A CA 1
ATOM 2630 C C . ARG A 1 334 ? -14.640 -0.973 3.568 1.00 95.81 334 ARG A C 1
ATOM 2632 O O . ARG A 1 334 ? -13.725 -0.796 2.774 1.00 95.81 334 ARG A O 1
ATOM 2639 N N . LYS A 1 335 ? -14.453 -0.948 4.890 1.00 96.25 335 LYS A N 1
ATOM 2640 C CA . LYS A 1 335 ? -13.143 -0.674 5.495 1.00 96.25 335 LYS A CA 1
ATOM 2641 C C . LYS A 1 335 ? -12.156 -1.811 5.230 1.00 96.25 335 LYS A C 1
ATOM 2643 O O . LYS A 1 335 ? -11.005 -1.551 4.896 1.00 96.25 335 LYS A O 1
ATOM 2648 N N . LEU A 1 336 ? -12.601 -3.063 5.354 1.00 97.25 336 LEU A N 1
ATOM 2649 C CA . LEU A 1 336 ? -11.777 -4.223 5.014 1.00 97.25 336 LEU A CA 1
ATOM 2650 C C . LEU A 1 336 ? -11.497 -4.281 3.507 1.00 97.25 336 LEU A C 1
ATOM 2652 O O . LEU A 1 336 ? -10.358 -4.525 3.120 1.00 97.25 336 LEU A O 1
ATOM 2656 N N . GLU A 1 337 ? -12.504 -4.016 2.667 1.00 97.56 337 GLU A N 1
ATOM 2657 C CA . GLU A 1 337 ? -12.348 -3.935 1.206 1.00 97.56 337 GLU A CA 1
ATOM 2658 C C . GLU A 1 337 ? -11.264 -2.908 0.831 1.00 97.56 337 GLU A C 1
ATOM 2660 O O . GLU A 1 337 ? -10.330 -3.245 0.101 1.00 97.56 337 GLU A O 1
ATOM 2665 N N . PHE A 1 338 ? -11.335 -1.702 1.407 1.00 97.88 338 PHE A N 1
ATOM 2666 C CA . PHE A 1 338 ? -10.357 -0.628 1.221 1.00 97.88 338 PHE A CA 1
ATOM 2667 C C . PHE A 1 338 ? -8.945 -1.035 1.659 1.00 97.88 338 PHE A C 1
ATOM 2669 O O . PHE A 1 338 ? -8.016 -0.972 0.857 1.00 97.88 338 PHE A O 1
ATOM 2676 N N . VAL A 1 339 ? -8.765 -1.504 2.901 1.00 97.94 339 VAL A N 1
ATOM 2677 C CA . VAL A 1 339 ? -7.427 -1.856 3.417 1.00 97.94 339 VAL A CA 1
ATOM 2678 C C . VAL A 1 339 ? -6.820 -3.035 2.648 1.00 97.94 339 VAL A C 1
ATOM 2680 O O . VAL A 1 339 ? -5.613 -3.058 2.407 1.00 97.94 339 VAL A O 1
ATOM 2683 N N . THR A 1 340 ? -7.644 -3.991 2.213 1.00 98.38 340 THR A N 1
ATOM 2684 C CA . THR A 1 340 ? -7.190 -5.126 1.395 1.00 98.38 340 THR A CA 1
ATOM 2685 C C . THR A 1 340 ? -6.731 -4.674 0.016 1.00 98.38 340 THR A C 1
ATOM 2687 O O . THR A 1 340 ? -5.659 -5.087 -0.425 1.00 98.38 340 THR A O 1
ATOM 2690 N N . LEU A 1 341 ? -7.490 -3.789 -0.642 1.00 98.50 341 LEU A N 1
ATOM 2691 C CA . LEU A 1 341 ? -7.069 -3.186 -1.904 1.00 98.50 341 LEU A CA 1
ATOM 2692 C C . LEU A 1 341 ? -5.765 -2.411 -1.725 1.00 98.50 341 LEU A C 1
ATOM 2694 O O . LEU A 1 341 ? -4.816 -2.648 -2.464 1.00 98.50 341 LEU A O 1
ATOM 2698 N N . LEU A 1 342 ? -5.691 -1.537 -0.722 1.00 98.19 342 LEU A N 1
ATOM 2699 C CA . LEU A 1 342 ? -4.506 -0.726 -0.473 1.00 98.19 342 LEU A CA 1
ATOM 2700 C C . LEU A 1 342 ? -3.268 -1.603 -0.267 1.00 98.19 342 LEU A C 1
ATOM 2702 O O . LEU A 1 342 ? -2.209 -1.333 -0.836 1.00 98.19 342 LEU A O 1
ATOM 2706 N N . LYS A 1 343 ? -3.406 -2.703 0.487 1.00 98.38 343 LYS A N 1
ATOM 2707 C CA . LYS A 1 343 ? -2.298 -3.634 0.682 1.00 98.38 343 LYS A CA 1
ATOM 2708 C C . LYS A 1 343 ? -1.908 -4.353 -0.609 1.00 98.38 343 LYS A C 1
ATOM 2710 O O . LYS A 1 343 ? -0.717 -4.479 -0.876 1.00 98.38 343 LYS A O 1
ATOM 2715 N N . PHE A 1 344 ? -2.881 -4.756 -1.423 1.00 98.56 344 PHE A N 1
ATOM 2716 C CA . PHE A 1 344 ? -2.637 -5.349 -2.738 1.00 98.56 344 PHE A CA 1
ATOM 2717 C C . PHE A 1 344 ? -1.829 -4.411 -3.644 1.00 98.56 344 PHE A C 1
ATOM 2719 O O . PHE A 1 344 ? -0.838 -4.839 -4.233 1.00 98.56 344 PHE A O 1
ATOM 2726 N N . GLN A 1 345 ? -2.197 -3.124 -3.707 1.00 98.12 345 GLN A N 1
ATOM 2727 C CA . GLN A 1 345 ? -1.459 -2.120 -4.480 1.00 98.12 345 GLN A CA 1
ATOM 2728 C C . GLN A 1 345 ? -0.019 -1.987 -3.983 1.00 98.12 345 GLN A C 1
ATOM 2730 O O . GLN A 1 345 ? 0.911 -2.128 -4.769 1.00 98.12 345 GLN A O 1
ATOM 2735 N N . VAL A 1 346 ? 0.165 -1.767 -2.676 1.00 98.12 346 VAL A N 1
ATOM 2736 C CA . VAL A 1 346 ? 1.491 -1.599 -2.064 1.00 98.12 346 VAL A CA 1
ATOM 2737 C C . VAL A 1 346 ? 2.378 -2.817 -2.320 1.00 98.12 346 VAL A C 1
ATOM 2739 O O . VAL A 1 346 ? 3.546 -2.657 -2.657 1.00 98.12 346 VAL A O 1
ATOM 2742 N N . THR A 1 347 ? 1.833 -4.031 -2.229 1.00 98.12 347 THR A N 1
ATOM 2743 C CA . THR A 1 347 ? 2.606 -5.253 -2.475 1.00 98.12 347 THR A CA 1
ATOM 2744 C C . THR A 1 347 ? 3.110 -5.358 -3.916 1.00 98.12 347 THR A C 1
ATOM 2746 O O . THR A 1 347 ? 4.230 -5.819 -4.103 1.00 98.12 347 THR A O 1
ATOM 2749 N N . ILE A 1 348 ? 2.370 -4.874 -4.922 1.00 97.44 348 ILE A N 1
ATOM 2750 C CA . ILE A 1 348 ? 2.872 -4.816 -6.312 1.00 97.44 348 ILE A CA 1
ATOM 2751 C C . ILE A 1 348 ? 4.121 -3.933 -6.410 1.00 97.44 348 ILE A C 1
ATOM 2753 O O . ILE A 1 348 ? 5.111 -4.346 -7.005 1.00 97.44 348 ILE A O 1
ATOM 2757 N N . PHE A 1 349 ? 4.125 -2.755 -5.780 1.00 96.75 349 PHE A N 1
ATOM 2758 C CA . PHE A 1 349 ? 5.300 -1.874 -5.798 1.00 96.75 349 PHE A CA 1
ATOM 2759 C C . PHE A 1 349 ? 6.460 -2.417 -4.952 1.00 96.75 349 PHE A C 1
ATOM 2761 O O . PHE A 1 349 ? 7.610 -2.324 -5.371 1.00 96.75 349 PHE A O 1
ATOM 2768 N N . GLU A 1 350 ? 6.173 -2.999 -3.781 1.00 95.94 350 GLU A N 1
ATOM 2769 C CA . GLU A 1 350 ? 7.184 -3.595 -2.894 1.00 95.94 350 GLU A CA 1
ATOM 2770 C C . GLU A 1 350 ? 7.911 -4.774 -3.551 1.00 95.94 350 GLU A C 1
ATOM 2772 O O . GLU A 1 350 ? 9.102 -4.961 -3.315 1.00 95.94 350 GLU A O 1
ATOM 2777 N N . GLN A 1 351 ? 7.191 -5.600 -4.313 1.00 96.00 351 GLN A N 1
ATOM 2778 C CA . GLN A 1 351 ? 7.725 -6.847 -4.864 1.00 96.00 351 GLN A CA 1
ATOM 2779 C C . GLN A 1 351 ? 8.139 -6.728 -6.333 1.00 96.00 351 GLN A C 1
ATOM 2781 O O . GLN A 1 351 ? 8.929 -7.549 -6.789 1.00 96.00 351 GLN A O 1
ATOM 2786 N N . GLN A 1 352 ? 7.640 -5.714 -7.053 1.00 94.31 352 GLN A N 1
ATOM 2787 C CA . GLN A 1 352 ? 7.856 -5.519 -8.495 1.00 94.31 352 GLN A CA 1
ATOM 2788 C C . GLN A 1 352 ? 7.530 -6.769 -9.319 1.00 94.31 352 GLN A C 1
ATOM 2790 O O . GLN A 1 352 ? 8.194 -7.076 -10.307 1.00 94.31 352 GLN A O 1
ATOM 2795 N N . ASP A 1 353 ? 6.506 -7.497 -8.884 1.00 95.44 353 ASP A N 1
ATOM 2796 C CA . ASP A 1 353 ? 6.019 -8.694 -9.547 1.00 95.44 353 ASP A CA 1
ATOM 2797 C C . ASP A 1 353 ? 4.492 -8.662 -9.590 1.00 95.44 353 ASP A C 1
ATOM 2799 O O . ASP A 1 353 ? 3.829 -8.142 -8.686 1.00 95.44 353 ASP A O 1
ATOM 2803 N N . LEU A 1 354 ? 3.937 -9.176 -10.683 1.00 96.38 354 LEU A N 1
ATOM 2804 C CA . LEU A 1 354 ? 2.508 -9.128 -10.945 1.00 96.38 354 LEU A CA 1
ATOM 2805 C C . LEU A 1 354 ? 1.814 -10.377 -10.391 1.00 96.38 354 LEU A C 1
ATOM 2807 O O . LEU A 1 354 ? 2.389 -11.467 -10.390 1.00 96.38 354 LEU A O 1
ATOM 2811 N N . PRO A 1 355 ? 0.550 -10.259 -9.951 1.00 97.56 355 PRO A N 1
ATOM 2812 C CA . PRO A 1 355 ? -0.237 -11.426 -9.581 1.00 97.56 355 PRO A CA 1
ATOM 2813 C C . PRO A 1 355 ? -0.457 -12.327 -10.805 1.00 97.56 355 PRO A C 1
ATOM 2815 O O . PRO A 1 355 ? -0.823 -11.853 -11.875 1.00 97.56 355 PRO A O 1
ATOM 2818 N N . GLU A 1 356 ? -0.290 -13.635 -10.661 1.00 96.00 356 GLU A N 1
ATOM 2819 C CA . GLU A 1 356 ? -0.494 -14.600 -11.741 1.00 96.00 356 GLU A CA 1
ATOM 2820 C C . GLU A 1 356 ? -1.933 -14.546 -12.284 1.00 96.00 356 GLU A C 1
ATOM 2822 O O . GLU A 1 356 ? -2.911 -14.475 -11.524 1.00 96.00 356 GLU A O 1
ATOM 2827 N N . ILE A 1 357 ? -2.054 -14.569 -13.620 1.00 95.94 357 ILE A N 1
ATOM 2828 C CA . ILE A 1 357 ? -3.336 -14.402 -14.318 1.00 95.94 357 ILE A CA 1
ATOM 2829 C C . ILE A 1 357 ? -4.290 -15.547 -13.958 1.00 95.94 357 ILE A C 1
ATOM 2831 O O . ILE A 1 357 ? -5.414 -15.309 -13.520 1.00 95.94 357 ILE A O 1
ATOM 2835 N N . ASP A 1 358 ? -3.817 -16.782 -14.097 1.00 95.31 358 ASP A N 1
ATOM 2836 C CA . ASP A 1 358 ? -4.553 -18.032 -13.898 1.00 95.31 358 ASP A CA 1
ATOM 2837 C C . ASP A 1 358 ? -5.002 -18.266 -12.450 1.00 95.31 358 ASP A C 1
ATOM 2839 O O . ASP A 1 358 ? -5.966 -18.996 -12.214 1.00 95.31 358 ASP A O 1
ATOM 2843 N N . LYS A 1 359 ? -4.359 -17.607 -11.481 1.00 95.56 359 LYS A N 1
ATOM 2844 C CA . LYS A 1 359 ? -4.685 -17.744 -10.058 1.00 95.56 359 LYS A CA 1
ATOM 2845 C C . LYS A 1 359 ? -5.484 -16.560 -9.528 1.00 95.56 359 LYS A C 1
ATOM 2847 O O . LYS A 1 359 ? -6.684 -16.669 -9.282 1.00 95.56 359 LYS A O 1
ATOM 2852 N N . SER A 1 360 ? -4.819 -15.430 -9.321 1.00 97.56 360 SER A N 1
ATOM 2853 C CA . SER A 1 360 ? -5.342 -14.315 -8.526 1.00 97.56 360 SER A CA 1
ATOM 2854 C C . SER A 1 360 ? -6.237 -13.395 -9.354 1.00 97.56 360 SER A C 1
ATOM 2856 O O . SER A 1 360 ? -7.315 -13.000 -8.907 1.00 97.56 360 SER A O 1
ATOM 2858 N N . VAL A 1 361 ? -5.817 -13.077 -10.582 1.00 98.06 361 VAL A N 1
ATOM 2859 C CA . VAL A 1 361 ? -6.538 -12.142 -11.460 1.00 98.06 361 VAL A CA 1
ATOM 2860 C C . VAL A 1 361 ? -7.886 -12.720 -11.862 1.00 98.06 361 VAL A C 1
ATOM 2862 O O . VAL A 1 361 ? -8.926 -12.106 -11.631 1.00 98.06 361 VAL A O 1
ATOM 2865 N N . ILE A 1 362 ? -7.889 -13.923 -12.426 1.00 97.81 362 ILE A N 1
ATOM 2866 C CA . ILE A 1 362 ? -9.106 -14.525 -12.976 1.00 97.81 362 ILE A CA 1
ATOM 2867 C C . ILE A 1 362 ? -10.090 -14.865 -11.866 1.00 97.81 362 ILE A C 1
ATOM 2869 O O . ILE A 1 362 ? -11.295 -14.682 -12.035 1.00 97.81 362 ILE A O 1
ATOM 2873 N N . ARG A 1 363 ? -9.587 -15.222 -10.680 1.00 97.75 363 ARG A N 1
ATOM 2874 C CA . ARG A 1 363 ? -10.411 -15.340 -9.479 1.00 97.75 363 ARG A CA 1
ATOM 2875 C C . ARG A 1 363 ? -11.113 -14.023 -9.132 1.00 97.75 363 ARG A C 1
ATOM 2877 O O . ARG A 1 363 ? -12.320 -14.045 -8.905 1.00 97.75 363 ARG A O 1
ATOM 2884 N N . ALA A 1 364 ? -10.424 -12.880 -9.146 1.00 98.31 364 ALA A N 1
ATOM 2885 C CA . ALA A 1 364 ? -11.070 -11.588 -8.899 1.00 98.31 364 ALA A CA 1
ATOM 2886 C C . ALA A 1 364 ? -12.205 -11.326 -9.907 1.00 98.31 364 ALA A C 1
ATOM 2888 O O . ALA A 1 364 ? -13.329 -11.049 -9.500 1.00 98.31 364 ALA A O 1
ATOM 2889 N N . PHE A 1 365 ? -11.953 -11.506 -11.207 1.00 98.19 365 PHE A N 1
ATOM 2890 C CA . PHE A 1 365 ? -12.947 -11.268 -12.269 1.00 98.19 365 PHE A CA 1
ATOM 2891 C C . PHE A 1 365 ? -14.100 -12.277 -12.313 1.00 98.19 365 PHE A C 1
ATOM 2893 O O . PHE A 1 365 ? -15.165 -11.972 -12.854 1.00 98.19 365 PHE A O 1
ATOM 2900 N N . LYS A 1 366 ? -13.909 -13.467 -11.743 1.00 97.31 366 LYS A N 1
ATOM 2901 C CA . LYS A 1 366 ? -14.967 -14.468 -11.595 1.00 97.31 366 LYS A CA 1
ATOM 2902 C C . LYS A 1 366 ? -15.981 -14.079 -10.518 1.00 97.31 366 LYS A C 1
ATOM 2904 O O . LYS A 1 366 ? -17.165 -14.367 -10.664 1.00 97.31 366 LYS A O 1
ATOM 2909 N N . HIS A 1 367 ? -15.522 -13.440 -9.443 1.00 97.81 367 HIS A N 1
ATOM 2910 C CA . HIS A 1 367 ? -16.341 -13.180 -8.254 1.00 97.81 367 HIS A CA 1
ATOM 2911 C C . HIS A 1 367 ? -16.714 -11.706 -8.055 1.00 97.81 367 HIS A C 1
ATOM 2913 O O . HIS A 1 367 ? -17.615 -11.408 -7.272 1.00 97.81 367 HIS A O 1
ATOM 2919 N N . LEU A 1 368 ? -16.047 -10.778 -8.740 1.00 97.50 368 LEU A N 1
ATOM 2920 C CA . LEU A 1 368 ? -16.288 -9.342 -8.641 1.00 97.50 368 LEU A CA 1
ATOM 2921 C C . LEU A 1 368 ? -16.728 -8.767 -9.991 1.00 97.50 368 LEU A C 1
ATOM 2923 O O . LEU A 1 368 ? -16.282 -9.232 -11.042 1.00 97.50 368 LEU A O 1
ATOM 2927 N N . PRO A 1 369 ? -17.577 -7.725 -9.987 1.00 95.94 369 PRO A N 1
ATOM 2928 C CA . PRO A 1 369 ? -17.885 -7.003 -11.210 1.00 95.94 369 PRO A CA 1
ATOM 2929 C C . PRO A 1 369 ? -16.653 -6.225 -11.699 1.00 95.94 369 PRO A C 1
ATOM 2931 O O . PRO A 1 369 ? -15.789 -5.837 -10.913 1.00 95.94 369 PRO A O 1
ATOM 2934 N N . VAL A 1 370 ? -16.583 -5.967 -13.006 1.00 94.38 370 VAL A N 1
ATOM 2935 C CA . VAL A 1 370 ? -15.430 -5.313 -13.663 1.00 94.38 370 VAL A CA 1
ATOM 2936 C C . VAL A 1 370 ? -15.134 -3.921 -13.095 1.00 94.38 370 VAL A C 1
ATOM 2938 O O . VAL A 1 370 ? -13.984 -3.488 -13.069 1.00 94.38 370 VAL A O 1
ATOM 2941 N N . ASP A 1 371 ? -16.163 -3.224 -12.618 1.00 94.75 371 ASP A N 1
ATOM 2942 C CA . ASP A 1 371 ? -16.068 -1.895 -12.019 1.00 94.75 371 ASP A CA 1
ATOM 2943 C C . ASP A 1 371 ? -15.658 -1.914 -10.536 1.00 94.75 371 ASP A C 1
ATOM 2945 O O . ASP A 1 371 ? -15.438 -0.850 -9.951 1.00 94.75 371 ASP A O 1
ATOM 2949 N N . ALA A 1 372 ? -15.516 -3.096 -9.920 1.00 97.50 372 ALA A N 1
ATOM 2950 C CA . ALA A 1 372 ? -15.023 -3.205 -8.556 1.00 97.50 372 ALA A CA 1
ATOM 2951 C C . ALA A 1 372 ? -13.617 -2.583 -8.443 1.00 97.50 372 ALA A C 1
ATOM 2953 O O . ALA A 1 372 ? -12.779 -2.813 -9.319 1.00 97.50 372 ALA A O 1
ATOM 2954 N N . PRO A 1 373 ? -13.322 -1.847 -7.354 1.00 98.0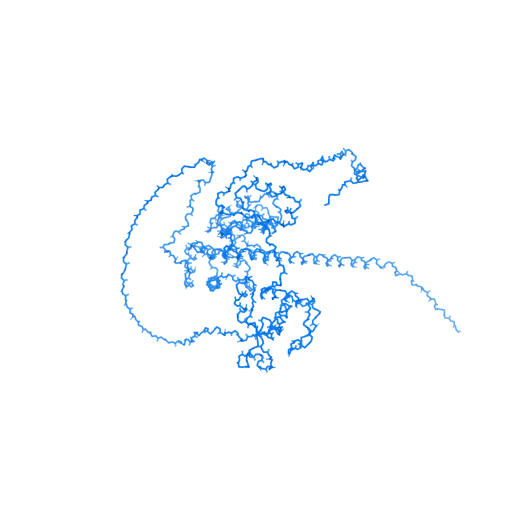6 373 PRO A N 1
ATOM 2955 C CA . PRO A 1 373 ? -12.022 -1.216 -7.122 1.00 98.06 373 PRO A CA 1
ATOM 2956 C C . PRO A 1 373 ? -10.808 -2.117 -7.394 1.00 98.06 373 PRO A C 1
ATOM 2958 O O . PRO A 1 373 ? -9.892 -1.721 -8.115 1.00 98.06 373 PRO A O 1
ATOM 2961 N N . LEU A 1 374 ? -10.832 -3.359 -6.893 1.00 98.44 374 LEU A N 1
ATOM 2962 C CA . LEU A 1 374 ? -9.759 -4.332 -7.109 1.00 98.44 374 LEU A CA 1
ATOM 2963 C C . LEU A 1 374 ? -9.610 -4.732 -8.583 1.00 98.44 374 LEU A C 1
ATOM 2965 O O . LEU A 1 374 ? -8.498 -4.720 -9.105 1.00 98.44 374 LEU A O 1
ATOM 2969 N N . CYS A 1 375 ? -10.710 -5.034 -9.276 1.00 98.56 375 CYS A N 1
ATOM 2970 C CA . CYS A 1 375 ? -10.687 -5.373 -10.702 1.00 98.56 375 CYS A CA 1
ATOM 2971 C C . CYS A 1 375 ? -10.181 -4.208 -11.557 1.00 98.56 375 CYS A C 1
ATOM 2973 O O . CYS A 1 375 ? -9.327 -4.411 -12.420 1.00 98.56 375 CYS A O 1
ATOM 2975 N N . ARG A 1 376 ? -10.644 -2.980 -11.282 1.00 98.00 376 ARG A N 1
ATOM 2976 C CA . ARG A 1 376 ? -10.153 -1.768 -11.954 1.00 98.00 376 ARG A CA 1
ATOM 2977 C C . ARG A 1 376 ? -8.656 -1.579 -11.733 1.00 98.00 376 ARG A C 1
ATOM 2979 O O . ARG A 1 376 ? -7.951 -1.264 -12.687 1.00 98.00 376 ARG A O 1
ATOM 2986 N N . TRP A 1 377 ? -8.164 -1.807 -10.515 1.00 98.12 377 TRP A N 1
ATOM 2987 C CA . TRP A 1 377 ? -6.736 -1.707 -10.219 1.00 98.12 377 TRP A CA 1
ATOM 2988 C C . TRP A 1 377 ? -5.913 -2.745 -10.980 1.00 98.12 377 TRP A C 1
ATOM 2990 O O . TRP A 1 377 ? -4.936 -2.386 -11.629 1.00 98.12 377 TRP A O 1
ATOM 3000 N N . ILE A 1 378 ? -6.331 -4.014 -10.954 1.00 98.38 378 ILE A N 1
ATOM 3001 C CA . ILE A 1 378 ? -5.671 -5.090 -11.703 1.00 98.38 378 ILE A CA 1
ATOM 3002 C C . ILE A 1 378 ? -5.599 -4.727 -13.192 1.00 98.38 378 ILE A C 1
ATOM 3004 O O . ILE A 1 378 ? -4.537 -4.812 -13.800 1.00 98.38 378 ILE A O 1
ATOM 3008 N N . VAL A 1 379 ? -6.697 -4.243 -13.770 1.00 97.38 379 VAL A N 1
ATOM 3009 C CA . VAL A 1 379 ? -6.735 -3.793 -15.166 1.00 97.38 379 VAL A CA 1
ATOM 3010 C C . VAL A 1 379 ? -5.781 -2.625 -15.427 1.00 97.38 379 VAL A C 1
ATOM 3012 O O . VAL A 1 379 ? -5.074 -2.657 -16.433 1.00 97.38 379 VAL A O 1
ATOM 3015 N N . ILE A 1 380 ? -5.697 -1.632 -14.533 1.00 96.00 380 ILE A N 1
ATOM 3016 C CA . ILE A 1 380 ? -4.715 -0.541 -14.640 1.00 96.00 380 ILE A CA 1
ATOM 3017 C C . ILE A 1 380 ? -3.302 -1.123 -14.672 1.00 96.00 380 ILE A C 1
ATOM 3019 O O . ILE A 1 380 ? -2.590 -0.900 -15.643 1.00 96.00 380 ILE A O 1
ATOM 3023 N N . VAL A 1 381 ? -2.913 -1.916 -13.673 1.00 96.12 381 VAL A N 1
ATOM 3024 C CA . VAL A 1 381 ? -1.556 -2.476 -13.568 1.00 96.12 381 VAL A CA 1
ATOM 3025 C C . VAL A 1 381 ? -1.182 -3.265 -14.826 1.00 96.12 381 VAL A C 1
ATOM 3027 O O . VAL A 1 381 ? -0.164 -2.986 -15.461 1.00 96.12 381 VAL A O 1
ATOM 3030 N N . PHE A 1 382 ? -2.043 -4.191 -15.251 1.00 95.62 382 PHE A N 1
ATOM 3031 C CA . PHE A 1 382 ? -1.793 -5.026 -16.427 1.00 95.62 382 PHE A CA 1
ATOM 3032 C C . PHE A 1 382 ? -1.817 -4.251 -17.749 1.00 95.62 382 PHE A C 1
ATOM 3034 O O . PHE A 1 382 ? -1.281 -4.724 -18.748 1.00 95.62 382 PHE A O 1
ATOM 3041 N N . SER A 1 383 ? -2.392 -3.051 -17.793 1.00 94.19 383 SER A N 1
ATOM 3042 C CA . SER A 1 383 ? -2.352 -2.224 -19.004 1.00 94.19 383 SER A CA 1
ATOM 3043 C C . SER A 1 383 ? -0.983 -1.584 -19.242 1.00 94.19 383 SER A C 1
ATOM 3045 O O . SER A 1 383 ? -0.631 -1.345 -20.397 1.00 94.19 383 SER A O 1
ATOM 3047 N N . TYR A 1 384 ? -0.207 -1.339 -18.180 1.00 92.25 384 TYR A N 1
ATOM 3048 C CA . TYR A 1 384 ? 1.102 -0.679 -18.264 1.00 92.25 384 TYR A CA 1
ATOM 3049 C C . TYR A 1 384 ? 2.285 -1.634 -18.091 1.00 92.25 384 TYR A C 1
ATOM 3051 O O . TYR A 1 384 ? 3.314 -1.415 -18.726 1.00 92.25 384 TYR A O 1
ATOM 3059 N N . ASP A 1 385 ? 2.150 -2.666 -17.254 1.00 89.12 385 ASP A N 1
ATOM 3060 C CA . ASP A 1 385 ? 3.284 -3.499 -16.826 1.00 89.12 385 ASP A CA 1
ATOM 3061 C C . ASP A 1 385 ? 3.255 -4.927 -17.403 1.00 89.12 385 ASP A C 1
ATOM 3063 O O . ASP A 1 385 ? 4.239 -5.662 -17.354 1.00 89.12 385 ASP A O 1
ATOM 3067 N N . TRP A 1 386 ? 2.143 -5.331 -18.030 1.00 90.12 386 TRP A N 1
ATOM 3068 C CA . TRP A 1 386 ? 2.060 -6.650 -18.654 1.00 90.12 386 TRP A CA 1
ATOM 3069 C C . TRP A 1 386 ? 2.786 -6.692 -20.007 1.00 90.12 386 TRP A C 1
ATOM 3071 O O . TRP A 1 386 ? 2.319 -6.155 -21.027 1.00 90.12 386 TRP A O 1
ATOM 3081 N N . ASP A 1 387 ? 3.925 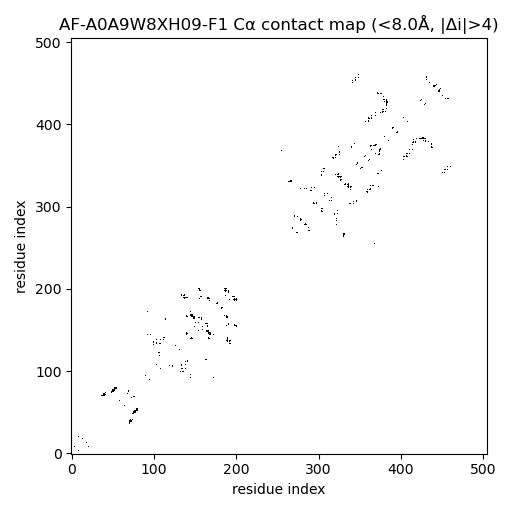-7.385 -20.007 1.00 84.94 387 ASP A N 1
ATOM 3082 C CA . ASP A 1 387 ? 4.741 -7.674 -21.185 1.00 84.94 387 ASP A CA 1
ATOM 3083 C C . ASP A 1 387 ? 4.109 -8.775 -22.055 1.00 84.94 387 ASP A C 1
ATOM 3085 O O . ASP A 1 387 ? 4.298 -9.976 -21.838 1.00 84.94 387 ASP A O 1
ATOM 3089 N N . LEU A 1 388 ? 3.371 -8.349 -23.083 1.00 78.81 388 LEU A N 1
ATOM 3090 C CA . LEU A 1 388 ? 2.745 -9.246 -24.056 1.00 78.81 388 LEU A CA 1
ATOM 3091 C C . LEU A 1 388 ? 3.774 -10.028 -24.887 1.00 78.81 388 LEU A C 1
ATOM 3093 O O . LEU A 1 388 ? 3.458 -11.113 -25.366 1.00 78.81 388 LEU A O 1
ATOM 3097 N N . VAL A 1 389 ? 5.007 -9.528 -25.042 1.00 80.19 389 VAL A N 1
ATOM 3098 C CA . VAL A 1 389 ? 6.026 -10.189 -25.875 1.00 80.19 389 VAL A CA 1
ATOM 3099 C C . VAL A 1 389 ? 6.458 -11.509 -25.241 1.00 80.19 389 VAL A C 1
ATOM 3101 O O . VAL A 1 389 ? 6.618 -12.511 -25.938 1.00 80.19 389 VAL A O 1
ATOM 3104 N N . LYS A 1 390 ? 6.584 -11.545 -23.910 1.00 80.81 390 LYS A N 1
ATOM 3105 C CA . LYS A 1 390 ? 6.897 -12.775 -23.162 1.00 80.81 390 LYS A CA 1
ATOM 3106 C C . LYS A 1 390 ? 5.743 -13.779 -23.146 1.00 80.81 390 LYS A C 1
ATOM 3108 O O . LYS A 1 390 ? 5.988 -14.972 -22.991 1.00 80.81 390 LYS A O 1
ATOM 3113 N N . GLY A 1 391 ? 4.504 -13.307 -23.297 1.00 75.06 391 GLY A N 1
ATOM 3114 C CA . GLY A 1 391 ? 3.297 -14.139 -23.276 1.00 75.06 391 GLY A CA 1
ATOM 3115 C C . GLY A 1 391 ? 3.105 -15.012 -24.519 1.00 75.06 391 GLY A C 1
ATOM 3116 O O . GLY A 1 391 ? 2.367 -15.993 -24.457 1.00 75.06 391 GLY A O 1
ATOM 3117 N N . GLY A 1 392 ? 3.798 -14.698 -25.616 1.00 84.81 392 GLY A N 1
ATOM 3118 C CA . GLY A 1 392 ? 3.593 -15.345 -26.908 1.00 84.81 392 GLY A CA 1
ATOM 3119 C C . GLY A 1 392 ? 2.447 -14.720 -27.705 1.00 84.81 392 GLY A C 1
ATOM 3120 O O . GLY A 1 392 ? 1.883 -13.696 -27.328 1.00 84.81 392 GLY A O 1
ATOM 3121 N N . ASP A 1 393 ? 2.139 -15.321 -28.853 1.00 86.38 393 ASP A N 1
ATOM 3122 C CA . ASP A 1 393 ? 0.979 -14.920 -29.647 1.00 86.38 393 ASP A CA 1
ATOM 3123 C C . ASP A 1 393 ? -0.342 -15.332 -28.972 1.00 86.38 393 ASP A C 1
ATOM 3125 O O . ASP A 1 393 ? -0.371 -16.011 -27.942 1.00 86.38 393 ASP A O 1
ATOM 3129 N N . TYR A 1 394 ? -1.454 -14.907 -29.572 1.00 83.88 394 TYR A N 1
ATOM 3130 C CA . TYR A 1 394 ? -2.797 -15.218 -29.090 1.00 83.88 394 TYR A CA 1
ATOM 3131 C C . TYR A 1 394 ? -3.018 -16.721 -28.867 1.00 83.88 394 TYR A C 1
ATOM 3133 O O . TYR A 1 394 ? -3.595 -17.099 -27.851 1.00 83.88 394 TYR A O 1
ATOM 3141 N N . ASN A 1 395 ? -2.527 -17.579 -29.767 1.00 88.88 395 ASN A N 1
ATOM 3142 C CA . ASN A 1 395 ? -2.746 -19.021 -29.673 1.00 88.88 395 ASN A CA 1
ATOM 3143 C C . ASN A 1 395 ? -2.019 -19.601 -28.461 1.00 88.88 395 ASN A C 1
ATOM 3145 O O . ASN A 1 395 ? -2.640 -20.294 -27.664 1.00 88.88 395 ASN A O 1
ATOM 3149 N N . LYS A 1 396 ? -0.748 -19.236 -28.251 1.00 90.38 396 LYS A N 1
ATOM 3150 C CA . LYS A 1 396 ? 0.007 -19.651 -27.056 1.00 90.38 396 LYS A CA 1
ATOM 3151 C C . LYS A 1 396 ? -0.644 -19.167 -25.768 1.00 90.38 396 LYS A C 1
ATOM 3153 O O . LYS A 1 396 ? -0.669 -19.896 -24.778 1.00 90.38 396 LYS A O 1
ATOM 3158 N N . PHE A 1 397 ? -1.167 -17.941 -25.773 1.00 89.06 397 PHE A N 1
ATOM 3159 C CA . PHE A 1 397 ? -1.881 -17.408 -24.622 1.00 89.06 397 PHE A CA 1
ATOM 3160 C C . PHE A 1 397 ? -3.156 -18.210 -24.337 1.00 89.06 397 PHE A C 1
ATOM 3162 O O . PHE A 1 397 ? -3.386 -18.578 -23.189 1.00 89.06 397 PHE A O 1
ATOM 3169 N N . VAL A 1 398 ? -3.966 -18.513 -25.353 1.00 87.69 398 VAL A N 1
ATOM 3170 C CA . VAL A 1 398 ? -5.194 -19.306 -25.190 1.00 87.69 398 VAL A CA 1
ATOM 3171 C C . VAL A 1 398 ? -4.879 -20.737 -24.758 1.00 87.69 398 VAL A C 1
ATOM 3173 O O . VAL A 1 398 ? -5.487 -21.218 -23.810 1.00 87.69 398 VAL A O 1
ATOM 3176 N N . GLU A 1 399 ? -3.895 -21.392 -25.378 1.00 91.44 399 GLU A N 1
ATOM 3177 C CA . GLU A 1 399 ? -3.458 -22.747 -25.017 1.00 91.44 399 GLU A CA 1
ATOM 3178 C C . GLU A 1 399 ? -2.987 -22.825 -23.561 1.00 91.44 399 GLU A C 1
ATOM 3180 O O . GLU A 1 399 ? -3.387 -23.728 -22.829 1.00 91.44 399 GLU A O 1
ATOM 3185 N N . LYS A 1 400 ? -2.190 -21.847 -23.107 1.00 92.44 400 LYS A N 1
ATOM 3186 C CA . LYS A 1 400 ? -1.723 -21.774 -21.715 1.00 92.44 400 LYS A CA 1
ATOM 3187 C C . LYS A 1 400 ? -2.871 -21.596 -20.712 1.00 92.44 400 LYS A C 1
ATOM 3189 O O . LYS A 1 400 ? -2.727 -21.975 -19.556 1.00 92.44 400 LYS A O 1
ATOM 3194 N N . ASN A 1 401 ? -3.982 -20.997 -21.137 1.00 91.88 401 ASN A N 1
ATOM 3195 C CA . ASN A 1 401 ? -5.078 -20.562 -20.273 1.00 91.88 401 ASN A CA 1
ATOM 3196 C C . ASN A 1 401 ? -6.409 -21.265 -20.603 1.00 91.88 401 ASN A C 1
ATOM 3198 O O . ASN A 1 401 ? -7.476 -20.733 -20.298 1.00 91.88 401 ASN A O 1
ATOM 3202 N N . VAL A 1 402 ? -6.358 -22.444 -21.232 1.00 92.94 402 VAL A N 1
ATOM 3203 C CA . VAL A 1 402 ? -7.549 -23.168 -21.711 1.00 92.94 402 VAL A CA 1
ATOM 3204 C C . VAL A 1 402 ? -8.490 -23.593 -20.579 1.00 92.94 402 VAL A C 1
ATOM 3206 O O . VAL A 1 402 ? -9.703 -23.619 -20.768 1.00 92.94 402 VAL A O 1
ATOM 3209 N N . ASP A 1 403 ? -7.944 -23.852 -19.389 1.00 95.50 403 ASP A N 1
ATOM 3210 C CA . ASP A 1 403 ? -8.702 -24.285 -18.209 1.00 95.50 403 ASP A CA 1
ATOM 3211 C C . ASP A 1 403 ? -9.315 -23.117 -17.414 1.00 95.50 403 ASP A C 1
ATOM 3213 O O . ASP A 1 403 ? -9.961 -23.322 -16.381 1.00 95.50 403 ASP A O 1
ATOM 3217 N N . LEU A 1 404 ? -9.104 -21.874 -17.859 1.00 95.31 404 LEU A N 1
ATOM 3218 C CA . LEU A 1 404 ? -9.621 -20.692 -17.179 1.00 95.31 404 LEU A CA 1
ATOM 3219 C C . LEU A 1 404 ? -11.079 -20.419 -17.532 1.00 95.31 404 LEU A C 1
ATOM 3221 O O . LEU A 1 404 ? -11.553 -20.722 -18.623 1.00 95.31 404 LEU A O 1
ATOM 3225 N N . ASP A 1 405 ? -11.788 -19.772 -16.605 1.00 95.44 405 ASP A N 1
ATOM 3226 C CA . ASP A 1 405 ? -13.159 -19.326 -16.840 1.00 95.44 405 ASP A CA 1
ATOM 3227 C C . ASP A 1 405 ? -13.192 -18.310 -18.006 1.00 95.44 405 ASP A C 1
ATOM 3229 O O . ASP A 1 405 ? -12.640 -17.208 -17.877 1.00 95.44 405 ASP A O 1
ATOM 3233 N N . PRO A 1 406 ? -13.821 -18.646 -19.151 1.00 93.62 406 PRO A N 1
ATOM 3234 C CA . PRO A 1 406 ? -13.714 -17.838 -20.364 1.00 93.62 406 PRO A CA 1
ATOM 3235 C C . PRO A 1 406 ? -14.404 -16.481 -20.215 1.00 93.62 406 PRO A C 1
ATOM 3237 O O . PRO A 1 406 ? -13.989 -15.501 -20.841 1.00 93.62 406 PRO A O 1
ATOM 3240 N N . LEU A 1 407 ? -15.436 -16.390 -19.370 1.00 94.62 407 LEU A N 1
ATOM 3241 C CA . LEU A 1 407 ? -16.145 -15.142 -19.116 1.00 94.62 407 LEU A CA 1
ATOM 3242 C C . LEU A 1 407 ? -15.289 -14.197 -18.266 1.00 94.62 407 LEU A C 1
ATOM 3244 O O . LEU A 1 407 ? -15.135 -13.030 -18.627 1.00 94.62 407 LEU A O 1
ATOM 3248 N N . ALA A 1 408 ? -14.699 -14.687 -17.174 1.00 96.50 408 ALA A N 1
ATOM 3249 C CA . ALA A 1 408 ? -13.790 -13.912 -16.334 1.00 96.50 408 ALA A CA 1
ATOM 3250 C C . ALA A 1 408 ? -12.546 -13.458 -17.115 1.00 96.50 408 ALA A C 1
ATOM 3252 O O . ALA A 1 408 ? -12.156 -12.292 -17.026 1.00 96.50 408 ALA A O 1
ATOM 3253 N N . LEU A 1 409 ? -11.977 -14.344 -17.942 1.00 95.50 409 LEU A N 1
ATOM 3254 C CA . LEU A 1 409 ? -10.865 -14.012 -18.831 1.00 95.50 409 LEU A CA 1
ATOM 3255 C C . LEU A 1 409 ? -11.247 -12.918 -19.831 1.00 95.50 409 LEU A C 1
ATOM 3257 O O . LEU A 1 409 ? -10.512 -11.945 -19.985 1.00 95.50 409 LEU A O 1
ATOM 3261 N N . SER A 1 410 ? -12.424 -13.017 -20.452 1.00 93.44 410 SER A N 1
ATOM 3262 C CA . SER A 1 410 ? -12.920 -11.996 -21.383 1.00 93.44 410 SER A CA 1
ATOM 3263 C C . SER A 1 410 ? -13.144 -10.645 -20.696 1.00 93.44 410 SER A C 1
ATOM 3265 O O . SER A 1 410 ? -12.737 -9.616 -21.233 1.00 93.44 410 SER A O 1
ATOM 3267 N N . LYS A 1 411 ? -13.733 -10.633 -19.488 1.00 96.31 411 LYS A N 1
ATOM 3268 C CA . LYS A 1 411 ? -13.918 -9.423 -18.665 1.00 96.31 411 LYS A CA 1
ATOM 3269 C C . LYS A 1 411 ? -12.574 -8.740 -18.370 1.00 96.31 411 LYS A C 1
ATOM 3271 O O . LYS A 1 411 ? -12.451 -7.527 -18.543 1.00 96.31 411 LYS A O 1
ATOM 3276 N N . PHE A 1 412 ? -11.570 -9.521 -17.969 1.00 96.69 412 PHE A N 1
ATOM 3277 C CA . PHE A 1 412 ? -10.217 -9.033 -17.706 1.00 96.69 412 PHE A CA 1
ATOM 3278 C C . PHE A 1 412 ? -9.552 -8.460 -18.966 1.00 96.69 412 PHE A C 1
ATOM 3280 O O . PHE A 1 412 ? -9.125 -7.305 -18.961 1.00 96.69 412 PHE A O 1
ATOM 3287 N N . LEU A 1 413 ? -9.507 -9.232 -20.058 1.00 94.19 413 LEU A N 1
ATOM 3288 C CA . LEU A 1 413 ? -8.867 -8.819 -21.310 1.00 94.19 413 LEU A CA 1
ATOM 3289 C C . LEU A 1 413 ? -9.534 -7.584 -21.917 1.00 94.19 413 LEU A C 1
ATOM 3291 O O . LEU A 1 413 ? -8.836 -6.686 -22.383 1.00 94.19 413 LEU A O 1
ATOM 3295 N N . TYR A 1 414 ? -10.866 -7.505 -21.869 1.00 93.88 414 TYR A N 1
ATOM 3296 C CA . TYR A 1 414 ? -11.601 -6.319 -22.301 1.00 93.88 414 TYR A CA 1
ATOM 3297 C C . TYR A 1 414 ? -11.227 -5.094 -21.462 1.00 93.88 414 TYR A C 1
ATOM 3299 O O . TYR A 1 414 ? -10.964 -4.032 -22.019 1.00 93.88 414 TYR A O 1
ATOM 3307 N N . GLY A 1 415 ? -11.148 -5.238 -20.134 1.00 94.50 415 GLY A N 1
ATOM 3308 C CA . GLY A 1 415 ? -10.720 -4.155 -19.250 1.00 94.50 415 GLY A CA 1
ATOM 3309 C C . GLY A 1 415 ? -9.314 -3.652 -19.586 1.00 94.50 415 GLY A C 1
ATOM 3310 O O . GLY A 1 415 ? -9.109 -2.445 -19.718 1.00 94.50 415 GLY A O 1
ATOM 3311 N N . VAL A 1 416 ? -8.360 -4.569 -19.782 1.00 94.25 416 VAL A N 1
ATOM 3312 C CA . VAL A 1 416 ? -6.988 -4.223 -20.184 1.00 94.25 416 VAL A CA 1
ATOM 3313 C C . VAL A 1 416 ? -6.983 -3.516 -21.540 1.00 94.25 416 VAL A C 1
ATOM 3315 O O . VAL A 1 416 ? -6.390 -2.450 -21.670 1.00 94.25 416 VAL A O 1
ATOM 3318 N N . ALA A 1 417 ? -7.681 -4.057 -22.541 1.00 90.94 417 ALA A N 1
ATOM 3319 C CA . ALA A 1 417 ? -7.771 -3.454 -23.870 1.00 90.94 417 ALA A CA 1
ATOM 3320 C C . ALA A 1 417 ? -8.421 -2.061 -23.847 1.00 90.94 417 ALA A C 1
ATOM 3322 O O . ALA A 1 417 ? -8.009 -1.183 -24.597 1.00 90.94 417 ALA A O 1
ATOM 3323 N N . TYR A 1 418 ? -9.402 -1.842 -22.969 1.00 91.88 418 TYR A N 1
ATOM 3324 C CA . TYR A 1 418 ? -10.083 -0.557 -22.821 1.00 91.88 418 TYR A CA 1
ATOM 3325 C C . TYR A 1 418 ? -9.156 0.551 -22.301 1.00 91.88 418 TYR A C 1
ATOM 3327 O O . TYR A 1 418 ? -9.269 1.697 -22.730 1.00 91.88 418 TYR A O 1
ATOM 3335 N N . ILE A 1 419 ? -8.243 0.232 -21.375 1.00 90.44 419 ILE A N 1
ATOM 3336 C CA . ILE A 1 419 ? -7.275 1.209 -20.854 1.00 90.44 419 ILE A CA 1
ATOM 3337 C C . ILE A 1 419 ? -6.064 1.358 -21.778 1.00 90.44 419 ILE A C 1
ATOM 3339 O O . ILE A 1 419 ? -5.499 2.448 -21.881 1.00 90.44 419 ILE A O 1
ATOM 3343 N N . ARG A 1 420 ? -5.634 0.268 -22.416 1.00 87.06 420 ARG A N 1
ATOM 3344 C CA . ARG A 1 420 ? -4.399 0.220 -23.194 1.00 87.06 420 ARG A CA 1
ATOM 3345 C C . ARG A 1 420 ? -4.568 0.923 -24.544 1.00 87.06 420 ARG A C 1
ATOM 3347 O O . ARG A 1 420 ? -4.959 0.328 -25.539 1.00 87.06 420 ARG A O 1
ATOM 3354 N N . ASP A 1 421 ? -4.193 2.194 -24.582 1.00 76.12 421 ASP A N 1
ATOM 3355 C CA . ASP A 1 421 ? -3.922 2.970 -25.796 1.00 76.12 421 ASP A CA 1
ATOM 3356 C C . ASP A 1 421 ? -2.616 2.463 -26.468 1.00 76.12 421 ASP A C 1
ATOM 3358 O O . ASP A 1 421 ? -1.657 2.151 -25.748 1.00 76.12 421 ASP A O 1
ATOM 3362 N N . PRO A 1 422 ? -2.492 2.394 -27.810 1.00 61.84 422 PRO A N 1
ATOM 3363 C CA . PRO A 1 422 ? -1.201 2.230 -28.494 1.00 61.84 422 PRO A CA 1
ATOM 3364 C C . PRO A 1 422 ? -0.087 3.194 -28.027 1.00 61.84 422 PRO A C 1
ATOM 3366 O O . PRO A 1 422 ? 1.094 2.900 -28.228 1.00 61.84 422 PRO A O 1
ATOM 3369 N N . TYR A 1 423 ? -0.422 4.313 -27.377 1.00 55.72 423 TYR A N 1
ATOM 3370 C CA . TYR A 1 423 ? 0.540 5.249 -26.781 1.00 55.72 423 TYR A CA 1
ATOM 3371 C C . TYR A 1 423 ? 0.747 5.095 -25.272 1.00 55.72 423 TYR A C 1
ATOM 3373 O O . TYR A 1 423 ? 1.437 5.927 -24.678 1.00 55.72 423 TYR A O 1
ATOM 3381 N N . THR A 1 424 ? 0.197 4.047 -24.651 1.00 68.38 424 THR A N 1
ATOM 3382 C CA . THR A 1 424 ? 0.361 3.757 -23.220 1.00 68.38 424 THR A CA 1
ATOM 3383 C C . THR A 1 424 ? 1.837 3.491 -22.925 1.00 68.38 424 THR A C 1
ATOM 3385 O O . THR A 1 424 ? 2.351 2.386 -23.085 1.00 68.38 424 THR A O 1
ATOM 3388 N N . LYS A 1 425 ? 2.548 4.551 -22.548 1.00 71.88 425 LYS A N 1
ATOM 3389 C CA . LYS A 1 425 ? 3.949 4.562 -22.126 1.00 71.88 425 LYS A CA 1
ATOM 3390 C C . LYS A 1 425 ? 3.993 4.931 -20.647 1.00 71.88 425 LYS A C 1
ATOM 3392 O O . LYS A 1 425 ? 3.089 5.593 -20.148 1.00 71.88 425 LYS A O 1
ATOM 3397 N N . GLY A 1 426 ? 5.066 4.543 -19.966 1.00 69.00 426 GLY A N 1
ATOM 3398 C CA . GLY A 1 426 ? 5.346 4.993 -18.599 1.00 69.00 426 GLY A CA 1
ATOM 3399 C C . GLY A 1 426 ? 5.511 3.880 -17.570 1.00 69.00 426 GLY A C 1
ATOM 3400 O O . GLY A 1 426 ? 5.980 4.171 -16.477 1.00 69.00 426 GLY A O 1
ATOM 3401 N N . GLY A 1 427 ? 5.197 2.624 -17.914 1.00 87.38 427 GLY A N 1
ATOM 3402 C CA . GLY A 1 427 ? 5.399 1.477 -17.020 1.00 87.38 427 GLY A CA 1
ATOM 3403 C C . GLY A 1 427 ? 4.797 1.709 -15.631 1.00 87.38 427 GLY A C 1
ATOM 3404 O O . GLY A 1 427 ? 3.717 2.287 -15.501 1.00 87.38 427 GLY A O 1
ATOM 3405 N N . ILE A 1 428 ? 5.529 1.307 -14.596 1.00 88.25 428 ILE A N 1
ATOM 3406 C CA . ILE A 1 428 ? 5.104 1.393 -13.194 1.00 88.25 428 ILE A CA 1
ATOM 3407 C C . ILE A 1 428 ? 4.855 2.840 -12.697 1.00 88.25 428 ILE A C 1
ATOM 3409 O O . ILE A 1 428 ? 3.992 3.058 -11.849 1.00 88.25 428 ILE A O 1
ATOM 3413 N N . GLU A 1 429 ? 5.509 3.852 -13.280 1.00 89.88 429 GLU A N 1
ATOM 3414 C CA . GLU A 1 429 ? 5.280 5.271 -12.940 1.00 89.88 429 GLU A CA 1
ATOM 3415 C C . GLU A 1 429 ? 3.876 5.728 -13.349 1.00 89.88 429 GLU A C 1
ATOM 3417 O O . GLU A 1 429 ? 3.169 6.399 -12.597 1.00 89.88 429 GLU A O 1
ATOM 3422 N N . ALA A 1 430 ? 3.421 5.300 -14.527 1.00 91.69 430 ALA A N 1
ATOM 3423 C CA . ALA A 1 430 ? 2.065 5.592 -14.973 1.00 91.69 430 ALA A CA 1
ATOM 3424 C C . ALA A 1 430 ? 1.010 4.844 -14.140 1.00 91.69 430 ALA A C 1
ATOM 3426 O O . ALA A 1 430 ? -0.070 5.380 -13.897 1.00 91.69 430 ALA A O 1
ATOM 3427 N N . VAL A 1 431 ? 1.330 3.647 -13.634 1.00 93.88 431 VAL A N 1
ATOM 3428 C CA . VAL A 1 431 ? 0.479 2.934 -12.664 1.00 93.88 431 VAL A CA 1
ATOM 3429 C C . VAL A 1 431 ? 0.337 3.753 -11.374 1.00 93.88 431 VAL A C 1
ATOM 3431 O O . VAL A 1 431 ? -0.775 3.932 -10.872 1.00 93.88 431 VAL A O 1
ATOM 3434 N N . LEU A 1 432 ? 1.435 4.316 -10.862 1.00 95.12 432 LEU A N 1
ATOM 3435 C CA . LEU A 1 432 ? 1.448 5.112 -9.630 1.00 95.12 432 LEU A CA 1
ATOM 3436 C C . LEU A 1 432 ? 0.673 6.434 -9.742 1.00 95.12 432 LEU A C 1
ATOM 3438 O O . LEU A 1 432 ? 0.051 6.885 -8.775 1.00 95.12 432 LEU A O 1
ATOM 3442 N N . GLN A 1 433 ? 0.651 7.053 -10.923 1.00 94.00 433 GLN A N 1
ATOM 3443 C CA . GLN A 1 433 ? -0.167 8.245 -11.179 1.00 94.00 433 GLN A CA 1
ATOM 3444 C C . GLN A 1 433 ? -1.669 7.969 -11.026 1.00 94.00 433 GLN A C 1
ATOM 3446 O O . GLN A 1 433 ? -2.427 8.862 -10.652 1.00 94.00 433 GLN A O 1
ATOM 3451 N N . ARG A 1 434 ? -2.087 6.718 -11.242 1.00 95.56 434 ARG A N 1
ATOM 3452 C CA . ARG A 1 434 ? -3.484 6.273 -11.174 1.00 95.56 434 ARG A CA 1
ATOM 3453 C C . ARG A 1 434 ? -3.838 5.587 -9.852 1.00 95.56 434 ARG A C 1
ATOM 3455 O O . ARG A 1 434 ? -4.930 5.043 -9.716 1.00 95.56 434 ARG A O 1
ATOM 3462 N N . PHE A 1 435 ? -2.942 5.633 -8.861 1.00 96.31 435 PHE A N 1
ATOM 3463 C CA . PHE A 1 435 ? -3.086 4.955 -7.564 1.00 96.31 435 PHE A CA 1
ATOM 3464 C C . PHE A 1 435 ? -4.412 5.267 -6.853 1.00 96.31 435 PHE A C 1
ATOM 3466 O O . PHE A 1 435 ? -5.031 4.371 -6.280 1.00 96.31 435 PHE A O 1
ATOM 3473 N N . TYR A 1 436 ? -4.869 6.521 -6.933 1.00 96.19 436 TYR A N 1
ATOM 3474 C CA . TYR A 1 436 ? -6.095 6.993 -6.282 1.00 96.19 436 TYR A CA 1
ATOM 3475 C C . TYR A 1 436 ? -7.387 6.688 -7.056 1.00 96.19 436 TYR A C 1
ATOM 3477 O O . TYR A 1 436 ? -8.462 6.759 -6.475 1.00 96.19 436 TYR A O 1
ATOM 3485 N N . GLU A 1 437 ? -7.331 6.341 -8.348 1.00 96.00 437 GLU A N 1
ATOM 3486 C CA . GLU A 1 437 ? -8.531 6.256 -9.208 1.00 96.00 437 GLU A CA 1
ATOM 3487 C C . GLU A 1 437 ? -9.526 5.151 -8.828 1.00 96.00 437 GLU A C 1
ATOM 3489 O O . GLU A 1 437 ? -10.667 5.125 -9.310 1.00 96.00 437 GLU A O 1
ATOM 3494 N N . VAL A 1 438 ? -9.064 4.196 -8.028 1.00 96.50 438 VAL A N 1
ATOM 3495 C CA . VAL A 1 438 ? -9.830 3.025 -7.599 1.00 96.50 438 VAL A CA 1
ATOM 3496 C C . VAL A 1 438 ? -10.392 3.176 -6.190 1.00 96.50 438 VAL A C 1
ATOM 3498 O O . VAL A 1 438 ? -11.185 2.337 -5.775 1.00 96.50 438 VAL A O 1
ATOM 3501 N N . HIS A 1 439 ? -10.028 4.238 -5.472 1.00 95.44 439 HIS A N 1
ATOM 3502 C CA . HIS A 1 439 ? -10.508 4.496 -4.120 1.00 95.44 439 HIS A CA 1
ATOM 3503 C C . HIS A 1 439 ? -11.617 5.539 -4.124 1.00 95.44 439 HIS A C 1
ATOM 3505 O O . HIS A 1 439 ? -11.554 6.527 -4.851 1.00 95.44 439 HIS A O 1
ATOM 3511 N N . ASP A 1 440 ? -12.626 5.319 -3.285 1.00 92.50 440 ASP A N 1
ATOM 3512 C CA . ASP A 1 440 ? -13.699 6.280 -3.040 1.00 92.50 440 ASP A CA 1
ATOM 3513 C C . ASP A 1 440 ? -13.600 6.756 -1.590 1.00 92.50 440 ASP A C 1
ATOM 3515 O O . ASP A 1 440 ? -14.071 6.097 -0.660 1.00 92.50 440 ASP A O 1
ATOM 3519 N N . HIS A 1 441 ? -12.891 7.865 -1.391 1.00 93.06 441 HIS A N 1
ATOM 3520 C CA . HIS A 1 441 ? -12.730 8.500 -0.091 1.00 93.06 441 HIS A CA 1
ATOM 3521 C C . HIS A 1 441 ? -12.776 10.023 -0.217 1.00 93.06 441 HIS A C 1
ATOM 3523 O O . HIS A 1 441 ? -12.281 10.616 -1.177 1.00 93.06 441 HIS A O 1
ATOM 3529 N N . SER A 1 442 ? -13.347 10.679 0.791 1.00 94.50 442 SER A N 1
ATOM 3530 C CA . SER A 1 442 ? -13.378 12.140 0.858 1.00 94.50 442 SER A CA 1
ATOM 3531 C C . SER A 1 442 ? -11.979 12.699 1.154 1.00 94.50 442 SER A C 1
ATOM 3533 O O . SER A 1 442 ? -11.290 12.136 2.011 1.00 94.50 442 SER A O 1
ATOM 3535 N N . PRO A 1 443 ? -11.566 13.822 0.538 1.00 94.88 443 PRO A N 1
ATOM 3536 C CA . PRO A 1 443 ? -10.308 14.485 0.877 1.00 94.88 443 PRO A CA 1
ATOM 3537 C C . PRO A 1 443 ? -10.206 14.794 2.379 1.00 94.88 443 PRO A C 1
ATOM 3539 O O . PRO A 1 443 ? -11.156 15.302 2.978 1.00 94.88 443 PRO A O 1
ATOM 3542 N N . GLY A 1 444 ? -9.063 14.478 2.988 1.00 92.56 444 GLY A N 1
ATOM 3543 C CA . GLY A 1 444 ? -8.797 14.642 4.420 1.00 92.56 444 GLY A CA 1
ATOM 3544 C C . GLY A 1 444 ? -9.402 13.566 5.331 1.00 92.56 444 GLY A C 1
ATOM 3545 O O . GLY A 1 444 ? -9.240 13.648 6.549 1.00 92.56 444 GLY A O 1
ATOM 3546 N N . SER A 1 445 ? -10.097 12.564 4.781 1.00 94.75 445 SER A N 1
ATOM 3547 C CA . SER A 1 445 ? -10.556 11.401 5.552 1.00 94.75 445 SER A CA 1
ATOM 3548 C C . SER A 1 445 ? -9.386 10.539 6.041 1.00 94.75 445 SER A C 1
ATOM 3550 O O . SER A 1 445 ? -8.256 10.652 5.564 1.00 94.75 445 SER A O 1
ATOM 3552 N N . ALA A 1 446 ? -9.654 9.647 6.999 1.00 92.88 446 ALA A N 1
ATOM 3553 C CA . ALA A 1 446 ? -8.645 8.701 7.467 1.00 92.88 446 ALA A CA 1
ATOM 3554 C C . ALA A 1 446 ? -8.160 7.791 6.324 1.00 92.88 446 ALA A C 1
ATOM 3556 O O . ALA A 1 446 ? -6.966 7.514 6.228 1.00 92.88 446 ALA A O 1
ATOM 3557 N N . GLU A 1 447 ? -9.073 7.371 5.447 1.00 94.69 447 GLU A N 1
ATOM 3558 C CA . GLU A 1 447 ? -8.782 6.593 4.245 1.00 94.69 447 GLU A CA 1
ATOM 3559 C C . GLU A 1 447 ? -7.918 7.380 3.248 1.00 94.69 447 GLU A C 1
ATOM 3561 O O . GLU A 1 447 ? -6.916 6.849 2.774 1.00 94.69 447 GLU A O 1
ATOM 3566 N N . ASP A 1 448 ? -8.231 8.656 2.995 1.00 95.69 448 ASP A N 1
ATOM 3567 C CA . ASP A 1 448 ? -7.434 9.531 2.119 1.00 95.69 448 ASP A CA 1
ATOM 3568 C C . ASP A 1 448 ? -5.997 9.681 2.632 1.00 95.69 448 ASP A C 1
ATOM 3570 O O . ASP A 1 448 ? -5.031 9.472 1.897 1.00 95.69 448 ASP A O 1
ATOM 3574 N N . ILE A 1 449 ? -5.842 9.926 3.935 1.00 94.69 449 ILE A N 1
ATOM 3575 C CA . ILE A 1 449 ? -4.533 10.027 4.586 1.00 94.69 449 ILE A CA 1
ATOM 3576 C C . ILE A 1 449 ? -3.750 8.710 4.454 1.00 94.69 449 ILE A C 1
ATOM 3578 O O . ILE A 1 449 ? -2.563 8.727 4.119 1.00 94.69 449 ILE A O 1
ATOM 3582 N N . GLN A 1 450 ? -4.394 7.560 4.684 1.00 94.31 450 GLN A N 1
ATOM 3583 C CA . GLN A 1 450 ? -3.759 6.248 4.505 1.00 94.31 450 GLN A CA 1
ATOM 3584 C C . GLN A 1 450 ? -3.334 6.017 3.053 1.00 94.31 450 GLN A C 1
ATOM 3586 O O . GLN A 1 450 ? -2.214 5.563 2.809 1.00 94.31 450 GLN A O 1
ATOM 3591 N N . CYS A 1 451 ? -4.189 6.371 2.094 1.00 96.44 451 CYS A N 1
ATOM 3592 C CA . CYS A 1 451 ? -3.899 6.238 0.675 1.00 96.44 451 CYS A CA 1
ATOM 3593 C C . CYS A 1 451 ? -2.716 7.126 0.262 1.00 96.44 451 CYS A C 1
ATOM 3595 O O . CYS A 1 451 ? -1.820 6.671 -0.450 1.00 96.44 451 CYS A O 1
ATOM 3597 N N . MET A 1 452 ? -2.655 8.361 0.771 1.00 96.88 452 MET A N 1
ATOM 3598 C CA . MET A 1 452 ? -1.529 9.270 0.557 1.00 96.88 452 MET A CA 1
ATOM 3599 C C . MET A 1 452 ? -0.212 8.717 1.103 1.00 96.88 452 MET A C 1
ATOM 3601 O O . MET A 1 452 ? 0.810 8.763 0.413 1.00 96.88 452 MET A O 1
ATOM 3605 N N . PHE A 1 453 ? -0.217 8.183 2.328 1.00 96.31 453 PHE A N 1
ATOM 3606 C CA . PHE A 1 453 ? 0.979 7.579 2.916 1.00 96.31 453 PHE A CA 1
ATOM 3607 C C . PHE A 1 453 ? 1.441 6.348 2.137 1.00 96.31 453 PHE A C 1
ATOM 3609 O O . PHE A 1 453 ? 2.635 6.217 1.868 1.00 96.31 453 PHE A O 1
ATOM 3616 N N . ALA A 1 454 ? 0.512 5.480 1.739 1.00 96.75 454 ALA A N 1
ATOM 3617 C CA . ALA A 1 454 ? 0.809 4.295 0.945 1.00 96.75 454 ALA A CA 1
ATOM 3618 C C . ALA A 1 454 ? 1.381 4.656 -0.433 1.00 96.75 454 ALA A C 1
ATOM 3620 O O . ALA A 1 454 ? 2.403 4.099 -0.832 1.00 96.75 454 ALA A O 1
ATOM 3621 N N . ARG A 1 455 ? 0.789 5.635 -1.132 1.00 97.00 455 ARG A N 1
ATOM 3622 C CA . ARG A 1 455 ? 1.304 6.110 -2.422 1.00 97.00 455 ARG A CA 1
ATOM 3623 C C . ARG A 1 455 ? 2.714 6.675 -2.285 1.00 97.00 455 ARG A C 1
ATOM 3625 O O . ARG A 1 455 ? 3.582 6.296 -3.060 1.00 97.00 455 ARG A O 1
ATOM 3632 N N . ARG A 1 456 ? 2.968 7.517 -1.276 1.00 96.44 456 ARG A N 1
ATOM 3633 C CA . ARG A 1 456 ? 4.313 8.060 -1.016 1.00 96.44 456 ARG A CA 1
ATOM 3634 C C . ARG A 1 456 ? 5.323 6.960 -0.677 1.00 96.44 456 ARG A C 1
ATOM 3636 O O . ARG A 1 456 ? 6.479 7.045 -1.071 1.00 96.44 456 ARG A O 1
ATOM 3643 N N . ALA A 1 457 ? 4.909 5.920 0.047 1.00 95.19 457 ALA A N 1
ATOM 3644 C CA . ALA A 1 457 ? 5.771 4.767 0.293 1.00 95.19 457 ALA A CA 1
ATOM 3645 C C . ALA A 1 457 ? 6.141 4.051 -1.018 1.00 95.19 457 ALA A C 1
ATOM 3647 O O . ALA A 1 457 ? 7.302 3.695 -1.199 1.00 95.19 457 ALA A O 1
ATOM 3648 N N . CYS A 1 458 ? 5.192 3.910 -1.947 1.00 96.19 458 CYS A N 1
ATOM 3649 C CA . CYS A 1 458 ? 5.445 3.348 -3.276 1.00 96.19 458 CYS A CA 1
ATOM 3650 C C . CYS A 1 458 ? 6.372 4.241 -4.122 1.00 96.19 458 CYS A C 1
ATOM 3652 O O . CYS A 1 458 ? 7.293 3.714 -4.741 1.00 96.19 458 CYS A O 1
ATOM 3654 N N . GLU A 1 459 ? 6.188 5.570 -4.094 1.00 96.00 459 GLU A N 1
ATOM 3655 C CA . GLU A 1 459 ? 7.099 6.544 -4.733 1.00 96.00 459 GLU A CA 1
ATOM 3656 C C . GLU A 1 459 ? 8.544 6.329 -4.250 1.00 96.00 459 GLU A C 1
ATOM 3658 O O . GLU A 1 459 ? 9.449 6.130 -5.057 1.00 96.00 459 GLU A O 1
ATOM 3663 N N . ASN A 1 460 ? 8.752 6.248 -2.931 1.00 94.75 460 ASN A N 1
ATOM 3664 C CA . ASN A 1 460 ? 10.084 6.032 -2.360 1.00 94.75 460 ASN A CA 1
ATOM 3665 C C . ASN A 1 460 ? 10.706 4.691 -2.796 1.00 94.75 460 ASN A C 1
ATOM 3667 O O . ASN A 1 460 ? 11.895 4.640 -3.106 1.00 94.75 460 ASN A O 1
ATOM 3671 N N . ILE A 1 461 ? 9.923 3.604 -2.834 1.00 94.19 461 ILE A N 1
ATOM 3672 C CA . ILE A 1 461 ? 10.404 2.281 -3.278 1.00 94.19 461 ILE A CA 1
ATOM 3673 C C . ILE A 1 461 ? 10.883 2.340 -4.734 1.00 94.19 461 ILE A C 1
ATOM 3675 O O . ILE A 1 461 ? 11.908 1.743 -5.085 1.00 94.19 461 ILE A O 1
ATOM 3679 N N . MET A 1 462 ? 10.160 3.071 -5.583 1.00 93.19 462 MET A N 1
ATOM 3680 C CA . MET A 1 462 ? 10.533 3.252 -6.982 1.00 93.19 462 MET A CA 1
ATOM 3681 C C . MET A 1 462 ? 11.819 4.066 -7.136 1.00 93.19 462 MET A C 1
ATOM 3683 O O . MET A 1 462 ? 12.728 3.627 -7.843 1.00 93.19 462 MET A O 1
ATOM 3687 N N . GLU A 1 463 ? 11.941 5.191 -6.429 1.00 93.75 463 GLU A N 1
ATOM 3688 C CA . GLU A 1 463 ? 13.156 6.017 -6.436 1.00 93.75 463 GLU A CA 1
ATOM 3689 C C . GLU A 1 463 ? 14.388 5.228 -5.954 1.00 93.75 463 GLU A C 1
ATOM 3691 O O . GLU A 1 463 ? 15.468 5.295 -6.554 1.00 93.75 463 GLU A O 1
ATOM 3696 N N . GLU A 1 464 ? 14.235 4.432 -4.891 1.00 93.94 464 GLU A N 1
ATOM 3697 C CA . GLU A 1 464 ? 15.301 3.569 -4.375 1.00 93.94 464 GLU A CA 1
ATOM 3698 C C . GLU A 1 464 ? 15.729 2.514 -5.404 1.00 93.94 464 GLU A C 1
ATOM 3700 O O . GLU A 1 464 ? 16.930 2.287 -5.601 1.00 93.94 464 GLU A O 1
ATOM 3705 N N . SER A 1 465 ? 14.766 1.907 -6.097 1.00 91.44 465 SER A N 1
ATOM 3706 C CA . SER A 1 465 ? 15.019 0.891 -7.124 1.00 91.44 465 SER A CA 1
ATOM 3707 C C . SER A 1 465 ? 15.747 1.474 -8.334 1.00 91.44 465 SER A C 1
ATOM 3709 O O . SER A 1 465 ? 16.760 0.921 -8.771 1.00 91.44 465 SER A O 1
ATOM 3711 N N . GLU A 1 466 ? 15.319 2.642 -8.817 1.00 92.00 466 GLU A N 1
ATOM 3712 C CA . GLU A 1 466 ? 15.987 3.350 -9.911 1.00 92.00 466 GLU A CA 1
ATOM 3713 C C . GLU A 1 466 ? 17.434 3.711 -9.537 1.00 92.00 466 GLU A C 1
ATOM 3715 O O . GLU A 1 466 ? 18.376 3.515 -10.318 1.00 92.00 466 GLU A O 1
ATOM 3720 N N . HIS A 1 467 ? 17.650 4.188 -8.309 1.00 93.12 467 HIS A N 1
ATOM 3721 C CA . HIS A 1 467 ? 18.986 4.504 -7.821 1.00 93.12 467 HIS A CA 1
ATOM 3722 C C . HIS A 1 467 ? 19.888 3.255 -7.750 1.00 93.12 467 HIS A C 1
ATOM 3724 O O . HIS A 1 467 ? 21.063 3.311 -8.139 1.00 93.12 467 HIS A O 1
ATOM 3730 N N . LEU A 1 468 ? 19.362 2.110 -7.297 1.00 92.81 468 LEU A N 1
ATOM 3731 C CA . LEU A 1 468 ? 20.092 0.837 -7.266 1.00 92.81 468 LEU A CA 1
ATOM 3732 C C . LEU A 1 468 ? 20.439 0.330 -8.672 1.00 92.81 468 LEU A C 1
ATOM 3734 O O . LEU A 1 468 ? 21.574 -0.106 -8.907 1.00 92.81 468 LEU A O 1
ATOM 3738 N N . GLU A 1 469 ? 19.519 0.440 -9.628 1.00 91.56 469 GLU A N 1
ATOM 3739 C CA . GLU A 1 469 ? 19.782 0.098 -11.025 1.00 91.56 469 GLU A CA 1
ATOM 3740 C C . GLU A 1 469 ? 20.863 0.985 -11.646 1.00 91.56 469 GLU A C 1
ATOM 3742 O O . GLU A 1 469 ? 21.812 0.485 -12.260 1.00 91.56 469 GLU A O 1
ATOM 3747 N N . ASN A 1 470 ? 20.763 2.303 -11.465 1.00 93.62 470 ASN A N 1
ATOM 3748 C CA . ASN A 1 470 ? 21.721 3.267 -12.003 1.00 93.62 470 ASN A CA 1
ATOM 3749 C C . ASN A 1 470 ? 23.120 3.061 -11.411 1.00 93.62 470 ASN A C 1
ATOM 3751 O O . ASN A 1 470 ? 24.131 3.129 -12.127 1.00 93.62 470 ASN A O 1
ATOM 3755 N N . LYS A 1 471 ? 23.198 2.723 -10.120 1.00 94.75 471 LYS A N 1
ATOM 3756 C CA . LYS A 1 471 ? 24.445 2.331 -9.455 1.00 94.75 471 LYS A CA 1
ATOM 3757 C C . LYS A 1 471 ? 25.024 1.044 -10.051 1.00 94.75 471 LYS A C 1
ATOM 3759 O O . LYS A 1 471 ? 26.232 0.984 -10.294 1.00 94.75 471 LYS A O 1
ATOM 3764 N N . SER A 1 472 ? 24.182 0.054 -10.342 1.00 94.31 472 SER A N 1
ATOM 3765 C CA . SER A 1 472 ? 24.589 -1.236 -10.920 1.00 94.31 472 SER A CA 1
ATOM 3766 C C . SER A 1 472 ? 25.090 -1.089 -12.363 1.00 94.31 472 SER A C 1
ATOM 3768 O O . SER A 1 472 ? 26.180 -1.564 -12.689 1.00 94.31 472 SER A O 1
ATOM 3770 N N . LYS A 1 473 ? 24.376 -0.327 -13.204 1.00 94.38 473 LYS A N 1
ATOM 3771 C CA . LYS A 1 473 ? 24.786 0.029 -14.578 1.00 94.38 473 LYS A CA 1
ATOM 3772 C C . LYS A 1 473 ? 26.110 0.804 -14.579 1.00 94.38 473 LYS A C 1
ATOM 3774 O O . LYS A 1 473 ? 27.023 0.501 -15.349 1.00 94.38 473 LYS A O 1
ATOM 3779 N N . SER A 1 474 ? 26.271 1.756 -13.658 1.00 93.69 474 SER A N 1
ATOM 3780 C CA . SER A 1 474 ? 27.520 2.514 -13.495 1.00 93.69 474 SER A CA 1
ATOM 3781 C C . SER A 1 474 ? 28.699 1.630 -13.075 1.00 93.69 474 SER A C 1
ATOM 3783 O O . SER A 1 474 ? 29.815 1.819 -13.567 1.00 93.69 474 SER A O 1
ATOM 3785 N N . ALA A 1 475 ? 28.477 0.653 -12.190 1.00 94.38 475 ALA A N 1
ATOM 3786 C CA . ALA A 1 475 ? 29.500 -0.307 -11.781 1.00 94.38 475 ALA A CA 1
ATOM 3787 C C . ALA A 1 475 ? 29.922 -1.226 -12.942 1.00 94.38 475 ALA A C 1
ATOM 3789 O O . ALA A 1 475 ? 31.121 -1.402 -13.168 1.00 94.38 475 ALA A O 1
ATOM 3790 N N . GLN A 1 476 ? 28.962 -1.731 -13.726 1.00 92.62 476 GLN A N 1
ATOM 3791 C CA . GLN A 1 476 ? 29.230 -2.538 -14.924 1.00 92.62 476 GLN A CA 1
ATOM 3792 C C . GLN A 1 476 ? 29.985 -1.754 -16.010 1.00 92.62 476 GLN A C 1
ATOM 3794 O O . GLN A 1 476 ? 30.890 -2.284 -16.653 1.00 92.62 476 GLN A O 1
ATOM 3799 N N . ASN A 1 477 ? 29.670 -0.472 -16.201 1.00 93.06 477 ASN A N 1
ATOM 3800 C CA . ASN A 1 477 ? 30.394 0.365 -17.159 1.00 93.06 477 ASN A CA 1
ATOM 3801 C C . ASN A 1 477 ? 31.834 0.646 -16.700 1.00 93.06 477 ASN A C 1
ATOM 3803 O O . ASN A 1 477 ? 32.758 0.630 -17.515 1.00 93.06 477 ASN A O 1
ATOM 3807 N N . LYS A 1 478 ? 32.058 0.841 -15.391 1.00 93.38 478 LYS A N 1
ATOM 3808 C CA . LYS A 1 478 ? 33.410 0.990 -14.827 1.00 93.38 478 LYS A CA 1
ATOM 3809 C C . LYS A 1 478 ? 34.241 -0.290 -14.957 1.00 93.38 478 LYS A C 1
ATOM 3811 O O . LYS A 1 478 ? 35.427 -0.187 -15.266 1.00 93.38 478 LYS A O 1
ATOM 3816 N N . SER A 1 479 ? 33.653 -1.473 -14.752 1.00 91.75 479 SER A N 1
ATOM 3817 C CA . SER A 1 479 ? 34.374 -2.744 -14.912 1.00 91.75 479 SER A CA 1
ATOM 3818 C C . SER A 1 479 ? 34.733 -3.021 -16.374 1.00 91.75 479 SER A C 1
ATOM 3820 O O . SER A 1 479 ? 35.884 -3.349 -16.657 1.00 91.75 479 SER A O 1
ATOM 3822 N N . LYS A 1 480 ? 33.811 -2.783 -17.319 1.00 91.50 480 LYS A N 1
ATOM 3823 C CA . LYS A 1 480 ? 34.091 -2.886 -18.763 1.00 91.50 480 LYS A CA 1
ATOM 3824 C C . LYS A 1 480 ? 35.198 -1.929 -19.210 1.00 91.50 480 LYS A C 1
ATOM 3826 O O . LYS A 1 480 ? 36.071 -2.331 -19.974 1.00 91.50 480 LYS A O 1
ATOM 3831 N N . LYS A 1 481 ? 35.202 -0.689 -18.705 1.00 91.94 481 LYS A N 1
ATOM 3832 C CA . LYS A 1 481 ? 36.255 0.289 -19.016 1.00 91.94 481 LYS A CA 1
ATOM 3833 C C . LYS A 1 481 ? 37.633 -0.168 -18.521 1.00 91.94 481 LYS A C 1
ATOM 3835 O O . LYS A 1 481 ? 38.582 -0.126 -19.291 1.00 91.94 481 LYS A O 1
ATOM 3840 N N . ARG A 1 482 ? 37.733 -0.682 -17.287 1.00 89.19 482 ARG A N 1
ATOM 3841 C CA . ARG A 1 482 ? 38.997 -1.231 -16.756 1.00 89.19 482 ARG A CA 1
ATOM 3842 C C . ARG A 1 482 ? 39.514 -2.415 -17.578 1.00 89.19 482 ARG A C 1
ATOM 3844 O O . ARG A 1 482 ? 40.697 -2.455 -17.882 1.00 89.19 482 ARG A O 1
ATOM 3851 N N . ALA A 1 483 ? 38.632 -3.324 -17.997 1.00 88.81 483 ALA A N 1
ATOM 3852 C CA . ALA A 1 483 ? 39.020 -4.461 -18.835 1.00 88.81 483 ALA A CA 1
ATOM 3853 C C . ALA A 1 483 ? 39.566 -4.032 -20.216 1.00 88.81 483 ALA A C 1
ATOM 3855 O O . ALA A 1 483 ? 40.509 -4.634 -20.730 1.00 88.81 483 ALA A O 1
ATOM 3856 N N . LEU A 1 484 ? 39.010 -2.970 -20.812 1.00 87.62 484 LEU A N 1
ATOM 3857 C CA . LEU A 1 484 ? 39.501 -2.387 -22.069 1.00 87.62 484 LEU A CA 1
ATOM 3858 C C . LEU A 1 484 ? 40.859 -1.680 -21.899 1.00 87.62 484 LEU A C 1
ATOM 3860 O O . LEU A 1 484 ? 41.752 -1.839 -22.738 1.00 87.62 484 LEU A O 1
ATOM 3864 N N . ASP A 1 485 ? 41.039 -0.943 -20.801 1.00 84.19 485 ASP A N 1
ATOM 3865 C CA . ASP A 1 485 ? 42.296 -0.254 -20.488 1.00 84.19 485 ASP A CA 1
ATOM 3866 C C . ASP A 1 485 ? 43.434 -1.262 -20.194 1.00 84.19 485 ASP A C 1
ATOM 3868 O O . ASP A 1 485 ? 44.570 -1.069 -20.627 1.00 84.19 485 ASP A O 1
ATOM 3872 N N . GLU A 1 486 ? 43.137 -2.401 -19.558 1.00 81.38 486 GLU A N 1
ATOM 3873 C CA . GLU A 1 486 ? 44.122 -3.467 -19.301 1.00 81.38 486 GLU A CA 1
ATOM 3874 C C . GLU A 1 486 ? 44.537 -4.229 -20.575 1.00 81.38 486 GLU A C 1
ATOM 3876 O O . GLU A 1 486 ? 45.705 -4.595 -20.726 1.00 81.38 486 GLU A O 1
ATOM 3881 N N . CYS A 1 487 ? 43.632 -4.413 -21.543 1.00 73.62 487 CYS A N 1
ATOM 3882 C CA . CYS A 1 487 ? 43.966 -5.052 -22.824 1.00 73.62 487 CYS A CA 1
ATOM 3883 C C . CYS A 1 487 ? 44.796 -4.151 -23.758 1.00 73.62 487 CYS A C 1
ATOM 3885 O O . CYS A 1 487 ? 45.592 -4.648 -24.560 1.00 73.62 487 CYS A O 1
ATOM 3887 N N . SER A 1 488 ? 44.654 -2.826 -23.658 1.00 69.81 488 SER A N 1
ATOM 3888 C CA . SER A 1 488 ? 45.372 -1.877 -24.523 1.00 69.81 488 SER A CA 1
ATOM 3889 C C . SER A 1 488 ? 46.812 -1.579 -24.066 1.00 69.81 488 SER A C 1
ATOM 3891 O O . SER A 1 488 ? 47.638 -1.166 -24.882 1.00 69.81 488 SER A O 1
ATOM 3893 N N . GLY A 1 489 ? 47.172 -1.888 -22.812 1.00 58.03 489 GLY A N 1
ATOM 3894 C CA . GLY A 1 489 ? 48.517 -1.673 -22.255 1.00 58.03 489 GLY A CA 1
ATOM 3895 C C . GLY A 1 489 ? 49.591 -2.722 -22.606 1.00 58.03 489 GLY A C 1
ATOM 3896 O O . GLY A 1 489 ? 50.770 -2.510 -22.320 1.00 58.03 489 GLY A O 1
ATOM 3897 N N . SER A 1 490 ? 49.242 -3.847 -23.244 1.00 56.84 490 SER A N 1
ATOM 3898 C CA . SER A 1 490 ? 50.164 -4.993 -23.404 1.00 56.84 490 SER A CA 1
ATOM 3899 C C . SER A 1 490 ? 51.099 -4.934 -24.632 1.00 56.84 490 SER A C 1
ATOM 3901 O O . SER A 1 490 ? 51.935 -5.816 -24.828 1.00 56.84 490 SER A O 1
ATOM 3903 N N . LYS A 1 491 ? 51.044 -3.881 -25.466 1.00 59.22 491 LYS A N 1
ATOM 3904 C CA . LYS A 1 491 ? 51.891 -3.782 -26.680 1.00 59.22 491 LYS A CA 1
ATOM 3905 C C . LYS A 1 491 ? 53.294 -3.182 -26.478 1.00 59.22 491 LYS A C 1
ATOM 3907 O O . LYS A 1 491 ? 54.072 -3.187 -27.425 1.00 59.22 491 LYS A O 1
ATOM 3912 N N . ASN A 1 492 ? 53.676 -2.749 -25.269 1.00 58.47 492 ASN A N 1
ATOM 3913 C CA . ASN A 1 492 ? 54.986 -2.108 -25.027 1.00 58.47 492 ASN A CA 1
ATOM 3914 C C . ASN A 1 492 ? 56.032 -2.947 -24.262 1.00 58.47 492 ASN A C 1
ATOM 3916 O O . ASN A 1 492 ? 57.102 -2.440 -23.926 1.00 58.47 492 ASN A O 1
ATOM 3920 N N . ARG A 1 493 ? 55.809 -4.248 -24.031 1.00 57.81 493 ARG A N 1
ATOM 3921 C CA . ARG A 1 493 ? 56.809 -5.135 -23.400 1.00 57.81 493 ARG A CA 1
ATOM 3922 C C . ARG A 1 493 ? 57.428 -6.113 -24.404 1.00 57.81 493 ARG A C 1
ATOM 3924 O O . ARG A 1 493 ? 57.040 -7.272 -24.448 1.00 57.81 493 ARG A O 1
ATOM 3931 N N . LYS A 1 494 ? 58.421 -5.650 -25.178 1.00 57.88 494 LYS A N 1
ATOM 3932 C CA . LYS A 1 494 ? 59.581 -6.448 -25.656 1.00 57.88 494 LYS A CA 1
ATOM 3933 C C . LYS A 1 494 ? 60.576 -5.579 -26.450 1.00 57.88 494 LYS A C 1
ATOM 3935 O O . LYS A 1 494 ? 60.702 -5.674 -27.662 1.00 57.88 494 LYS A O 1
ATOM 3940 N N . LYS A 1 495 ? 61.363 -4.773 -25.735 1.00 60.91 495 LYS A N 1
ATOM 3941 C CA . LYS A 1 495 ? 62.780 -4.546 -26.079 1.00 60.91 495 LYS A CA 1
ATOM 3942 C C . LYS A 1 495 ? 63.616 -5.014 -24.890 1.00 60.91 495 LYS A C 1
ATOM 3944 O O . LYS A 1 495 ? 64.130 -4.219 -24.113 1.00 60.91 495 LYS A O 1
ATOM 3949 N N . LEU A 1 496 ? 63.671 -6.333 -24.711 1.00 56.06 496 LEU A N 1
ATOM 3950 C CA . LEU A 1 496 ? 64.622 -6.966 -23.806 1.00 56.06 496 LEU A CA 1
ATOM 3951 C C . LEU A 1 496 ? 66.001 -6.852 -24.475 1.00 56.06 496 LEU A C 1
ATOM 3953 O O . LEU A 1 496 ? 66.268 -7.525 -25.470 1.00 56.06 496 LEU A O 1
ATOM 3957 N N . LYS A 1 497 ? 66.843 -5.937 -23.984 1.00 58.03 497 LYS A N 1
ATOM 3958 C CA . LYS A 1 497 ? 68.260 -5.854 -24.359 1.00 58.03 497 LYS A CA 1
ATOM 3959 C C . LYS A 1 497 ? 68.938 -7.177 -23.979 1.00 58.03 497 LYS A C 1
ATOM 3961 O O . LYS A 1 497 ? 69.042 -7.494 -22.798 1.00 58.03 497 LYS A O 1
ATOM 3966 N N . ARG A 1 498 ? 69.401 -7.934 -24.978 1.00 50.72 498 ARG A N 1
ATOM 3967 C CA . ARG A 1 498 ? 70.426 -8.975 -24.813 1.00 50.72 498 ARG A CA 1
ATOM 3968 C C . ARG A 1 498 ? 71.735 -8.268 -24.446 1.00 50.72 498 ARG A C 1
ATOM 3970 O O . ARG A 1 498 ? 72.361 -7.686 -25.325 1.00 50.72 498 ARG A O 1
ATOM 3977 N N . ASN A 1 499 ? 72.132 -8.297 -23.176 1.00 53.88 499 ASN A N 1
ATOM 3978 C CA . ASN A 1 499 ? 73.518 -8.024 -22.800 1.00 53.88 499 ASN A CA 1
ATOM 3979 C C . ASN A 1 499 ? 74.296 -9.337 -22.899 1.00 53.88 499 ASN A C 1
ATOM 3981 O O . ASN A 1 499 ? 73.928 -10.326 -22.267 1.00 53.88 499 ASN A O 1
ATOM 3985 N N . GLY A 1 500 ? 75.324 -9.342 -23.745 1.00 50.44 500 GLY A N 1
ATOM 3986 C CA . GLY A 1 500 ? 76.250 -10.453 -23.897 1.00 50.44 500 GLY A CA 1
ATOM 3987 C C . GLY A 1 500 ? 77.153 -10.589 -22.674 1.00 50.44 500 GLY A C 1
ATOM 3988 O O . GLY A 1 500 ? 77.783 -9.623 -22.252 1.00 50.44 500 GLY A O 1
ATOM 3989 N N . GLN A 1 501 ? 77.219 -11.802 -22.134 1.00 56.62 501 GLN A N 1
ATOM 3990 C CA . GLN A 1 501 ? 78.335 -12.274 -21.321 1.00 56.62 501 GLN A CA 1
ATOM 3991 C C . GLN A 1 501 ? 79.406 -12.794 -22.285 1.00 56.62 501 GLN A C 1
ATOM 3993 O O . GLN A 1 501 ? 79.190 -13.795 -22.966 1.00 56.62 501 GLN A O 1
ATOM 3998 N N . GLN A 1 502 ? 80.539 -12.097 -22.367 1.00 53.81 502 GLN A N 1
ATOM 3999 C CA . GLN A 1 502 ? 81.776 -12.651 -22.912 1.00 53.81 502 GLN A CA 1
ATOM 4000 C C . GLN A 1 502 ? 82.559 -13.289 -21.763 1.00 53.81 502 GLN A C 1
ATOM 4002 O O . GLN A 1 502 ? 82.872 -12.629 -20.774 1.00 53.81 502 GLN A O 1
ATOM 4007 N N . HIS A 1 503 ? 82.849 -14.581 -21.912 1.00 53.97 503 HIS A N 1
ATOM 4008 C CA . HIS A 1 503 ? 83.909 -15.269 -21.189 1.00 53.97 503 HIS A CA 1
ATOM 4009 C C . HIS A 1 503 ? 85.269 -14.803 -21.723 1.00 53.97 503 HIS A C 1
ATOM 4011 O O . HIS A 1 503 ? 85.468 -14.753 -22.936 1.00 53.97 503 HIS A O 1
ATOM 4017 N N . GLY A 1 504 ? 86.196 -14.513 -20.814 1.00 55.25 504 GLY A N 1
ATOM 4018 C CA . GLY A 1 504 ? 87.620 -14.349 -21.078 1.00 55.25 504 GLY A CA 1
ATOM 4019 C C . GLY A 1 504 ? 88.397 -14.951 -19.911 1.00 55.25 504 GLY A C 1
ATOM 4020 O O . GLY A 1 504 ? 88.144 -14.583 -18.768 1.00 55.25 504 GLY A O 1
ATOM 4021 N N . THR A 1 505 ? 89.226 -15.930 -20.261 1.00 51.66 505 THR A N 1
ATOM 4022 C CA . THR A 1 505 ? 90.184 -16.745 -19.493 1.00 51.66 505 THR A CA 1
ATOM 4023 C C . THR A 1 505 ? 91.115 -15.993 -18.561 1.00 51.66 505 THR A C 1
ATOM 4025 O O . THR A 1 505 ? 91.524 -14.875 -18.948 1.00 51.66 505 THR A O 1
#

Foldseek 3Di:
DDDDQDPVNVVVVCVVDPPDDDDDDPDPPPPPPPPPPQDADDDDPPDPAAEAEDEPVRCVVCVVVVVVCCRRHVRYHYDHNPPPPPDPPPQDLLNVLVVLLVVQLPAADDPPLFPDDQDCPPPSVPPPSLLSSLRSLLSSQSVPSQKDWDDLVLAWPVCNVVVGGWMAGDPVSVVVCVVPPPDCRDRATSVCSNVVHDTPSPPPPPPPDDPDDDDDDDDDDDDDDDDDDDDDDDDDDDDDDDDDDDDDPPPPDDPPPQPQDPDLPPLADPDLVVLVVLCVVLVHDQPDSPVLVVQRVVCVVPVARDDDDPPDDLLNVLLSLLSQLLSNVSSVPVSSVLRSLLNNLLSCLVPVDAHDCLGRQLSNLVRDPCLALNNLLSLLQCLQAPDVVVCDDPVSVCVVNVVGDVNSVCSSVVSNVVPRDPPRYDHVNSSLVCQCVSDDDDPPDPSNVSSVVSSVVSVVSVVVVVVVVVVVVVVVVVVVVVVVVVVVPPPPPDPPDPDDDDDDD

Nearest PDB structures (foldseek):
  5cwl-assembly2_B  TM=2.903E-01  e=4.597E+00  synthetic construct
  5jy3-assembly1_A  TM=2.866E-01  e=4.816E+00  Homo sapiens

pLDDT: mean 81.12, std 21.55, range [24.56, 98.62]